Protein AF-A0A814DLB1-F1 (afdb_monomer_lite)

InterPro domains:
  IPR026506 GDP-L-galactose/GDP-D-glucose phosphorylase [PTHR20884] (18-334)
  IPR036265 HIT-like superfamily [SSF54197] (111-198)
  IPR036397 Ribonuclease H superfamily [G3DSA:3.30.420.10] (309-458)
  IPR058865 GDPGP1-like, C-terminal domain [PF26216] (200-334)
  IPR058866 GDPGP1-like, N-terminal domain [PF26217] (24-184)

Secondary structure (DSSP, 8-state):
--EEEE--GGG------TTPPP-HHHHHHHHHHHHHHHTT-SSS---S--EEEE--SSSS--EEEE-THHHHHSPPPPP-SSS-----TTS--GGGS-GGGEEEEEESSTT---SEEEE-SS-SSTT-EEEES-GGG---SS--HHHHHHHHHHHHH---SSEEEEEE-GGGT---SS--EEEEE-SS--GGGT---EESSTT-S-EEE-SSSS-EEEEEE-SGGGHHHHHHHHHHHHHHHHHTT-EEEEEEEEEE-SSSSSEEEEEEEEEE----S----SS----HHHHTTEEEE--HHHHHH--HHHHHHHHHHTPPPHHHHHHHHHHHS-TT------PPPTT----HHHIIIIIIHHHHHHHHHHH-TT-----TT-----SHHHHHHHHHH-SS---GGGPPSS-TTS----HHHHHHHHHTS-GGG--SHHHHHHHHHHHHHHHHHHHTT-

pLDDT: mean 81.57, std 16.46, range [34.66, 98.75]

Foldseek 3Di:
DAAEDAQDQVLFDLDLDQVDDKDPVRVQLLVLLVVCQVVVLAQDHADQDWPWDFFPQDDFRFIETADQVLVVRDDDFDQDQFLDDDQDPVDDAPVPDDPSQWHYQYYNDPPDSFWTWGDPSRAPHRSKTKTAGRRVVSAFLFDDLRQQLSQSSLQGNIPHQFKKWKGWGSQQPDRDGHHITIIDGDPDDGSQQEDAFDCLADPDQWTWDPVALFIKIKGWAPHSVCSSVVSVLVNLLRVVCNVVRWTKMKMWHWHADNPDRDITIMMIITTWDGNRDPPPVLADRDHGQVVRRYYYGNDVVSVVDPHVVVVRVVSRVRHDPPVVVVVSSCPSAPNVGDDDDQDDDVPDDPDLVCCLPGVQVVQQVVQCVPPNLQWGDDDVVDDPDPDPVNQVSCVVRRPAADDDVLDQPDDPVPPDGDSNLSRQLRVPFPVVQCPDSVSSVVSSVVCVVPSVVVVVVD

Sequence (458 aa):
MWKHYKFDPNSVNFSCDTDKKLNEFDTLLHSEWDRAVTQDLFAFPINYHANRRILDDGDLHYIIEYNRDRQEKRRIAYPYEHVKAPFDNNKFNFNKIKDKEILISLDNDEQTDKHLIIINNAPIHPYHVLLVPDRQLEQTQILTIDCIIFGFEFVAVSAHPYILAGFNSLCAYASINHLHLHGMYFPDRLFLQTIKCSPFHTNSNCYLLDLFQAEAFAFEVQHIDEFNRIAQYVYKITNYLASNNIAHNMAIVKGDSFSSSNNVLRIFVWFRQSVIKAQRFDRCNFACLELAGFMTLHYEEVYNTLTEMELFEHLNEIALSLEEQKRIKDHCISKNGPTSPIIFKPCETLSHENYIEIVLLHVQLKSKRLLSDNFIYQQDNGTSHKNQESLTSCEENFMYFINNPRWLPNRVSLNALDYYVCYAIINNMQWDKVKTSDVLVGEISKRNSSCIKKLLRS

Radius of gyration: 26.37 Å; chains: 1; bounding box: 72×53×68 Å

Organism: NCBI:txid392033

Structure (mmCIF, N/CA/C/O backbone):
data_AF-A0A814DLB1-F1
#
_entry.id   AF-A0A814DLB1-F1
#
loop_
_atom_site.group_PDB
_atom_site.id
_atom_site.type_symbol
_atom_site.label_atom_id
_atom_site.label_alt_id
_atom_site.label_comp_id
_atom_site.label_asym_id
_atom_site.label_entity_id
_atom_site.label_seq_id
_atom_site.pdbx_PDB_ins_code
_atom_site.Cartn_x
_atom_site.Cartn_y
_atom_site.Cartn_z
_atom_site.occupancy
_atom_site.B_iso_or_equiv
_atom_site.auth_seq_id
_atom_site.auth_comp_id
_atom_site.auth_asym_id
_atom_site.auth_atom_id
_atom_site.pdbx_PDB_model_num
ATOM 1 N N . MET A 1 1 ? -6.454 -9.120 26.622 1.00 73.62 1 MET A N 1
ATOM 2 C CA . MET A 1 1 ? -5.358 -9.705 25.835 1.00 73.62 1 MET A CA 1
ATOM 3 C C . MET A 1 1 ? -5.903 -9.867 24.431 1.00 73.62 1 MET A C 1
ATOM 5 O O . MET A 1 1 ? -7.009 -10.392 24.311 1.00 73.62 1 MET A O 1
ATOM 9 N N . TRP A 1 2 ? -5.237 -9.280 23.438 1.00 88.44 2 TRP A N 1
ATOM 10 C CA . TRP A 1 2 ? -5.601 -9.430 22.025 1.00 88.44 2 TRP A CA 1
ATOM 11 C C . TRP A 1 2 ? -5.369 -10.876 21.573 1.00 88.44 2 TRP A C 1
ATOM 13 O O . TRP A 1 2 ? -4.851 -11.696 22.335 1.00 88.44 2 TRP A O 1
ATOM 23 N N . LYS A 1 3 ? -5.829 -11.214 20.372 1.00 93.06 3 LYS A N 1
ATOM 24 C CA . LYS A 1 3 ? -5.650 -12.551 19.801 1.00 93.06 3 LYS A CA 1
ATOM 25 C C . LYS A 1 3 ? -4.308 -12.632 19.083 1.00 93.06 3 LYS A C 1
ATOM 27 O O . LYS A 1 3 ? -3.813 -11.622 18.603 1.00 93.06 3 LYS A O 1
ATOM 32 N N . HIS A 1 4 ? -3.751 -13.830 18.983 1.00 92.50 4 HIS A N 1
ATOM 33 C CA . HIS A 1 4 ? -2.570 -14.080 18.162 1.00 92.50 4 HIS A CA 1
ATOM 34 C C . HIS A 1 4 ? -3.006 -14.910 16.962 1.00 92.50 4 HIS A C 1
ATOM 36 O O . HIS A 1 4 ? -3.708 -15.910 17.132 1.00 92.50 4 HIS A O 1
ATOM 42 N N . TYR A 1 5 ? -2.610 -14.486 15.768 1.00 93.19 5 TYR A N 1
ATOM 43 C CA . TYR A 1 5 ? -2.780 -15.251 14.545 1.00 93.19 5 TYR A CA 1
ATOM 44 C C . TYR A 1 5 ? -1.401 -15.519 13.954 1.00 93.19 5 TYR A C 1
ATOM 46 O O . TYR A 1 5 ? -0.671 -14.591 13.609 1.00 93.19 5 TYR A O 1
ATOM 54 N N . LYS A 1 6 ? -1.046 -16.799 13.839 1.00 91.94 6 LYS A N 1
ATOM 55 C CA . LYS A 1 6 ? 0.219 -17.207 13.237 1.00 91.94 6 LYS A CA 1
ATOM 56 C C . LYS A 1 6 ? 0.065 -17.230 11.724 1.00 91.94 6 LYS A C 1
ATOM 58 O O . LYS A 1 6 ? -0.746 -17.997 11.206 1.00 91.94 6 LYS A O 1
ATOM 63 N N . PHE A 1 7 ? 0.825 -16.400 11.020 1.00 91.50 7 PHE A N 1
ATOM 64 C CA . PHE A 1 7 ? 0.835 -16.439 9.564 1.00 91.50 7 PHE A CA 1
ATOM 65 C C . PHE A 1 7 ? 1.429 -17.773 9.087 1.00 91.50 7 PHE A C 1
ATOM 67 O O . PHE A 1 7 ? 2.530 -18.158 9.479 1.00 91.50 7 PHE A O 1
ATOM 74 N N . ASP A 1 8 ? 0.684 -18.495 8.249 1.00 91.31 8 ASP A N 1
ATOM 75 C CA . ASP A 1 8 ? 1.156 -19.711 7.587 1.00 91.31 8 ASP A CA 1
ATOM 76 C C . ASP A 1 8 ? 1.400 -19.408 6.102 1.00 91.31 8 ASP A C 1
ATOM 78 O O . ASP A 1 8 ? 0.434 -19.163 5.370 1.00 91.31 8 ASP A O 1
ATOM 82 N N . PRO A 1 9 ? 2.653 -19.473 5.617 1.00 89.06 9 PRO A N 1
ATOM 83 C CA . PRO A 1 9 ? 2.983 -19.311 4.204 1.00 89.06 9 PRO A CA 1
ATOM 84 C C . PRO A 1 9 ? 2.192 -20.217 3.249 1.00 89.06 9 PRO A C 1
ATOM 86 O O . PRO A 1 9 ? 2.012 -19.862 2.086 1.00 89.06 9 PRO A O 1
ATOM 89 N N . ASN A 1 10 ? 1.698 -21.368 3.715 1.00 89.25 10 ASN A N 1
ATOM 90 C CA . ASN A 1 10 ? 0.889 -22.285 2.904 1.00 89.25 10 ASN A CA 1
ATOM 91 C C . ASN A 1 10 ? -0.593 -21.886 2.835 1.00 89.25 10 ASN A C 1
ATOM 93 O O . ASN A 1 10 ? -1.336 -22.428 2.019 1.00 89.25 10 ASN A O 1
ATOM 97 N N . SER A 1 11 ? -1.025 -20.946 3.679 1.00 87.44 11 SER A N 1
ATOM 98 C CA . SER A 1 11 ? -2.405 -20.452 3.742 1.00 87.44 11 SER A CA 1
ATOM 99 C C . SER A 1 11 ? -2.678 -19.260 2.818 1.00 87.44 11 SER A C 1
ATOM 101 O O . SER A 1 11 ? -3.818 -18.797 2.742 1.00 87.44 11 SER A O 1
ATOM 103 N N . VAL A 1 12 ? -1.659 -18.767 2.097 1.00 92.31 12 VAL A N 1
ATOM 104 C CA . VAL A 1 12 ? -1.804 -17.616 1.196 1.00 92.31 12 VAL A CA 1
ATOM 105 C C . VAL A 1 12 ? -2.828 -17.868 0.093 1.00 92.31 12 VAL A C 1
ATOM 107 O O . VAL A 1 12 ? -2.892 -18.934 -0.520 1.00 92.31 12 VAL A O 1
ATOM 110 N N . ASN A 1 13 ? -3.621 -16.843 -0.197 1.00 92.94 13 ASN A N 1
ATOM 111 C CA . ASN A 1 13 ? -4.696 -16.889 -1.167 1.00 92.94 13 ASN A CA 1
ATOM 112 C C . ASN A 1 13 ? -4.718 -15.610 -2.009 1.00 92.94 13 ASN A C 1
ATOM 114 O O . ASN A 1 13 ? -5.112 -14.541 -1.548 1.00 92.94 13 ASN A O 1
ATOM 118 N N . PHE A 1 14 ? -4.350 -15.740 -3.283 1.00 94.56 14 PHE A N 1
ATOM 119 C CA . PHE A 1 14 ? -4.380 -14.633 -4.248 1.00 94.56 14 PHE A CA 1
ATOM 120 C C . PHE A 1 14 ? -5.678 -14.591 -5.068 1.00 94.56 14 PHE A C 1
ATOM 122 O O . PHE A 1 14 ? -5.863 -13.691 -5.877 1.00 94.56 14 PHE A O 1
ATOM 129 N N . SER A 1 15 ? -6.590 -15.547 -4.856 1.00 91.38 15 SER A N 1
ATOM 130 C CA . SER A 1 15 ? -7.836 -15.703 -5.613 1.00 91.38 15 SER A CA 1
ATOM 131 C C . SER A 1 15 ? -8.759 -14.496 -5.465 1.00 91.38 15 SER A C 1
ATOM 133 O O . SER A 1 15 ? -9.022 -14.049 -4.349 1.00 91.38 15 SER A O 1
ATOM 135 N N . CYS A 1 16 ? -9.328 -14.051 -6.585 1.00 87.69 16 CYS A N 1
ATOM 136 C CA . CYS A 1 16 ? -10.380 -13.025 -6.638 1.00 87.69 16 CYS A CA 1
ATOM 137 C C . CYS A 1 16 ? -11.796 -13.628 -6.740 1.00 87.69 16 CYS A C 1
ATOM 139 O O . CYS A 1 16 ? -12.739 -12.959 -7.159 1.00 87.69 16 CYS A O 1
ATOM 141 N N . ASP A 1 17 ? -11.921 -14.908 -6.390 1.00 84.00 17 ASP A N 1
ATOM 142 C CA . ASP A 1 17 ? -13.170 -15.671 -6.374 1.00 84.00 17 ASP A CA 1
ATOM 143 C C . ASP A 1 17 ? -14.087 -15.222 -5.226 1.00 84.00 17 ASP A C 1
ATOM 145 O O . ASP A 1 17 ? -13.692 -15.240 -4.057 1.00 84.00 17 ASP A O 1
ATOM 149 N N . THR A 1 18 ? -15.309 -14.828 -5.577 1.00 80.06 18 THR A N 1
ATOM 150 C CA . THR A 1 18 ? -16.343 -14.345 -4.657 1.00 80.06 18 THR A CA 1
ATOM 151 C C . THR A 1 18 ? -17.100 -15.460 -3.946 1.00 80.06 18 THR A C 1
ATOM 153 O O . THR A 1 18 ? -17.749 -15.189 -2.938 1.00 80.06 18 THR A O 1
ATOM 156 N N . ASP A 1 19 ? -17.008 -16.704 -4.419 1.00 75.75 19 ASP A N 1
ATOM 157 C CA . ASP A 1 19 ? -17.751 -17.834 -3.848 1.00 75.75 19 ASP A CA 1
ATOM 158 C C . ASP A 1 19 ? -17.058 -18.438 -2.613 1.00 75.75 19 ASP A C 1
ATOM 160 O O . ASP A 1 19 ? -17.597 -19.322 -1.932 1.00 75.75 19 ASP A O 1
ATOM 164 N N . LYS A 1 20 ? -15.854 -17.956 -2.281 1.00 72.50 20 LYS A N 1
ATOM 165 C CA . LYS A 1 20 ? -15.106 -18.408 -1.108 1.00 72.50 20 LYS A CA 1
ATOM 166 C C . LYS A 1 20 ? -15.714 -17.860 0.178 1.00 72.50 20 LYS A C 1
ATOM 168 O O . LYS A 1 20 ? -15.884 -16.660 0.369 1.00 72.50 20 LYS A O 1
ATOM 173 N N . LYS A 1 21 ? -15.968 -18.772 1.116 1.00 84.19 21 LYS A N 1
ATOM 174 C CA . LYS A 1 21 ? -16.293 -18.419 2.501 1.00 84.19 21 LYS A CA 1
ATOM 175 C C . LYS A 1 21 ? -15.089 -17.755 3.170 1.00 84.19 21 LYS A C 1
ATOM 177 O O . LYS A 1 21 ? -13.947 -18.087 2.852 1.00 84.19 21 LYS A O 1
ATOM 182 N N . LEU A 1 22 ? -15.375 -16.881 4.136 1.00 91.00 22 LEU A N 1
ATOM 183 C CA . LEU A 1 22 ? -14.378 -16.336 5.057 1.00 91.00 22 LEU A CA 1
ATOM 184 C C . LEU A 1 22 ? -13.569 -17.477 5.685 1.00 91.00 22 LEU A C 1
ATOM 186 O O . LEU A 1 22 ? -14.142 -18.495 6.090 1.00 91.00 22 LEU A O 1
ATOM 190 N N . ASN A 1 23 ? -12.250 -17.316 5.750 1.00 94.25 23 ASN A N 1
ATOM 191 C CA . ASN A 1 23 ? -11.385 -18.283 6.420 1.00 94.25 23 ASN A CA 1
ATOM 192 C C . ASN A 1 23 ? -11.246 -17.965 7.921 1.00 94.25 23 ASN A C 1
ATOM 194 O O . ASN A 1 23 ? -11.955 -17.115 8.467 1.00 94.25 23 ASN A O 1
ATOM 198 N N . GLU A 1 24 ? -10.356 -18.686 8.605 1.00 95.56 24 GLU A N 1
ATOM 199 C CA . GLU A 1 24 ? -10.108 -18.500 10.037 1.00 95.56 24 GLU A CA 1
ATOM 200 C C . GLU A 1 24 ? -9.633 -17.077 10.362 1.00 95.56 24 GLU A C 1
ATOM 202 O O . GLU A 1 24 ? -10.166 -16.462 11.285 1.00 95.56 24 GLU A O 1
ATOM 207 N N . PHE A 1 25 ? -8.702 -16.530 9.571 1.00 96.25 25 PHE A N 1
ATOM 208 C CA . PHE A 1 25 ? -8.216 -15.160 9.736 1.00 96.25 25 PHE A CA 1
ATOM 209 C C . PHE A 1 25 ? -9.343 -14.134 9.604 1.00 96.25 25 PHE A C 1
ATOM 211 O O . PHE A 1 25 ? -9.529 -13.300 10.491 1.00 96.25 25 PHE A O 1
ATOM 218 N N . ASP A 1 26 ? -10.118 -14.217 8.521 1.00 96.69 26 ASP A N 1
ATOM 219 C CA . ASP A 1 26 ? -11.208 -13.282 8.243 1.00 96.69 26 ASP A CA 1
ATOM 220 C C . ASP A 1 26 ? -12.261 -13.315 9.361 1.00 96.69 26 ASP A C 1
ATOM 222 O O . ASP A 1 26 ? -12.694 -12.278 9.868 1.00 96.69 26 ASP A O 1
ATOM 226 N N . THR A 1 27 ? -12.635 -14.527 9.788 1.00 97.00 27 THR A N 1
ATOM 227 C CA . THR A 1 27 ? -13.612 -14.750 10.861 1.00 97.00 27 THR A CA 1
ATOM 228 C C . THR A 1 27 ? -13.111 -14.181 12.186 1.00 97.00 27 THR A C 1
ATOM 230 O O . THR A 1 27 ? -13.865 -13.506 12.892 1.00 97.00 27 THR A O 1
ATOM 233 N N . LEU A 1 28 ? -11.837 -14.411 12.519 1.00 97.44 28 LEU A N 1
ATOM 234 C CA . LEU A 1 28 ? -11.211 -13.872 13.723 1.00 97.44 28 LEU A CA 1
ATOM 235 C C . LEU A 1 28 ? -11.212 -12.342 13.702 1.00 97.44 28 LEU A C 1
ATOM 237 O O . LEU A 1 28 ? -11.664 -11.722 14.666 1.00 97.44 28 LEU A O 1
ATOM 241 N N . LEU A 1 29 ? -10.770 -11.737 12.597 1.00 97.88 29 LEU A N 1
ATOM 242 C CA . LEU A 1 29 ? -10.693 -10.287 12.452 1.00 97.88 29 LEU A CA 1
ATOM 243 C C . LEU A 1 29 ? -12.070 -9.632 12.558 1.00 97.88 29 LEU A C 1
ATOM 245 O O . LEU A 1 29 ? -12.219 -8.665 13.307 1.00 97.88 29 LEU A O 1
ATOM 249 N N . HIS A 1 30 ? -13.079 -10.178 11.875 1.00 97.12 30 HIS A N 1
ATOM 250 C CA . HIS A 1 30 ? -14.453 -9.688 11.984 1.00 97.12 30 HIS A CA 1
ATOM 251 C C . HIS A 1 30 ? -14.969 -9.808 13.421 1.00 97.12 30 HIS A C 1
ATOM 253 O O . HIS A 1 30 ? -15.484 -8.834 13.964 1.00 97.12 30 HIS A O 1
ATOM 259 N N . SER A 1 31 ? -14.756 -10.954 14.077 1.00 97.62 31 SER A N 1
ATOM 260 C CA . SER A 1 31 ? -15.241 -11.179 15.445 1.00 97.62 31 SER A CA 1
ATOM 261 C C . SER A 1 31 ? -14.611 -10.233 16.473 1.00 97.62 31 SER A C 1
ATOM 263 O O . SER A 1 31 ? -15.306 -9.715 17.349 1.00 97.62 31 SER A O 1
ATOM 265 N N . GLU A 1 32 ? -13.309 -9.956 16.364 1.00 97.94 32 GLU A N 1
ATOM 266 C CA . GLU A 1 32 ? -12.612 -9.039 17.267 1.00 97.94 32 GLU A CA 1
ATOM 267 C C . GLU A 1 32 ? -12.983 -7.578 16.983 1.00 97.94 32 GLU A C 1
ATOM 269 O O . GLU A 1 32 ? -13.092 -6.775 17.915 1.00 97.94 32 GLU A O 1
ATOM 274 N N . TRP A 1 33 ? -13.244 -7.233 15.720 1.00 97.88 33 TRP A N 1
ATOM 275 C CA . TRP A 1 33 ? -13.754 -5.915 15.352 1.00 97.88 33 TRP A CA 1
ATOM 276 C C . TRP A 1 33 ? -15.181 -5.695 15.877 1.00 97.88 33 TRP A C 1
ATOM 278 O O . TRP A 1 33 ? -15.443 -4.687 16.534 1.00 97.88 33 TRP A O 1
ATOM 288 N N . ASP A 1 34 ? -16.076 -6.671 15.712 1.00 96.88 34 ASP A N 1
ATOM 289 C CA . ASP A 1 34 ? -17.439 -6.637 16.255 1.00 96.88 34 ASP A CA 1
ATOM 290 C C . ASP A 1 34 ? -17.422 -6.591 17.791 1.00 96.88 34 ASP A C 1
ATOM 292 O O . ASP A 1 34 ? -18.167 -5.826 18.412 1.00 96.88 34 ASP A O 1
ATOM 296 N N . ARG A 1 35 ? -16.501 -7.321 18.438 1.00 97.06 35 ARG A N 1
ATOM 297 C CA . ARG A 1 35 ? -16.256 -7.191 19.882 1.00 97.06 35 ARG A CA 1
ATOM 298 C C . ARG A 1 35 ? -15.906 -5.748 20.248 1.00 97.06 35 ARG A C 1
ATOM 300 O O . ARG A 1 35 ? -16.439 -5.241 21.236 1.00 97.06 35 ARG A O 1
ATOM 307 N N . ALA A 1 36 ? -15.041 -5.076 19.491 1.00 96.88 36 ALA A N 1
ATOM 308 C CA . ALA A 1 36 ? -14.702 -3.675 19.745 1.00 96.88 36 ALA A CA 1
ATOM 309 C C . ALA A 1 36 ? -15.919 -2.742 19.604 1.00 96.88 36 ALA A C 1
ATOM 311 O O . ALA A 1 36 ? -16.034 -1.785 20.374 1.00 96.88 36 ALA A O 1
ATOM 312 N N . VAL A 1 37 ? -16.862 -3.057 18.705 1.00 95.81 37 VAL A N 1
ATOM 313 C CA . VAL A 1 37 ? -18.140 -2.333 18.579 1.00 95.81 37 VAL A CA 1
ATOM 314 C C . VAL A 1 37 ? -18.984 -2.524 19.834 1.00 95.81 37 VAL A C 1
ATOM 316 O O . VAL A 1 37 ? -19.420 -1.542 20.431 1.00 95.81 37 VAL A O 1
ATOM 319 N N . THR A 1 38 ? -19.158 -3.766 20.301 1.00 95.56 38 THR A N 1
ATOM 320 C CA . THR A 1 38 ? -19.935 -4.050 21.527 1.00 95.56 38 THR A CA 1
ATOM 321 C C . THR A 1 38 ? -19.335 -3.425 22.791 1.00 95.56 38 THR A C 1
ATOM 323 O O . THR A 1 38 ? -20.037 -3.243 23.783 1.00 95.56 38 THR A O 1
ATOM 326 N N . GLN A 1 39 ? -18.042 -3.092 22.764 1.00 95.38 39 GLN A N 1
ATOM 327 C CA . GLN A 1 39 ? -17.323 -2.446 23.863 1.00 95.38 39 GLN A CA 1
ATOM 328 C C . GLN A 1 39 ? -17.238 -0.918 23.739 1.00 95.38 39 GLN A C 1
ATOM 330 O O . GLN A 1 39 ? -16.554 -0.305 24.559 1.00 95.38 39 GLN A O 1
ATOM 335 N N . ASP A 1 40 ? -17.907 -0.320 22.748 1.00 94.81 40 ASP A N 1
ATOM 336 C CA . ASP A 1 40 ? -17.957 1.132 22.528 1.00 94.81 40 ASP A CA 1
ATOM 337 C C . ASP A 1 40 ? -16.557 1.771 22.408 1.00 94.81 40 ASP A C 1
ATOM 339 O O . ASP A 1 40 ? -16.228 2.777 23.036 1.00 94.81 40 ASP A O 1
ATOM 343 N N . LEU A 1 41 ? -15.670 1.128 21.634 1.00 94.88 41 LEU A N 1
ATOM 344 C CA . LEU A 1 41 ? -14.281 1.584 21.460 1.00 94.88 41 LEU A CA 1
ATOM 345 C C . LEU A 1 41 ? -14.093 2.593 20.313 1.00 94.88 41 LEU A C 1
ATOM 347 O O . LEU A 1 41 ? -12.995 3.123 20.138 1.00 94.88 41 LEU A O 1
ATOM 351 N N . PHE A 1 42 ? -15.138 2.865 19.533 1.00 92.50 42 PHE A N 1
ATOM 352 C CA . PHE A 1 42 ? -15.094 3.769 18.384 1.00 92.50 42 PHE A CA 1
ATOM 353 C C . PHE A 1 42 ? -15.514 5.191 18.767 1.00 92.50 42 PHE A C 1
ATOM 355 O O . PHE A 1 42 ? -16.300 5.409 19.681 1.00 92.50 42 PHE A O 1
ATOM 362 N N . ALA A 1 43 ? -15.009 6.186 18.040 1.00 88.44 43 ALA A N 1
ATOM 363 C CA . ALA A 1 43 ? -15.323 7.594 18.287 1.00 88.44 43 ALA A CA 1
ATOM 364 C C . ALA A 1 43 ? -16.775 7.969 17.928 1.00 88.44 43 ALA A C 1
ATOM 366 O O . ALA A 1 43 ? -17.248 9.047 18.293 1.00 88.44 43 ALA A O 1
ATOM 367 N N . PHE A 1 44 ? -17.467 7.117 17.169 1.00 85.00 44 PHE A N 1
ATOM 368 C CA . PHE A 1 44 ? -18.855 7.296 16.761 1.00 85.00 44 PHE A CA 1
ATOM 369 C C . PHE A 1 44 ? -19.523 5.949 16.449 1.00 85.00 44 PHE A C 1
ATOM 371 O O . PHE A 1 44 ? -18.816 4.980 16.162 1.00 85.00 44 PHE A O 1
ATOM 378 N N . PRO A 1 45 ? -20.870 5.885 16.473 1.00 84.56 45 PRO A N 1
ATOM 379 C CA . PRO A 1 45 ? -21.606 4.681 16.105 1.00 84.56 45 PRO A CA 1
ATOM 380 C C . PRO A 1 45 ? -21.270 4.208 14.691 1.00 84.56 45 PRO A C 1
ATOM 382 O O . PRO A 1 45 ? -21.176 5.011 13.762 1.00 84.56 45 PRO A O 1
ATOM 385 N N . ILE A 1 46 ? -21.124 2.897 14.523 1.00 85.50 46 ILE A N 1
ATOM 386 C CA . ILE A 1 46 ? -20.852 2.295 13.220 1.00 85.50 46 ILE A CA 1
ATOM 387 C C . ILE A 1 46 ? -22.134 2.258 12.394 1.00 85.50 46 ILE A C 1
ATOM 389 O O . ILE A 1 46 ? -23.131 1.665 12.806 1.00 85.50 46 ILE A O 1
ATOM 393 N N . ASN A 1 47 ? -22.082 2.843 11.198 1.00 80.44 47 ASN A N 1
ATOM 394 C CA . ASN A 1 47 ? -23.121 2.661 10.199 1.00 80.44 47 ASN A CA 1
ATOM 395 C C . ASN A 1 47 ? -22.775 1.468 9.293 1.00 80.44 47 ASN A C 1
ATOM 397 O O . ASN A 1 47 ? -21.873 1.561 8.465 1.00 80.44 47 ASN A O 1
ATOM 401 N N . TYR A 1 48 ? -23.508 0.363 9.440 1.00 79.38 48 TYR A N 1
ATOM 402 C CA . TYR A 1 48 ? -23.402 -0.807 8.556 1.00 79.38 48 TYR A CA 1
ATOM 403 C C . TYR A 1 48 ? -24.212 -0.661 7.259 1.00 79.38 48 TYR A C 1
ATOM 405 O O . TYR A 1 48 ? -24.062 -1.461 6.339 1.00 79.38 48 TYR A O 1
ATOM 413 N N . HIS A 1 49 ? -25.068 0.358 7.177 1.00 75.31 49 HIS A N 1
ATOM 414 C CA . HIS A 1 49 ? -25.966 0.628 6.059 1.00 75.31 49 HIS A CA 1
ATOM 415 C C . HIS A 1 49 ? -25.621 1.985 5.444 1.00 75.31 49 HIS A C 1
ATOM 417 O O . HIS A 1 49 ? -26.389 2.948 5.512 1.00 75.31 49 HIS A O 1
ATOM 423 N N . ALA A 1 50 ? -24.417 2.084 4.882 1.00 77.19 50 ALA A N 1
ATOM 424 C CA . ALA A 1 50 ? -24.039 3.250 4.100 1.00 77.19 50 ALA A CA 1
ATOM 425 C C . ALA A 1 50 ? -24.859 3.299 2.801 1.00 77.19 50 ALA A C 1
ATOM 427 O O . ALA A 1 50 ? -25.041 2.280 2.130 1.00 77.19 50 ALA A O 1
ATOM 428 N N . ASN A 1 51 ? -25.336 4.491 2.432 1.00 86.31 51 ASN A N 1
ATOM 429 C CA . ASN A 1 51 ? -25.903 4.710 1.105 1.00 86.31 51 ASN A CA 1
ATOM 430 C C . ASN A 1 51 ? -24.753 4.650 0.100 1.00 86.31 51 ASN A C 1
ATOM 432 O O . ASN A 1 51 ? -23.876 5.517 0.116 1.00 86.31 51 ASN A O 1
ATOM 436 N N . ARG A 1 52 ? -24.751 3.601 -0.722 1.00 91.25 52 ARG A N 1
ATOM 437 C CA . ARG A 1 52 ? -23.697 3.311 -1.690 1.00 91.25 52 ARG A CA 1
ATOM 438 C C . ARG A 1 52 ? -24.187 3.528 -3.110 1.00 91.25 52 ARG A C 1
ATOM 440 O O . ARG A 1 52 ? -25.301 3.128 -3.450 1.00 91.25 52 ARG A O 1
ATOM 447 N N . ARG A 1 53 ? -23.303 4.059 -3.946 1.00 92.31 53 ARG A N 1
ATOM 448 C CA . ARG A 1 53 ? -23.441 4.077 -5.399 1.00 92.31 53 ARG A CA 1
ATOM 449 C C . ARG A 1 53 ? -22.149 3.577 -6.037 1.00 92.31 53 ARG A C 1
ATOM 451 O O . ARG A 1 53 ? -21.066 3.819 -5.512 1.00 92.31 53 ARG A O 1
ATOM 458 N N . ILE A 1 54 ? -22.282 2.867 -7.148 1.00 93.94 54 ILE A N 1
ATOM 459 C CA . ILE A 1 54 ? -21.176 2.580 -8.062 1.00 93.94 54 ILE A CA 1
ATOM 460 C C . ILE A 1 54 ? -21.346 3.552 -9.221 1.00 93.94 54 ILE A C 1
ATOM 462 O O . ILE A 1 54 ? -22.459 3.679 -9.732 1.00 93.94 54 ILE A O 1
ATOM 466 N N . LEU A 1 55 ? -20.293 4.283 -9.574 1.00 93.31 55 LEU A N 1
ATOM 467 C CA . LEU A 1 55 ? -20.327 5.161 -10.738 1.00 93.31 55 LEU A CA 1
ATOM 468 C C . LEU A 1 55 ? -20.296 4.303 -12.010 1.00 93.31 55 LEU A C 1
ATOM 470 O O . LEU A 1 55 ? -19.431 3.451 -12.169 1.00 93.31 55 LEU A O 1
ATOM 474 N N . ASP A 1 56 ? -21.290 4.446 -12.876 1.00 89.50 56 ASP A N 1
ATOM 475 C CA . ASP A 1 56 ? -21.474 3.626 -14.081 1.00 89.50 56 ASP A CA 1
ATOM 476 C C . ASP A 1 56 ? -21.379 4.446 -15.376 1.00 89.50 56 ASP A C 1
ATOM 478 O O . ASP A 1 56 ? -21.648 3.944 -16.467 1.00 89.50 56 ASP A O 1
ATOM 482 N N . ASP A 1 57 ? -20.953 5.702 -15.259 1.00 90.12 57 ASP A N 1
ATOM 483 C CA . ASP A 1 57 ? -20.739 6.650 -16.349 1.00 90.12 57 ASP A CA 1
ATOM 484 C C . ASP A 1 57 ? -19.305 6.619 -16.922 1.00 90.12 57 ASP A C 1
ATOM 486 O O . ASP A 1 57 ? -18.977 7.406 -17.812 1.00 90.12 57 ASP A O 1
ATOM 490 N N . GLY A 1 58 ? -18.471 5.684 -16.452 1.00 87.06 58 GLY A N 1
ATOM 491 C CA . GLY A 1 58 ? -17.130 5.392 -16.961 1.00 87.06 58 GLY A CA 1
ATOM 492 C C . GLY A 1 58 ? -16.707 3.933 -16.725 1.00 87.06 58 GLY A C 1
ATOM 493 O O . GLY A 1 58 ? -17.526 3.088 -16.364 1.00 87.06 58 GLY A O 1
ATOM 494 N N . ASP A 1 59 ? -15.430 3.633 -16.977 1.00 86.56 59 ASP A N 1
ATOM 495 C CA . ASP A 1 59 ? -14.878 2.265 -16.970 1.00 86.56 59 ASP A CA 1
ATOM 496 C C . ASP A 1 59 ? -14.271 1.844 -15.617 1.00 86.56 59 ASP A C 1
ATOM 498 O O . ASP A 1 59 ? -13.773 0.720 -15.482 1.00 86.56 59 ASP A O 1
ATOM 502 N N . LEU A 1 60 ? -14.228 2.734 -14.618 1.00 88.00 60 LEU A N 1
ATOM 503 C CA . LEU A 1 60 ? -13.563 2.439 -13.344 1.00 88.00 60 LEU A CA 1
ATOM 504 C C . LEU A 1 60 ? -14.488 1.899 -12.274 1.00 88.00 60 LEU A C 1
ATOM 506 O O . LEU A 1 60 ? -14.029 1.219 -11.364 1.00 88.00 60 LEU A O 1
ATOM 510 N N . HIS A 1 61 ? -15.776 2.162 -12.360 1.00 92.50 61 HIS A N 1
ATOM 511 C CA . HIS A 1 61 ? -16.753 1.711 -11.391 1.00 92.50 61 HIS A CA 1
ATOM 512 C C . HIS A 1 61 ? -16.403 2.118 -9.956 1.00 92.50 61 HIS A C 1
ATOM 514 O O . HIS A 1 61 ? -16.391 1.297 -9.036 1.00 92.50 61 HIS A O 1
ATOM 520 N N . TYR A 1 62 ? -16.100 3.407 -9.761 1.00 93.44 62 TYR A N 1
ATOM 521 C CA . TYR A 1 62 ? -15.793 3.953 -8.435 1.00 93.44 62 TYR A CA 1
ATOM 522 C C . TYR A 1 62 ? -16.921 3.659 -7.439 1.00 93.44 62 TYR A C 1
ATOM 524 O O . TYR A 1 62 ? -18.089 3.962 -7.685 1.00 93.44 62 TYR A O 1
ATOM 532 N N . ILE A 1 63 ? -16.561 3.117 -6.276 1.00 94.00 63 ILE A N 1
ATOM 533 C CA . ILE A 1 63 ? -17.490 2.870 -5.176 1.00 94.00 63 ILE A CA 1
ATOM 534 C C . ILE A 1 63 ? -17.532 4.127 -4.312 1.00 94.00 63 ILE A C 1
ATOM 536 O O . ILE A 1 63 ? -16.534 4.496 -3.686 1.00 94.00 63 ILE A O 1
ATOM 540 N N . ILE A 1 64 ? -18.693 4.772 -4.246 1.00 92.75 64 ILE A N 1
ATOM 541 C CA . ILE A 1 64 ? -18.908 5.945 -3.403 1.00 92.75 64 ILE A CA 1
ATOM 542 C C . ILE A 1 64 ? -19.922 5.650 -2.303 1.00 92.75 64 ILE A C 1
ATOM 544 O O . ILE A 1 64 ? -20.956 5.020 -2.530 1.00 92.75 64 ILE A O 1
ATOM 548 N N . GLU A 1 65 ? -19.641 6.132 -1.098 1.00 91.38 65 GLU A N 1
ATOM 549 C CA . GLU A 1 65 ? -20.537 6.003 0.049 1.00 91.38 65 GLU A CA 1
ATOM 550 C C . GLU A 1 65 ? -20.817 7.354 0.695 1.00 91.38 65 GLU A C 1
ATOM 552 O O . GLU A 1 65 ? -19.903 8.137 0.955 1.00 91.38 65 GLU A O 1
ATOM 557 N N . TYR A 1 66 ? -22.081 7.624 1.005 1.00 87.81 66 TYR A N 1
ATOM 558 C CA . TYR A 1 66 ? -22.468 8.819 1.743 1.00 87.81 66 TYR A CA 1
ATOM 559 C C . TYR A 1 66 ? -22.330 8.600 3.254 1.00 87.81 66 TYR A C 1
ATOM 561 O O . TYR A 1 66 ? -23.001 7.749 3.841 1.00 87.81 66 TYR A O 1
ATOM 569 N N . ASN A 1 67 ? -21.477 9.394 3.903 1.00 81.00 67 ASN A N 1
ATOM 570 C CA . ASN A 1 67 ? -21.217 9.316 5.338 1.00 81.00 67 ASN A CA 1
ATOM 571 C C . ASN A 1 67 ? -21.056 10.715 5.953 1.00 81.00 67 ASN A C 1
ATOM 573 O O . ASN A 1 67 ? -19.941 11.202 6.130 1.00 81.00 67 ASN A O 1
ATOM 577 N N . ARG A 1 68 ? -22.166 11.372 6.303 1.00 76.12 68 ARG A N 1
ATOM 578 C CA . ARG A 1 68 ? -22.162 12.726 6.890 1.00 76.12 68 ARG A CA 1
ATOM 579 C C . ARG A 1 68 ? -21.363 12.821 8.198 1.00 76.12 68 ARG A C 1
ATOM 581 O O . ARG A 1 68 ? -20.524 13.708 8.349 1.00 76.12 68 ARG A O 1
ATOM 588 N N . ASP A 1 69 ? -21.583 11.881 9.113 1.00 68.94 69 ASP A N 1
ATOM 589 C CA . ASP A 1 69 ? -21.108 11.960 10.503 1.00 68.94 69 ASP A CA 1
ATOM 590 C C . ASP A 1 69 ? -19.581 11.894 10.638 1.00 68.94 69 ASP A C 1
ATOM 592 O O . ASP A 1 69 ? -19.000 12.382 11.615 1.00 68.94 69 ASP A O 1
ATOM 596 N N . ARG A 1 70 ? -18.902 11.295 9.656 1.00 69.56 70 ARG A N 1
ATOM 597 C CA . ARG A 1 70 ? -17.461 11.054 9.723 1.00 69.56 70 ARG A CA 1
ATOM 598 C C . ARG A 1 70 ? -16.614 12.330 9.658 1.00 69.56 70 ARG A C 1
ATOM 600 O O . ARG A 1 70 ? -15.572 12.378 10.312 1.00 69.56 70 ARG A O 1
ATOM 607 N N . GLN A 1 71 ? -17.001 13.360 8.899 1.00 65.81 71 GLN A N 1
ATOM 608 C CA . GLN A 1 71 ? -16.174 14.582 8.802 1.00 65.81 71 GLN A CA 1
ATOM 609 C C . GLN A 1 71 ? -16.191 15.417 10.070 1.00 65.81 71 GLN A C 1
ATOM 611 O O . GLN A 1 71 ? -15.167 16.003 10.423 1.00 65.81 71 GLN A O 1
ATOM 616 N N . GLU A 1 72 ? -17.333 15.463 10.749 1.00 64.44 72 GLU A N 1
ATOM 617 C CA . GLU A 1 72 ? -17.511 16.283 11.946 1.00 64.44 72 GLU A CA 1
ATOM 618 C C . GLU A 1 72 ? -16.706 15.729 13.129 1.00 64.44 72 GLU A C 1
ATOM 620 O O . GLU A 1 72 ? -16.199 16.489 13.951 1.00 64.44 72 GLU A O 1
ATOM 625 N N . LYS A 1 73 ? -16.539 14.402 13.191 1.00 65.94 73 LYS A N 1
ATOM 626 C CA . LYS A 1 73 ? -15.937 13.700 14.338 1.00 65.94 73 LYS A CA 1
ATOM 627 C C . LYS A 1 73 ? -14.485 13.269 14.122 1.00 65.94 73 LYS A C 1
ATOM 629 O O . LYS A 1 73 ? -13.835 12.783 15.049 1.00 65.94 73 LYS A O 1
ATOM 634 N N . ARG A 1 74 ? -13.947 13.437 12.910 1.00 67.88 74 ARG A N 1
ATOM 635 C CA . ARG A 1 74 ? -12.556 13.096 12.592 1.00 67.88 74 ARG A CA 1
ATOM 636 C C . ARG A 1 74 ? -11.597 14.133 13.183 1.00 67.88 74 ARG A C 1
ATOM 638 O O . ARG A 1 74 ? -11.778 15.337 13.024 1.00 67.88 74 ARG A O 1
ATOM 645 N N . ARG A 1 75 ? -10.516 13.654 13.808 1.00 66.31 75 ARG A N 1
ATOM 646 C CA . ARG A 1 75 ? -9.420 14.510 14.291 1.00 66.31 75 ARG A CA 1
ATOM 647 C C . ARG A 1 75 ? -8.827 15.324 13.138 1.00 66.31 75 ARG A C 1
ATOM 649 O O . ARG A 1 75 ? -8.555 14.782 12.065 1.00 66.31 75 ARG A O 1
ATOM 656 N N . ILE A 1 76 ? -8.585 16.610 13.382 1.00 67.19 76 ILE A N 1
ATOM 657 C CA . ILE A 1 76 ? -7.851 17.470 12.451 1.00 67.19 76 ILE A CA 1
ATOM 658 C C . ILE A 1 76 ? -6.418 16.935 12.364 1.00 67.19 76 ILE A C 1
ATOM 660 O O . ILE A 1 76 ? -5.747 16.776 13.384 1.00 67.19 76 ILE A O 1
ATOM 664 N N . ALA A 1 77 ? -5.974 16.602 11.152 1.00 69.94 77 ALA A N 1
ATOM 665 C CA . ALA A 1 77 ? -4.612 16.140 10.921 1.00 69.94 77 ALA A CA 1
ATOM 666 C C . ALA A 1 77 ? -3.615 17.280 11.173 1.00 69.94 77 ALA A C 1
ATOM 668 O O . ALA A 1 77 ? -3.907 18.442 10.883 1.00 69.94 77 ALA A O 1
ATOM 669 N N . TYR A 1 78 ? -2.429 16.946 11.684 1.00 71.75 78 TYR A N 1
ATOM 670 C CA . TYR A 1 78 ? -1.342 17.917 11.756 1.00 71.75 78 TYR A CA 1
ATOM 671 C C . TYR A 1 78 ? -0.907 18.291 10.333 1.00 71.75 78 TYR A C 1
ATOM 673 O O . TYR A 1 78 ? -0.727 17.389 9.513 1.00 71.75 78 TYR A O 1
ATOM 681 N N . PRO A 1 79 ? -0.724 19.585 10.019 1.00 76.56 79 PRO A N 1
ATOM 682 C CA . PRO A 1 79 ? -0.122 19.961 8.753 1.00 76.56 79 PRO A CA 1
ATOM 683 C C . PRO A 1 79 ? 1.346 19.525 8.766 1.00 76.56 79 PRO A C 1
ATOM 685 O O . PRO A 1 79 ? 2.092 19.851 9.693 1.00 76.56 79 PRO A O 1
ATOM 688 N N . TYR A 1 80 ? 1.746 18.770 7.748 1.00 86.50 80 TYR A N 1
ATOM 689 C CA . TYR A 1 80 ? 3.136 18.404 7.510 1.00 86.50 80 TYR A CA 1
ATOM 690 C C . TYR A 1 80 ? 3.607 19.080 6.225 1.00 86.50 80 TYR A C 1
ATOM 692 O O . TYR A 1 80 ? 3.028 18.881 5.160 1.00 86.50 80 TYR A O 1
ATOM 700 N N . GLU A 1 81 ? 4.672 19.871 6.329 1.00 89.50 81 GLU A N 1
ATOM 701 C CA . GLU A 1 81 ? 5.301 20.533 5.175 1.00 89.50 81 GLU A CA 1
ATOM 702 C C . GLU A 1 81 ? 6.240 19.592 4.409 1.00 89.50 81 GLU A C 1
ATOM 704 O O . GLU A 1 81 ? 6.547 19.813 3.236 1.00 89.50 81 GLU A O 1
ATOM 709 N N . HIS A 1 82 ? 6.671 18.516 5.074 1.00 93.81 82 HIS A N 1
ATOM 710 C CA . HIS A 1 82 ? 7.607 17.545 4.536 1.00 93.81 82 HIS A CA 1
ATOM 711 C C . HIS A 1 82 ? 7.127 16.111 4.740 1.00 93.81 82 HIS A C 1
ATOM 713 O O . HIS A 1 82 ? 6.563 15.758 5.777 1.00 93.81 82 HIS A O 1
ATOM 719 N N . VAL A 1 83 ? 7.427 15.265 3.755 1.00 95.19 83 VAL A N 1
ATOM 720 C CA . VAL A 1 83 ? 7.153 13.823 3.778 1.00 95.19 83 VAL A CA 1
ATOM 721 C C . VAL A 1 83 ? 7.890 13.147 4.932 1.00 95.19 83 VAL A C 1
ATOM 723 O O . VAL A 1 83 ? 7.369 12.211 5.534 1.00 95.19 83 VAL A O 1
ATOM 726 N N . LYS A 1 84 ? 9.092 13.637 5.256 1.00 95.19 84 LYS A N 1
ATOM 727 C CA . LYS A 1 84 ? 9.868 13.205 6.417 1.00 95.19 84 LYS A CA 1
ATOM 728 C C . LYS A 1 84 ? 9.687 14.202 7.554 1.00 95.19 84 LYS A C 1
ATOM 730 O O . LYS A 1 84 ? 10.020 15.375 7.413 1.00 95.19 84 LYS A O 1
ATOM 735 N N . ALA A 1 85 ? 9.236 13.707 8.697 1.00 94.00 85 ALA A N 1
ATOM 736 C CA . ALA A 1 85 ? 9.203 14.449 9.948 1.00 94.00 85 ALA A CA 1
ATOM 737 C C . ALA A 1 85 ? 9.688 13.540 11.085 1.00 94.00 85 ALA A C 1
ATOM 739 O O . ALA A 1 85 ? 9.429 12.334 11.032 1.00 94.00 85 ALA A O 1
ATOM 740 N N . PRO A 1 86 ? 10.370 14.075 12.113 1.00 95.06 86 PRO A N 1
ATOM 741 C CA . PRO A 1 86 ? 10.805 13.275 13.250 1.00 95.06 86 PRO A CA 1
ATOM 742 C C . PRO A 1 86 ? 9.606 12.700 14.010 1.00 95.06 86 PRO A C 1
ATOM 744 O O . PRO A 1 86 ? 8.529 13.308 14.055 1.00 95.06 86 PRO A O 1
ATOM 747 N N . PHE A 1 87 ? 9.805 11.531 14.617 1.00 95.56 87 PHE A N 1
ATOM 748 C CA . PHE A 1 87 ? 8.843 10.987 15.565 1.00 95.56 87 PHE A CA 1
ATOM 749 C C . PHE A 1 87 ? 8.706 11.953 1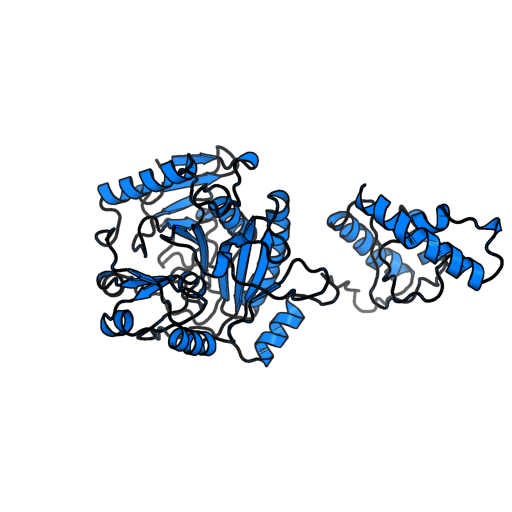6.744 1.00 95.56 87 PHE A C 1
ATOM 751 O O . PHE A 1 87 ? 9.693 12.518 17.217 1.00 95.56 87 PHE A O 1
ATOM 758 N N . ASP A 1 88 ? 7.476 12.167 17.198 1.00 94.31 88 ASP A N 1
ATOM 759 C CA . ASP A 1 88 ? 7.174 13.106 18.271 1.00 94.31 88 ASP A CA 1
ATOM 760 C C . ASP A 1 88 ? 6.306 12.413 19.316 1.00 94.31 88 ASP A C 1
ATOM 762 O O . ASP A 1 88 ? 5.095 12.240 19.139 1.00 94.31 88 ASP A O 1
ATOM 766 N N . ASN A 1 89 ? 6.931 12.036 20.432 1.00 94.69 89 ASN A N 1
ATOM 767 C CA . ASN A 1 89 ? 6.236 11.361 21.517 1.00 94.69 89 ASN A CA 1
ATOM 768 C C . ASN A 1 89 ? 5.216 12.267 22.234 1.00 94.69 89 ASN A C 1
ATOM 770 O O . ASN A 1 89 ? 4.386 11.768 22.989 1.00 94.69 89 ASN A O 1
ATOM 774 N N . ASN A 1 90 ? 5.200 13.583 21.998 1.00 93.94 90 ASN A N 1
ATOM 775 C CA . ASN A 1 90 ? 4.163 14.466 22.541 1.00 93.94 90 ASN A CA 1
ATOM 776 C C . ASN A 1 90 ? 2.878 14.412 21.706 1.00 93.94 90 ASN A C 1
ATOM 778 O O . ASN A 1 90 ? 1.779 14.488 22.261 1.00 93.94 90 ASN A O 1
ATOM 782 N N . LYS A 1 91 ? 2.988 14.194 20.391 1.00 91.88 91 LYS A N 1
ATOM 783 C CA . LYS A 1 91 ? 1.837 14.000 19.492 1.00 91.88 91 LYS A CA 1
ATOM 784 C C . LYS A 1 91 ? 1.211 12.618 19.673 1.00 91.88 91 LYS A C 1
ATOM 786 O O . LYS A 1 91 ? 1.749 11.745 20.355 1.00 91.88 91 LYS A O 1
ATOM 791 N N . PHE A 1 92 ? 0.020 12.420 19.113 1.00 92.81 92 PHE A N 1
ATOM 792 C CA . PHE A 1 92 ? -0.615 11.103 19.130 1.00 92.81 92 PHE A CA 1
ATOM 793 C C . PHE A 1 92 ? 0.258 10.068 18.403 1.00 92.81 92 PHE A C 1
ATOM 795 O O . PHE A 1 92 ? 0.772 10.346 17.321 1.00 92.81 92 PHE A O 1
ATOM 802 N N . ASN A 1 93 ? 0.396 8.881 18.993 1.00 95.12 93 ASN A N 1
ATOM 803 C CA . ASN A 1 93 ? 1.139 7.754 18.443 1.00 95.12 93 ASN A CA 1
ATOM 804 C C . ASN A 1 93 ? 0.549 6.434 18.986 1.00 95.12 93 ASN A C 1
ATOM 806 O O . ASN A 1 93 ? -0.163 6.444 19.994 1.00 95.12 93 ASN A O 1
ATOM 810 N N . PHE A 1 94 ? 0.830 5.302 18.336 1.00 96.25 94 PHE A N 1
ATOM 811 C CA . PHE A 1 94 ? 0.216 4.015 18.688 1.00 96.25 94 PHE A CA 1
ATOM 812 C C . PHE A 1 94 ? 0.709 3.389 20.004 1.00 96.25 94 PHE A C 1
ATOM 814 O O . PHE A 1 94 ? 0.133 2.398 20.446 1.00 96.25 94 PHE A O 1
ATOM 821 N N . ASN A 1 95 ? 1.690 3.983 20.695 1.00 95.75 95 ASN A N 1
ATOM 822 C CA . ASN A 1 95 ? 2.037 3.596 22.071 1.00 95.75 95 ASN A CA 1
ATOM 823 C C . ASN A 1 95 ? 1.052 4.177 23.104 1.00 95.75 95 ASN A C 1
ATOM 825 O O . ASN A 1 95 ? 1.091 3.801 24.270 1.00 95.75 95 ASN A O 1
ATOM 829 N N . LYS A 1 96 ? 0.138 5.064 22.680 1.00 95.62 96 LYS A N 1
ATOM 830 C CA . LYS A 1 96 ? -0.869 5.718 23.537 1.00 95.62 96 LYS A CA 1
ATOM 831 C C . LYS A 1 96 ? -2.279 5.128 23.425 1.00 95.62 96 LYS A C 1
ATOM 833 O O . LYS A 1 96 ? -3.193 5.641 24.070 1.00 95.62 96 LYS A O 1
ATOM 838 N N . ILE A 1 97 ? -2.483 4.114 22.583 1.00 95.12 97 ILE A N 1
ATOM 839 C CA . ILE A 1 97 ? -3.780 3.426 22.473 1.00 95.12 97 ILE A CA 1
ATOM 840 C C . ILE A 1 97 ? -4.001 2.514 23.679 1.00 95.12 97 ILE A C 1
ATOM 842 O O . ILE A 1 97 ? -3.047 2.063 24.315 1.00 95.12 97 ILE A O 1
ATOM 846 N N . LYS A 1 98 ? -5.260 2.210 23.975 1.00 94.50 98 LYS A N 1
ATOM 847 C CA . LYS A 1 98 ? -5.619 1.225 24.998 1.00 94.50 98 LYS A CA 1
ATOM 848 C C . LYS A 1 98 ? -5.406 -0.183 24.448 1.00 94.50 98 LYS A C 1
ATOM 850 O O . LYS A 1 98 ? -5.733 -0.449 23.298 1.00 94.50 98 LYS A O 1
ATOM 855 N N . ASP A 1 99 ? -5.019 -1.127 25.300 1.00 93.69 99 ASP A N 1
ATOM 856 C CA . ASP A 1 99 ? -4.840 -2.531 24.888 1.00 93.69 99 ASP A CA 1
ATOM 857 C C . ASP A 1 99 ? -6.106 -3.167 24.295 1.00 93.69 99 ASP A C 1
ATOM 859 O O . ASP A 1 99 ? -6.025 -4.084 23.486 1.00 93.69 99 ASP A O 1
ATOM 863 N N . LYS A 1 100 ? -7.295 -2.677 24.673 1.00 95.69 100 LYS A N 1
ATOM 864 C CA . LYS A 1 100 ? -8.574 -3.146 24.114 1.00 95.69 100 LYS A CA 1
ATOM 865 C C . LYS A 1 100 ? -8.775 -2.766 22.640 1.00 95.69 100 LYS A C 1
ATOM 867 O O . LYS A 1 100 ? -9.614 -3.389 21.993 1.00 95.69 100 LYS A O 1
ATOM 872 N N . GLU A 1 101 ? -8.046 -1.763 22.142 1.00 96.88 101 GLU A N 1
ATOM 873 C CA . GLU A 1 101 ? -8.059 -1.326 20.735 1.00 96.88 101 GLU A CA 1
ATOM 874 C C . GLU A 1 101 ? -7.238 -2.264 19.832 1.00 96.88 101 GLU A C 1
ATOM 876 O O . GLU A 1 101 ? -7.372 -2.204 18.610 1.00 96.88 101 GLU A O 1
ATOM 881 N N . ILE A 1 102 ? -6.412 -3.138 20.419 1.00 97.06 102 ILE A N 1
ATOM 882 C CA . ILE A 1 102 ? -5.633 -4.150 19.701 1.00 97.06 102 ILE A CA 1
ATOM 883 C C . ILE A 1 102 ? -6.520 -5.378 19.467 1.00 97.06 102 ILE A C 1
ATOM 885 O O . ILE A 1 102 ? -7.126 -5.902 20.407 1.00 97.06 102 ILE A O 1
ATOM 889 N N . LEU A 1 103 ? -6.610 -5.817 18.210 1.00 97.44 103 LEU A N 1
ATOM 890 C CA . LEU A 1 103 ? -7.446 -6.946 17.797 1.00 97.44 103 LEU A CA 1
ATOM 891 C C . LEU A 1 103 ? -6.621 -8.231 17.718 1.00 97.44 103 LEU A C 1
ATOM 893 O O . LEU A 1 103 ? -6.920 -9.210 18.404 1.00 97.44 103 LEU A O 1
ATOM 897 N N . ILE A 1 104 ? -5.577 -8.203 16.887 1.00 96.38 104 ILE A N 1
ATOM 898 C CA . ILE A 1 104 ? -4.772 -9.367 16.512 1.00 96.38 104 ILE A CA 1
ATOM 899 C C . ILE A 1 104 ? -3.293 -8.961 16.474 1.00 96.38 104 ILE A C 1
ATOM 901 O O . ILE A 1 104 ? -2.980 -7.890 15.955 1.00 96.38 104 ILE A O 1
ATOM 905 N N . SER A 1 105 ? -2.393 -9.805 16.976 1.00 94.31 105 SER A N 1
ATOM 906 C CA . SER A 1 105 ? -0.991 -9.813 16.543 1.00 94.31 105 SER A CA 1
ATOM 907 C C . SER A 1 105 ? -0.851 -10.807 15.386 1.00 94.31 105 SER A C 1
ATOM 909 O O . SER A 1 105 ? -1.331 -11.941 15.492 1.00 94.31 105 SER A O 1
ATOM 911 N N . LEU A 1 106 ? -0.317 -10.357 14.251 1.00 91.00 106 LEU A N 1
ATOM 912 C CA . LEU A 1 106 ? -0.133 -11.184 13.057 1.00 91.00 106 LEU A CA 1
ATOM 913 C C . LEU A 1 106 ? 1.360 -11.408 12.863 1.00 91.00 106 LEU A C 1
ATOM 915 O O . LEU A 1 106 ? 2.048 -10.524 12.368 1.00 91.00 106 LEU A O 1
ATOM 919 N N . ASP A 1 107 ? 1.853 -12.581 13.242 1.00 83.00 107 ASP A N 1
ATOM 920 C CA . ASP A 1 107 ? 3.290 -12.838 13.270 1.00 83.00 107 ASP A CA 1
ATOM 921 C C . ASP A 1 107 ? 3.619 -14.232 12.727 1.00 83.00 107 ASP A C 1
ATOM 923 O O . ASP A 1 107 ? 2.803 -15.156 12.763 1.00 83.00 107 ASP A O 1
ATOM 927 N N . ASN A 1 108 ? 4.846 -14.391 12.234 1.00 69.19 108 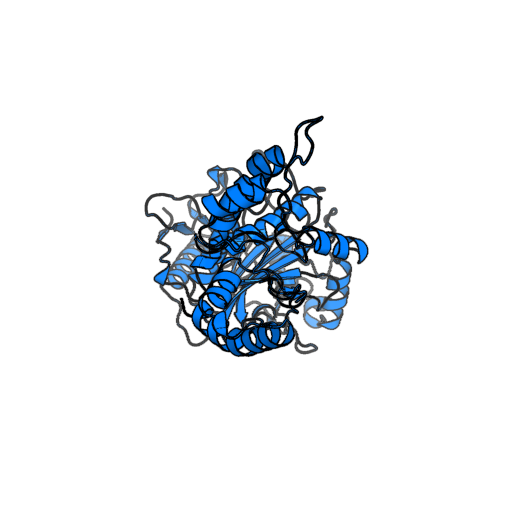ASN A N 1
ATOM 928 C CA . ASN A 1 108 ? 5.370 -15.677 11.766 1.00 69.19 108 ASN A CA 1
ATOM 929 C C . ASN A 1 108 ? 5.787 -16.604 12.931 1.00 69.19 108 ASN A C 1
ATOM 931 O O . ASN A 1 108 ? 5.884 -17.819 12.752 1.00 69.19 108 ASN A O 1
ATOM 935 N N . ASP A 1 109 ? 5.984 -16.045 14.132 1.00 62.25 109 ASP A N 1
ATOM 936 C CA . ASP A 1 109 ? 6.426 -16.752 15.336 1.00 62.25 109 ASP A CA 1
ATOM 937 C C . ASP A 1 109 ? 5.524 -16.460 16.545 1.00 62.25 109 ASP A C 1
ATOM 939 O O . ASP A 1 109 ? 5.028 -15.355 16.738 1.00 62.25 109 ASP A O 1
ATOM 943 N N . GLU A 1 110 ? 5.363 -17.454 17.422 1.00 55.53 110 GLU A N 1
ATOM 944 C CA . GLU A 1 110 ? 4.420 -17.438 18.558 1.00 55.53 110 GLU A CA 1
ATOM 945 C C . GLU A 1 110 ? 4.815 -16.497 19.717 1.00 55.53 110 GLU A C 1
ATOM 947 O O . GLU A 1 110 ? 4.154 -16.493 20.753 1.00 55.53 110 GLU A O 1
ATOM 952 N N . GLN A 1 111 ? 5.899 -15.721 19.590 1.00 54.28 111 GLN A N 1
ATOM 953 C CA . GLN A 1 111 ? 6.503 -14.972 20.707 1.00 54.28 111 GLN A CA 1
ATOM 954 C C . GLN A 1 111 ? 6.722 -13.476 20.462 1.00 54.28 111 GLN A C 1
ATOM 956 O O . GLN A 1 111 ? 7.345 -12.815 21.295 1.00 54.28 111 GLN A O 1
ATOM 961 N N . THR A 1 112 ? 6.242 -12.906 19.358 1.00 62.81 112 THR A N 1
ATOM 962 C CA . THR A 1 112 ? 6.493 -11.490 19.071 1.00 62.81 112 THR A CA 1
ATOM 963 C C . THR A 1 112 ? 5.195 -10.739 18.840 1.00 62.81 112 THR A C 1
ATOM 965 O O . THR A 1 112 ? 4.728 -10.732 17.728 1.00 62.81 112 THR A O 1
ATOM 968 N N . ASP A 1 113 ? 4.648 -10.041 19.840 1.00 69.12 113 ASP A N 1
ATOM 969 C CA . ASP A 1 113 ? 3.504 -9.112 19.686 1.00 69.12 113 ASP A CA 1
ATOM 970 C C . ASP A 1 113 ? 3.883 -7.815 18.941 1.00 69.12 113 ASP A C 1
ATOM 972 O O . ASP A 1 113 ? 3.625 -6.697 19.405 1.00 69.12 113 ASP A O 1
ATOM 976 N N . LYS A 1 114 ? 4.591 -7.942 17.818 1.00 85.25 114 LYS A N 1
ATOM 977 C CA . LYS A 1 114 ? 5.216 -6.814 17.126 1.00 85.25 114 LYS A CA 1
ATOM 978 C C . LYS A 1 114 ? 4.267 -6.213 16.110 1.00 85.25 114 LYS A C 1
ATOM 980 O O . LYS A 1 114 ? 3.985 -5.015 16.182 1.00 85.25 114 LYS A O 1
ATOM 985 N N . HIS A 1 115 ? 3.773 -7.019 15.177 1.00 93.62 115 HIS A N 1
ATOM 986 C CA . HIS A 1 115 ? 2.890 -6.539 14.123 1.00 93.62 115 HIS A CA 1
ATOM 987 C C . HIS A 1 115 ? 1.446 -6.613 14.597 1.00 93.62 115 HIS A C 1
ATOM 989 O O . HIS A 1 115 ? 0.864 -7.683 14.760 1.00 93.62 115 HIS A O 1
ATOM 995 N N . LEU A 1 116 ? 0.862 -5.447 14.849 1.00 96.50 116 LEU A N 1
ATOM 996 C CA . LEU A 1 116 ? -0.466 -5.351 15.436 1.00 96.50 116 LEU A CA 1
ATOM 997 C C . LEU A 1 116 ? -1.488 -4.922 14.393 1.00 96.50 116 LEU A C 1
ATOM 999 O O . LEU A 1 116 ? -1.298 -3.946 13.669 1.00 96.50 116 LEU A O 1
ATOM 1003 N N . ILE A 1 117 ? -2.620 -5.612 14.381 1.00 98.12 117 ILE A N 1
ATOM 1004 C CA . ILE A 1 117 ? -3.851 -5.170 13.739 1.00 98.12 117 ILE A CA 1
ATOM 1005 C C . ILE A 1 117 ? -4.718 -4.542 14.827 1.00 98.12 117 ILE A C 1
ATOM 1007 O O . ILE A 1 117 ? -5.124 -5.204 15.789 1.00 98.12 117 ILE A O 1
ATOM 1011 N N . ILE A 1 118 ? -4.992 -3.250 14.689 1.00 98.12 118 ILE A N 1
ATOM 1012 C CA . ILE A 1 118 ? -5.760 -2.467 15.664 1.00 98.12 118 ILE A CA 1
ATOM 1013 C C . ILE A 1 118 ? -7.004 -1.871 15.010 1.00 98.12 118 ILE A C 1
ATOM 1015 O O . ILE A 1 118 ? -7.054 -1.697 13.789 1.00 98.12 118 ILE A O 1
ATOM 1019 N N . ILE A 1 119 ? -8.007 -1.501 15.806 1.00 97.44 119 ILE A N 1
ATOM 1020 C CA . ILE A 1 119 ? -9.133 -0.735 15.262 1.00 97.44 119 ILE A CA 1
ATOM 1021 C C . ILE A 1 119 ? -8.647 0.606 14.710 1.00 97.44 119 ILE A C 1
ATOM 1023 O O . ILE A 1 119 ? -7.815 1.290 15.309 1.00 97.44 119 ILE A O 1
ATOM 1027 N N . ASN A 1 120 ? -9.242 1.043 13.603 1.00 94.75 120 ASN A N 1
ATOM 1028 C CA . ASN A 1 120 ? -9.289 2.468 13.333 1.00 94.75 120 ASN A CA 1
ATOM 1029 C C . ASN A 1 120 ? -10.443 3.057 14.150 1.00 94.75 120 ASN A C 1
ATOM 1031 O O . ASN A 1 120 ? -11.601 2.797 13.839 1.00 94.75 120 ASN A O 1
ATOM 1035 N N . ASN A 1 121 ? -10.149 3.843 15.190 1.00 90.44 121 ASN A N 1
ATOM 1036 C CA . ASN A 1 121 ? -11.186 4.399 16.069 1.00 90.44 121 ASN A CA 1
ATOM 1037 C C . ASN A 1 121 ? -12.139 5.392 15.371 1.00 90.44 121 ASN A C 1
ATOM 1039 O O . ASN A 1 121 ? -13.191 5.709 15.921 1.00 90.44 121 ASN A O 1
ATOM 1043 N N . ALA A 1 122 ? -11.800 5.852 14.164 1.00 88.69 122 ALA A N 1
ATOM 1044 C CA . ALA A 1 122 ? -12.654 6.638 13.280 1.00 88.69 122 ALA A CA 1
ATOM 1045 C C . ALA A 1 122 ? -12.741 5.951 11.902 1.00 88.69 122 ALA A C 1
ATOM 1047 O O . ALA A 1 122 ? -12.192 6.461 10.910 1.00 88.69 122 ALA A O 1
ATOM 1048 N N . PRO A 1 123 ? -13.390 4.773 11.834 1.00 90.19 123 PRO A N 1
ATOM 1049 C CA . PRO A 1 123 ? -13.355 3.922 10.659 1.00 90.19 123 PRO A CA 1
ATOM 1050 C C . PRO A 1 123 ? -14.047 4.602 9.473 1.00 90.19 123 PRO A C 1
ATOM 1052 O O . PRO A 1 123 ? -14.794 5.571 9.609 1.00 90.19 123 PRO A O 1
ATOM 1055 N N . ILE A 1 124 ? -13.722 4.123 8.277 1.00 88.25 124 ILE A N 1
ATOM 1056 C CA . ILE A 1 124 ? -14.262 4.653 7.013 1.00 88.25 124 ILE A CA 1
ATOM 1057 C C . ILE A 1 124 ? -15.494 3.841 6.636 1.00 88.25 124 ILE A C 1
ATOM 1059 O O . ILE A 1 124 ? -16.551 4.401 6.373 1.00 88.25 124 ILE A O 1
ATOM 1063 N N . HIS A 1 125 ? -15.319 2.528 6.705 1.00 89.06 125 HIS A N 1
ATOM 1064 C CA . HIS A 1 125 ? -16.287 1.480 6.451 1.00 89.06 125 HIS A CA 1
ATOM 1065 C C . HIS A 1 125 ? -16.144 0.428 7.575 1.00 89.06 125 HIS A C 1
ATOM 1067 O O . HIS A 1 125 ? -15.082 0.388 8.221 1.00 89.06 125 HIS A O 1
ATOM 1073 N N . PRO A 1 126 ? -17.168 -0.405 7.852 1.00 91.69 126 PRO A N 1
ATOM 1074 C CA . PRO A 1 126 ? -17.017 -1.577 8.709 1.00 91.69 126 PRO A CA 1
ATOM 1075 C C . PRO A 1 126 ? -15.756 -2.391 8.395 1.00 91.69 126 PRO A C 1
ATOM 1077 O O . PRO A 1 126 ? -15.348 -2.505 7.237 1.00 91.69 126 PRO A O 1
ATOM 1080 N N . TYR A 1 127 ? -15.132 -2.923 9.447 1.00 95.31 127 TYR A N 1
ATOM 1081 C CA . TYR A 1 127 ? -13.882 -3.692 9.376 1.00 95.31 127 TYR A CA 1
ATOM 1082 C C . TYR A 1 127 ? -12.652 -2.912 8.870 1.00 95.31 127 TYR A C 1
ATOM 1084 O O . TYR A 1 127 ? -11.641 -3.508 8.506 1.00 95.31 127 TYR A O 1
ATOM 1092 N N . HIS A 1 128 ? -12.689 -1.574 8.890 1.00 96.00 128 HIS A N 1
ATOM 1093 C CA . HIS A 1 128 ? -11.491 -0.753 8.702 1.00 96.00 128 HIS A CA 1
ATOM 1094 C C . HIS A 1 128 ? -10.584 -0.832 9.944 1.00 96.00 128 HIS A C 1
ATOM 1096 O O . HIS A 1 128 ? -10.952 -0.402 11.045 1.00 96.00 128 HIS A O 1
ATOM 1102 N N . VAL A 1 129 ? -9.378 -1.351 9.738 1.00 98.38 129 VAL A N 1
ATOM 1103 C CA . VAL A 1 129 ? -8.319 -1.534 10.736 1.00 98.38 129 VAL A CA 1
ATOM 1104 C C . VAL A 1 129 ? -7.049 -0.787 10.344 1.00 98.38 129 VAL A C 1
ATOM 1106 O O . VAL A 1 129 ? -6.903 -0.321 9.212 1.00 98.38 129 VAL A O 1
ATOM 1109 N N . LEU A 1 130 ? -6.120 -0.657 11.285 1.00 98.50 130 LEU A N 1
ATOM 1110 C CA . LEU A 1 130 ? -4.768 -0.178 11.019 1.00 98.50 130 LEU A CA 1
ATOM 1111 C C . LEU A 1 130 ? -3.776 -1.317 11.253 1.00 98.50 130 LEU A C 1
ATOM 1113 O O . LEU A 1 130 ? -3.859 -2.010 12.267 1.00 98.50 130 LEU A O 1
ATOM 1117 N N . LEU A 1 131 ? -2.842 -1.484 10.321 1.00 98.50 131 LEU A N 1
ATOM 1118 C CA . LEU A 1 131 ? -1.716 -2.406 10.436 1.00 98.50 131 LEU A CA 1
ATOM 1119 C C . LEU A 1 131 ? -0.532 -1.604 10.967 1.00 98.50 131 LEU A C 1
ATOM 1121 O O . LEU A 1 131 ? -0.043 -0.699 10.288 1.00 98.50 131 LEU A O 1
ATOM 1125 N N . VAL A 1 132 ? -0.104 -1.892 12.189 1.00 97.81 132 VAL A N 1
ATOM 1126 C CA . VAL A 1 132 ? 0.962 -1.172 12.884 1.00 97.81 132 VAL A CA 1
ATOM 1127 C C . VAL A 1 132 ? 2.162 -2.108 13.044 1.00 97.81 132 VAL A C 1
ATOM 1129 O O . VAL A 1 132 ? 2.140 -2.961 13.935 1.00 97.81 132 VAL A O 1
ATOM 1132 N N . PRO A 1 133 ? 3.191 -2.004 12.181 1.00 94.88 133 PRO A N 1
ATOM 1133 C CA . PRO A 1 133 ? 4.428 -2.754 12.368 1.00 94.88 133 PRO A CA 1
ATOM 1134 C C . PRO A 1 133 ? 5.147 -2.267 13.628 1.00 94.88 133 PRO A C 1
ATOM 1136 O O . PRO A 1 133 ? 5.103 -1.072 13.911 1.00 94.88 133 PRO A O 1
ATOM 1139 N N . ASP A 1 134 ? 5.771 -3.197 14.361 1.00 92.00 134 ASP A N 1
ATOM 1140 C CA . ASP A 1 134 ? 6.427 -3.021 15.671 1.00 92.00 134 ASP A CA 1
ATOM 1141 C C . ASP A 1 134 ? 6.385 -1.587 16.232 1.00 92.00 134 ASP A C 1
ATOM 1143 O O . ASP A 1 134 ? 7.314 -0.787 16.069 1.00 92.00 134 ASP A O 1
ATOM 1147 N N . ARG A 1 135 ? 5.279 -1.261 16.920 1.00 92.81 135 ARG A N 1
ATOM 1148 C CA . ARG A 1 135 ? 5.032 0.095 17.443 1.00 92.81 135 ARG A CA 1
ATOM 1149 C C . ARG A 1 135 ? 6.094 0.571 18.440 1.00 92.81 135 ARG A C 1
ATOM 1151 O O . ARG A 1 135 ? 6.216 1.773 18.690 1.00 92.81 135 ARG A O 1
ATOM 1158 N N . GLN A 1 136 ? 6.855 -0.352 19.035 1.00 93.12 136 GLN A N 1
ATOM 1159 C CA . GLN A 1 136 ? 7.923 -0.014 19.978 1.00 93.12 136 GLN A CA 1
ATOM 1160 C C . GLN A 1 136 ? 9.157 0.558 19.270 1.00 93.12 136 GLN A C 1
ATOM 1162 O O . GLN A 1 136 ? 9.960 1.225 19.916 1.00 93.12 136 GLN A O 1
ATOM 1167 N N . LEU A 1 137 ? 9.299 0.357 17.954 1.00 94.38 137 LEU A N 1
ATOM 1168 C CA . LEU A 1 137 ? 10.381 0.959 17.171 1.00 94.38 137 LEU A CA 1
ATOM 1169 C C . LEU A 1 137 ? 10.168 2.451 16.886 1.00 94.38 137 LEU A C 1
ATOM 1171 O O . LEU A 1 137 ? 11.080 3.092 16.364 1.00 94.38 137 LEU A O 1
ATOM 1175 N N . GLU A 1 138 ? 8.980 2.996 17.179 1.00 96.00 138 GLU A N 1
ATOM 1176 C CA . GLU A 1 138 ? 8.646 4.418 16.996 1.00 96.00 138 GLU A CA 1
ATOM 1177 C C . GLU A 1 138 ? 8.975 4.935 15.583 1.00 96.00 138 GLU A C 1
ATOM 1179 O O . GLU A 1 138 ? 9.386 6.081 15.370 1.00 96.00 138 GLU A O 1
ATOM 1184 N N . GLN A 1 139 ? 8.808 4.064 14.583 1.00 96.38 139 GLN A N 1
ATOM 1185 C CA . GLN A 1 139 ? 9.122 4.395 13.202 1.00 96.38 139 GLN A CA 1
ATOM 1186 C C . GLN A 1 139 ? 8.189 5.500 12.708 1.00 96.38 139 GLN A C 1
ATOM 1188 O O . GLN A 1 139 ? 6.977 5.468 12.911 1.00 96.38 139 GLN A O 1
ATOM 1193 N N . THR A 1 140 ? 8.767 6.492 12.038 1.00 97.31 140 THR A N 1
ATOM 1194 C CA . THR A 1 140 ? 8.007 7.562 11.372 1.00 97.31 140 THR A CA 1
ATOM 1195 C C . THR A 1 140 ? 7.212 7.004 10.192 1.00 97.31 140 THR A C 1
ATOM 1197 O O . THR A 1 140 ? 7.470 5.888 9.747 1.00 97.31 140 THR A O 1
ATOM 1200 N N . GLN A 1 141 ? 6.245 7.765 9.673 1.00 97.75 141 GLN A N 1
ATOM 1201 C CA . GLN A 1 141 ? 5.366 7.363 8.566 1.00 97.75 141 GLN A CA 1
ATOM 1202 C C . GLN A 1 141 ? 6.119 7.315 7.218 1.00 97.75 141 GLN A C 1
ATOM 1204 O O . GLN A 1 141 ? 5.857 8.087 6.296 1.00 97.75 141 GLN A O 1
ATOM 1209 N N . ILE A 1 142 ? 7.087 6.404 7.124 1.00 97.56 142 ILE A N 1
ATOM 1210 C CA . ILE A 1 142 ? 7.944 6.100 5.979 1.00 97.56 142 ILE A CA 1
ATOM 1211 C C . ILE A 1 142 ? 7.941 4.579 5.825 1.00 97.56 142 ILE A C 1
ATOM 1213 O O . ILE A 1 142 ? 8.255 3.862 6.773 1.00 97.56 142 ILE A O 1
ATOM 1217 N N . LEU A 1 143 ? 7.603 4.085 4.633 1.00 97.94 143 LEU A N 1
ATOM 1218 C CA . LEU A 1 143 ? 7.567 2.647 4.365 1.00 97.94 143 LEU A CA 1
ATOM 1219 C C . LEU A 1 143 ? 8.929 1.986 4.616 1.00 97.94 143 LEU A C 1
ATOM 1221 O O . LEU A 1 143 ? 9.972 2.476 4.180 1.00 97.94 143 LEU A O 1
ATOM 1225 N N . THR A 1 144 ? 8.892 0.831 5.271 1.00 96.62 144 THR A N 1
ATOM 1226 C CA . THR A 1 144 ? 10.016 -0.095 5.442 1.00 96.62 144 THR A CA 1
ATOM 1227 C C . THR A 1 144 ? 9.722 -1.388 4.683 1.00 96.62 144 THR A C 1
ATOM 1229 O O . THR A 1 144 ? 8.572 -1.662 4.345 1.00 96.62 144 THR A O 1
ATOM 1232 N N . ILE A 1 145 ? 10.751 -2.196 4.404 1.00 95.44 145 ILE A N 1
ATOM 1233 C CA . ILE A 1 145 ? 10.572 -3.514 3.763 1.00 95.44 145 ILE A CA 1
ATOM 1234 C C . ILE A 1 145 ? 9.615 -4.380 4.591 1.00 95.44 145 ILE A C 1
ATOM 1236 O O . ILE A 1 145 ? 8.686 -4.963 4.048 1.00 95.44 145 ILE A O 1
ATOM 1240 N N . ASP A 1 146 ? 9.831 -4.396 5.901 1.00 94.50 146 ASP A N 1
ATOM 1241 C CA . ASP A 1 146 ? 9.038 -5.126 6.885 1.00 94.50 146 ASP A CA 1
ATOM 1242 C C . ASP A 1 146 ? 7.555 -4.705 6.881 1.00 94.50 146 ASP A C 1
ATOM 1244 O O . ASP A 1 146 ? 6.668 -5.541 6.760 1.00 94.50 146 ASP A O 1
ATOM 1248 N N . CYS A 1 147 ? 7.272 -3.398 6.848 1.00 97.38 147 CYS A N 1
ATOM 1249 C CA . CYS A 1 147 ? 5.908 -2.875 6.723 1.00 97.38 147 CYS A CA 1
ATOM 1250 C C . CYS A 1 147 ? 5.226 -3.288 5.406 1.00 97.38 147 CYS A C 1
ATOM 1252 O O . CYS A 1 147 ? 4.042 -3.620 5.394 1.00 97.38 147 CYS A O 1
ATOM 1254 N N . ILE A 1 148 ? 5.964 -3.298 4.290 1.00 98.44 148 ILE A N 1
ATOM 1255 C CA . ILE A 1 148 ? 5.423 -3.734 2.993 1.00 98.44 148 ILE A CA 1
ATOM 1256 C C . ILE A 1 148 ? 5.102 -5.236 3.022 1.00 98.44 148 ILE A C 1
ATOM 1258 O O . ILE A 1 148 ? 4.051 -5.636 2.524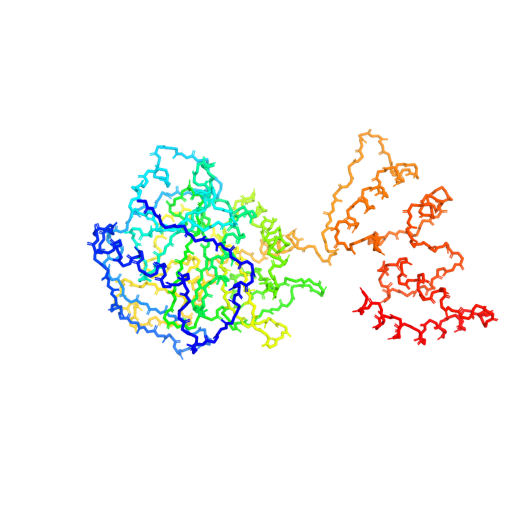 1.00 98.44 148 ILE A O 1
ATOM 1262 N N . ILE A 1 149 ? 5.969 -6.053 3.630 1.00 97.19 149 ILE A N 1
ATOM 1263 C CA . ILE A 1 149 ? 5.733 -7.492 3.820 1.00 97.19 149 ILE A CA 1
ATOM 1264 C C . ILE A 1 149 ? 4.500 -7.724 4.688 1.00 97.19 149 ILE A C 1
ATOM 1266 O O . ILE A 1 149 ? 3.628 -8.480 4.275 1.00 97.19 149 ILE A O 1
ATOM 1270 N N . PHE A 1 150 ? 4.361 -7.006 5.804 1.00 97.38 150 PHE A N 1
ATOM 1271 C CA . PHE A 1 150 ? 3.173 -7.094 6.654 1.00 97.38 150 PHE A CA 1
ATOM 1272 C C . PHE A 1 150 ? 1.884 -6.765 5.873 1.00 97.38 150 PHE A C 1
ATOM 1274 O O . PHE A 1 150 ? 0.859 -7.429 6.028 1.00 97.38 150 PHE A O 1
ATOM 1281 N N . GLY A 1 151 ? 1.940 -5.791 4.957 1.00 98.31 151 GLY A N 1
ATOM 1282 C CA . GLY A 1 151 ? 0.847 -5.505 4.025 1.00 98.31 151 GLY A CA 1
ATOM 1283 C C . GLY A 1 151 ? 0.546 -6.650 3.047 1.00 98.31 151 GLY A C 1
ATOM 1284 O O . GLY A 1 151 ? -0.626 -6.946 2.806 1.00 98.31 151 GLY A O 1
ATOM 1285 N N . PHE A 1 152 ? 1.571 -7.317 2.502 1.00 98.25 152 PHE A N 1
ATOM 1286 C CA . PHE A 1 152 ? 1.383 -8.510 1.668 1.00 98.25 152 PHE A CA 1
ATOM 1287 C C . PHE A 1 152 ? 0.765 -9.660 2.460 1.00 98.25 152 PHE A C 1
ATOM 1289 O O . PHE A 1 152 ? -0.207 -10.245 1.991 1.00 98.25 152 PHE A O 1
ATOM 1296 N N . GLU A 1 153 ? 1.284 -9.957 3.650 1.00 97.25 153 GLU A N 1
ATOM 1297 C CA . GLU A 1 153 ? 0.790 -11.021 4.529 1.00 97.25 153 GLU A CA 1
ATOM 1298 C C . GLU A 1 153 ? -0.680 -10.794 4.897 1.00 97.25 153 GLU A C 1
ATOM 1300 O O . GLU A 1 153 ? -1.489 -11.703 4.723 1.00 97.25 153 GLU A O 1
ATOM 1305 N N . PHE A 1 154 ? -1.057 -9.572 5.293 1.00 97.88 154 PHE A N 1
ATOM 1306 C CA . PHE A 1 154 ? -2.442 -9.205 5.615 1.00 97.88 154 PHE A CA 1
ATOM 1307 C C . PHE A 1 154 ? -3.416 -9.448 4.452 1.00 97.88 154 PHE A C 1
ATOM 1309 O O . PHE A 1 154 ? -4.487 -10.024 4.639 1.00 97.88 154 PHE A O 1
ATOM 1316 N N . VAL A 1 155 ? -3.055 -9.023 3.237 1.00 98.19 155 VAL A N 1
ATOM 1317 C CA . VAL A 1 155 ? -3.909 -9.217 2.054 1.00 98.19 155 VAL A CA 1
ATOM 1318 C C . VAL A 1 155 ? -3.929 -10.691 1.639 1.00 98.19 155 VAL A C 1
ATOM 1320 O O . VAL A 1 155 ? -4.988 -11.223 1.305 1.00 98.19 155 VAL A O 1
ATOM 1323 N N . ALA A 1 156 ? -2.777 -11.360 1.667 1.00 97.25 156 ALA A N 1
ATOM 1324 C CA . ALA A 1 156 ? -2.611 -12.739 1.222 1.00 97.25 156 ALA A CA 1
ATOM 1325 C C . ALA A 1 156 ? -3.291 -13.758 2.133 1.00 97.25 156 ALA A C 1
ATOM 1327 O O . ALA A 1 156 ? -3.792 -14.760 1.632 1.00 97.25 156 ALA A O 1
ATOM 1328 N N . VAL A 1 157 ? -3.287 -13.540 3.449 1.00 95.94 157 VAL A N 1
ATOM 1329 C CA . VAL A 1 157 ? -3.853 -14.495 4.412 1.00 95.94 157 VAL A CA 1
ATOM 1330 C C . VAL A 1 157 ? -5.379 -14.499 4.392 1.00 95.94 157 VAL A C 1
ATOM 1332 O O . VAL A 1 157 ? -5.991 -15.501 4.740 1.00 95.94 157 VAL A O 1
ATOM 1335 N N . SER A 1 158 ? -6.016 -13.410 3.958 1.00 96.19 158 SER A N 1
ATOM 1336 C CA . SER A 1 158 ? -7.472 -13.327 3.835 1.00 96.19 158 SER A CA 1
ATOM 1337 C C . SER A 1 158 ? -7.994 -14.243 2.724 1.00 96.19 158 SER A C 1
ATOM 1339 O O . SER A 1 158 ? -7.363 -14.375 1.672 1.00 96.19 158 SER A O 1
ATOM 1341 N N . ALA A 1 159 ? -9.176 -14.839 2.885 1.00 95.38 159 ALA A N 1
ATOM 1342 C CA . ALA A 1 159 ? -9.874 -15.495 1.780 1.00 95.38 159 ALA A CA 1
ATOM 1343 C C . ALA A 1 159 ? -10.773 -14.539 0.990 1.00 95.38 159 ALA A C 1
ATOM 1345 O O . ALA A 1 159 ? -11.080 -14.837 -0.166 1.00 95.38 159 ALA A O 1
ATOM 1346 N N . HIS A 1 160 ? -11.132 -13.391 1.568 1.00 95.12 160 HIS A N 1
ATOM 1347 C CA . HIS A 1 160 ? -11.973 -12.392 0.922 1.00 95.12 160 HIS A CA 1
ATOM 1348 C C . HIS A 1 160 ? -11.271 -11.790 -0.308 1.00 95.12 160 HIS A C 1
ATOM 1350 O O . HIS A 1 160 ? -10.102 -11.394 -0.211 1.00 95.12 160 HIS A O 1
ATOM 1356 N N . PRO A 1 161 ? -11.941 -11.696 -1.470 1.00 94.69 161 PRO A N 1
ATOM 1357 C CA . PRO A 1 161 ? -11.312 -11.169 -2.677 1.00 94.69 161 PRO A CA 1
ATOM 1358 C C . PRO A 1 161 ? -11.092 -9.656 -2.586 1.00 94.69 161 PRO A C 1
ATOM 1360 O O . PRO A 1 161 ? -10.081 -9.156 -3.061 1.00 94.69 161 PRO A O 1
ATOM 1363 N N . TYR A 1 162 ? -12.005 -8.929 -1.936 1.00 95.19 162 TYR A N 1
ATOM 1364 C CA . TYR A 1 162 ? -11.992 -7.466 -1.896 1.00 95.19 162 TYR A CA 1
ATOM 1365 C C . TYR A 1 162 ? -11.416 -6.969 -0.575 1.00 95.19 162 TYR A C 1
ATOM 1367 O O . TYR A 1 162 ? -12.145 -6.640 0.360 1.00 95.19 162 TYR A O 1
ATOM 1375 N N . ILE A 1 163 ? -10.092 -6.984 -0.485 1.00 96.50 163 ILE A N 1
ATOM 1376 C CA . ILE A 1 163 ? -9.325 -6.531 0.675 1.00 96.50 163 ILE A CA 1
ATOM 1377 C C . ILE A 1 163 ? -8.116 -5.724 0.196 1.00 96.50 163 ILE A C 1
ATOM 1379 O O . ILE A 1 163 ? -7.524 -6.032 -0.841 1.00 96.50 163 ILE A O 1
ATOM 1383 N N . LEU A 1 164 ? -7.763 -4.678 0.941 1.00 97.50 164 LEU A N 1
ATOM 1384 C CA . LEU A 1 164 ? -6.653 -3.783 0.618 1.00 97.50 164 LEU A CA 1
ATOM 1385 C C . LEU A 1 164 ? -5.795 -3.502 1.848 1.00 97.50 164 LEU A C 1
ATOM 1387 O O . LEU A 1 164 ? -6.328 -3.277 2.937 1.00 97.50 164 LEU A O 1
ATOM 1391 N N . ALA A 1 165 ? -4.482 -3.415 1.632 1.00 98.62 165 ALA A N 1
ATOM 1392 C CA . ALA A 1 165 ? -3.550 -2.738 2.531 1.00 98.62 165 ALA A CA 1
ATOM 1393 C C . ALA A 1 165 ? -3.035 -1.445 1.875 1.00 98.62 165 ALA A C 1
ATOM 1395 O O . ALA A 1 165 ? -2.503 -1.476 0.768 1.00 98.62 165 ALA A O 1
ATOM 1396 N N . GLY A 1 166 ? -3.208 -0.296 2.529 1.00 98.44 166 GLY A N 1
ATOM 1397 C CA . GLY A 1 166 ? -2.973 1.025 1.943 1.00 98.44 166 GLY A CA 1
ATOM 1398 C C . GLY A 1 166 ? -2.063 1.907 2.788 1.00 98.44 166 GLY A C 1
ATOM 1399 O O . GLY A 1 166 ? -2.212 1.979 4.001 1.00 98.44 166 GLY A O 1
ATOM 1400 N N . PHE A 1 167 ? -1.158 2.646 2.160 1.00 98.69 167 PHE A N 1
ATOM 1401 C CA . PHE A 1 167 ? -0.258 3.588 2.824 1.00 98.69 167 PHE A CA 1
ATOM 1402 C C . PHE A 1 167 ? -0.478 5.009 2.321 1.00 98.69 167 PHE A C 1
ATOM 1404 O O . PHE A 1 167 ? -0.614 5.250 1.120 1.00 98.69 167 PHE A O 1
ATOM 1411 N N . ASN A 1 168 ? -0.393 5.951 3.252 1.00 97.81 168 ASN A N 1
ATOM 1412 C CA . ASN A 1 168 ? -0.325 7.377 2.987 1.00 97.81 168 ASN A CA 1
ATOM 1413 C C . ASN A 1 168 ? 0.978 7.909 3.593 1.00 97.81 168 ASN A C 1
ATOM 1415 O O . ASN A 1 168 ? 1.282 7.608 4.749 1.00 97.81 168 ASN A O 1
ATOM 1419 N N . SER A 1 169 ? 1.733 8.710 2.842 1.00 97.50 169 SER A N 1
ATOM 1420 C CA . S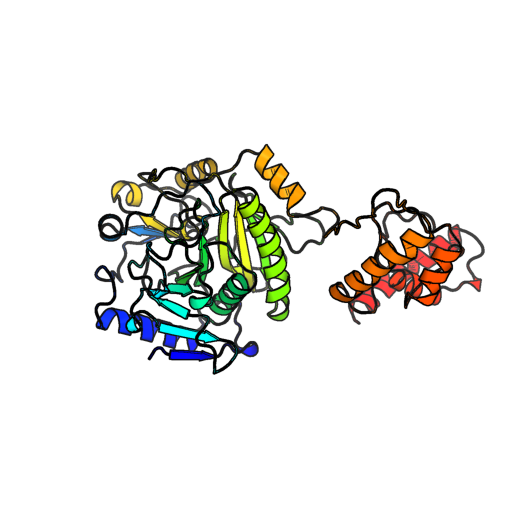ER A 1 169 ? 2.823 9.520 3.406 1.00 97.50 169 SER A CA 1
ATOM 1421 C C . SER A 1 169 ? 2.280 10.805 4.051 1.00 97.50 169 SER A C 1
ATOM 1423 O O . SER A 1 169 ? 1.133 11.192 3.812 1.00 97.50 169 SER A O 1
ATOM 1425 N N . LEU A 1 170 ? 3.089 11.494 4.870 1.00 94.62 170 LEU A N 1
ATOM 1426 C CA . LEU A 1 170 ? 2.665 12.698 5.612 1.00 94.62 170 LEU A CA 1
ATOM 1427 C C . LEU A 1 170 ? 2.096 13.811 4.715 1.00 94.62 170 LEU A C 1
ATOM 1429 O O . LEU A 1 170 ? 1.060 14.383 5.035 1.00 94.62 170 LEU A O 1
ATOM 1433 N N . CYS A 1 171 ? 2.700 14.058 3.550 1.00 93.94 171 CYS A N 1
ATOM 1434 C CA . CYS A 1 171 ? 2.196 15.027 2.565 1.00 93.94 171 CYS A CA 1
ATOM 1435 C C . CYS A 1 171 ? 1.196 14.419 1.560 1.00 93.94 171 CYS A C 1
ATOM 1437 O O . CYS A 1 171 ? 0.865 15.046 0.553 1.00 93.94 171 CYS A O 1
ATOM 1439 N N . ALA A 1 172 ? 0.712 13.203 1.820 1.00 93.81 172 ALA A N 1
ATOM 1440 C CA . ALA A 1 172 ? -0.283 12.491 1.022 1.00 93.81 172 ALA A CA 1
ATOM 1441 C C . ALA A 1 172 ? -1.449 11.978 1.881 1.00 93.81 172 ALA A C 1
ATOM 1443 O O . ALA A 1 172 ? -1.894 10.844 1.722 1.00 93.81 172 ALA A O 1
ATOM 1444 N N . TYR A 1 173 ? -1.938 12.837 2.783 1.00 91.38 173 TYR A N 1
ATOM 1445 C CA . TYR A 1 173 ? -3.091 12.619 3.669 1.00 91.38 173 TYR A CA 1
ATOM 1446 C C . TYR A 1 173 ? -2.891 11.687 4.875 1.00 91.38 173 TYR A C 1
ATOM 1448 O O . TYR A 1 173 ? -3.874 11.377 5.556 1.00 91.38 173 TYR A O 1
ATOM 1456 N N . ALA A 1 174 ? -1.662 11.293 5.229 1.00 92.50 174 ALA A N 1
ATOM 1457 C CA . ALA A 1 174 ? -1.454 10.643 6.523 1.00 92.50 174 ALA A CA 1
ATOM 1458 C C . ALA A 1 174 ? -1.674 11.622 7.682 1.00 92.50 174 ALA A C 1
ATOM 1460 O O . ALA A 1 174 ? -1.149 12.733 7.699 1.00 92.50 174 ALA A O 1
ATOM 1461 N N . SER A 1 175 ? -2.443 11.194 8.682 1.00 88.25 175 SER A N 1
ATOM 1462 C CA . SER A 1 175 ? -2.782 12.022 9.846 1.00 88.25 175 SER A CA 1
ATOM 1463 C C . SER A 1 175 ? -1.883 11.803 11.062 1.00 88.25 175 SER A C 1
ATOM 1465 O O . SER A 1 175 ? -1.935 12.594 12.003 1.00 88.25 175 SER A O 1
ATOM 1467 N N . ILE A 1 176 ? -1.109 10.716 11.080 1.00 92.50 176 ILE A N 1
ATOM 1468 C CA . ILE A 1 176 ? -0.301 10.278 12.224 1.00 92.50 176 ILE A CA 1
ATOM 1469 C C . ILE A 1 176 ? 1.119 10.007 11.730 1.00 92.50 176 ILE A C 1
ATOM 1471 O O . ILE A 1 176 ? 1.301 9.291 10.749 1.00 92.50 176 ILE A O 1
ATOM 1475 N N . ASN A 1 177 ? 2.119 10.549 12.432 1.00 95.81 177 ASN A N 1
ATOM 1476 C CA . ASN A 1 177 ? 3.528 10.237 12.189 1.00 95.81 177 ASN A CA 1
ATOM 1477 C C . ASN A 1 177 ? 4.016 9.096 13.093 1.00 95.81 177 ASN A C 1
ATOM 1479 O O . ASN A 1 177 ? 4.829 9.298 13.991 1.00 95.81 177 ASN A O 1
ATOM 1483 N N . HIS A 1 178 ? 3.465 7.913 12.865 1.00 97.38 178 HIS A N 1
ATOM 1484 C CA . HIS A 1 178 ? 3.902 6.635 13.419 1.00 97.38 178 HIS A CA 1
ATOM 1485 C C . HIS A 1 178 ? 3.518 5.607 12.359 1.00 97.38 178 HIS A C 1
ATOM 1487 O O . HIS A 1 178 ? 2.350 5.586 11.981 1.00 97.38 178 HIS A O 1
ATOM 1493 N N . LEU A 1 179 ? 4.475 4.834 11.848 1.00 98.38 179 LEU A N 1
ATOM 1494 C CA . LEU A 1 179 ? 4.297 3.922 10.724 1.00 98.38 179 LEU A CA 1
ATOM 1495 C C . LEU A 1 179 ? 3.048 3.047 10.874 1.00 98.38 179 LEU A C 1
ATOM 1497 O O . LEU A 1 179 ? 2.902 2.316 11.850 1.00 98.38 179 LEU A O 1
ATOM 1501 N N . HIS A 1 180 ? 2.157 3.134 9.892 1.00 98.38 180 HIS A N 1
ATOM 1502 C CA . HIS A 1 180 ? 0.986 2.274 9.774 1.00 98.38 180 HIS A CA 1
ATOM 1503 C C . HIS A 1 180 ? 0.495 2.173 8.330 1.00 98.38 180 HIS A C 1
ATOM 1505 O O . HIS A 1 180 ? 0.711 3.079 7.514 1.00 98.38 180 HIS A O 1
ATOM 1511 N N . LEU A 1 181 ? -0.232 1.092 8.059 1.00 98.75 181 LEU A N 1
ATOM 1512 C CA . LEU A 1 181 ? -1.075 0.910 6.883 1.00 98.75 181 LEU A CA 1
ATOM 1513 C C . LEU A 1 181 ? -2.551 0.919 7.294 1.00 98.75 181 LEU A C 1
ATOM 1515 O O . LEU A 1 181 ? -2.905 0.616 8.430 1.00 98.75 181 LEU A O 1
ATOM 1519 N N . HIS A 1 182 ? -3.420 1.228 6.347 1.00 98.44 182 HIS A N 1
ATOM 1520 C CA . HIS A 1 182 ? -4.852 0.991 6.421 1.00 98.44 182 HIS A CA 1
ATOM 1521 C C . HIS A 1 182 ? -5.144 -0.421 5.917 1.00 98.44 182 HIS A C 1
ATOM 1523 O O . HIS A 1 182 ? -4.712 -0.754 4.820 1.00 98.44 182 HIS A O 1
ATOM 1529 N N . GLY A 1 183 ? -5.876 -1.226 6.680 1.00 98.31 183 GLY A N 1
ATOM 1530 C CA . GLY A 1 183 ? -6.432 -2.503 6.230 1.00 98.31 183 GLY A CA 1
ATOM 1531 C C . GLY A 1 183 ? -7.948 -2.388 6.119 1.00 98.31 183 GLY A C 1
ATOM 1532 O O . GLY A 1 183 ? -8.588 -1.902 7.054 1.00 98.31 183 GLY A O 1
ATOM 1533 N N . MET A 1 184 ? -8.541 -2.776 4.992 1.00 95.00 184 MET A N 1
ATOM 1534 C CA . MET A 1 184 ? -9.991 -2.649 4.815 1.00 95.00 184 MET A CA 1
ATOM 1535 C C . MET A 1 184 ? -10.553 -3.678 3.836 1.00 95.00 184 MET A C 1
ATOM 1537 O O . MET A 1 184 ? -9.922 -3.983 2.824 1.00 95.00 184 MET A O 1
ATOM 1541 N N . TYR A 1 185 ? -11.755 -4.166 4.142 1.00 94.75 185 TYR A N 1
ATOM 1542 C CA . TYR A 1 185 ? -12.588 -4.942 3.228 1.00 94.75 185 TYR A CA 1
ATOM 1543 C C . TYR A 1 185 ? -13.503 -4.018 2.437 1.00 94.75 185 TYR A C 1
ATOM 1545 O O . TYR A 1 185 ? -13.991 -3.019 2.971 1.00 94.75 185 TYR A O 1
ATOM 1553 N N . PHE A 1 186 ? -13.771 -4.382 1.188 1.00 92.00 186 PHE A N 1
ATOM 1554 C CA . PHE A 1 186 ? -14.671 -3.634 0.320 1.00 92.00 186 PHE A CA 1
ATOM 1555 C C . PHE A 1 186 ? -15.898 -4.462 -0.017 1.00 92.00 186 PHE A C 1
ATOM 1557 O O . PHE A 1 186 ? -15.827 -5.688 -0.112 1.00 92.00 186 PHE A O 1
ATOM 1564 N N . PRO A 1 187 ? -17.028 -3.786 -0.225 1.00 88.88 187 PRO A N 1
ATOM 1565 C CA . PRO A 1 187 ? -18.264 -4.448 -0.599 1.00 88.88 187 PRO A CA 1
ATOM 1566 C C . PRO A 1 187 ? -18.274 -4.995 -2.026 1.00 88.88 187 PRO A C 1
ATOM 1568 O O . PRO A 1 187 ? -19.071 -5.878 -2.324 1.00 88.88 187 PRO A O 1
ATOM 1571 N N . ASP A 1 188 ? -17.442 -4.438 -2.903 1.00 91.69 188 ASP A N 1
ATOM 1572 C CA . ASP A 1 188 ? -17.396 -4.783 -4.317 1.00 91.69 188 ASP A CA 1
ATOM 1573 C C . ASP A 1 188 ? -15.963 -4.669 -4.851 1.00 91.69 188 ASP A C 1
ATOM 1575 O O . ASP A 1 188 ? -15.041 -4.207 -4.164 1.00 91.69 188 ASP A O 1
ATOM 1579 N N . ARG A 1 189 ? -15.779 -5.115 -6.089 1.00 92.62 189 ARG A N 1
ATOM 1580 C CA . ARG A 1 189 ? -14.518 -5.138 -6.806 1.00 92.62 189 ARG A CA 1
ATOM 1581 C C . ARG A 1 189 ? -14.025 -3.717 -7.073 1.00 92.62 189 ARG A C 1
ATOM 1583 O O . ARG A 1 189 ? -14.644 -2.963 -7.807 1.00 92.62 189 ARG A O 1
ATOM 1590 N N . LEU A 1 190 ? -12.837 -3.399 -6.565 1.00 95.06 190 LEU A N 1
ATOM 1591 C CA . LEU A 1 190 ? -12.114 -2.184 -6.942 1.00 95.06 190 LEU A CA 1
ATOM 1592 C C . LEU A 1 190 ? -11.543 -2.288 -8.363 1.00 95.06 190 LEU A C 1
ATOM 1594 O O . LEU A 1 190 ? -11.058 -3.355 -8.760 1.00 95.06 190 LEU A O 1
ATOM 1598 N N . PHE A 1 191 ? -11.496 -1.167 -9.088 1.00 93.88 191 PHE A N 1
ATOM 1599 C CA . PHE A 1 191 ? -10.930 -1.098 -10.443 1.00 93.88 191 PHE A CA 1
ATOM 1600 C C . PHE A 1 191 ? -9.470 -1.547 -10.496 1.00 93.88 191 PHE A C 1
ATOM 1602 O O . PHE A 1 191 ? -9.055 -2.221 -11.441 1.00 93.88 191 PHE A O 1
ATOM 1609 N N . LEU A 1 192 ? -8.698 -1.266 -9.438 1.00 94.62 192 LEU A N 1
ATOM 1610 C CA . LEU A 1 192 ? -7.297 -1.679 -9.328 1.00 94.62 192 LEU A CA 1
ATOM 1611 C C . LEU A 1 192 ? -7.083 -3.184 -9.448 1.00 94.62 192 LEU A C 1
ATOM 1613 O O . LEU A 1 192 ? -5.985 -3.611 -9.796 1.00 94.62 192 LEU A O 1
ATOM 1617 N N . GLN A 1 193 ? -8.105 -3.992 -9.176 1.00 95.38 193 GLN A N 1
ATOM 1618 C CA . GLN A 1 193 ? -7.994 -5.442 -9.275 1.00 95.38 193 GLN A CA 1
ATOM 1619 C C . GLN A 1 193 ? -7.968 -5.912 -10.736 1.00 95.38 193 GLN A C 1
ATOM 1621 O O . GLN A 1 193 ? -7.458 -6.993 -11.008 1.00 95.38 193 GLN A O 1
ATOM 1626 N N . THR A 1 194 ? -8.458 -5.113 -11.691 1.00 94.00 194 THR A N 1
ATOM 1627 C CA . THR A 1 194 ? -8.589 -5.518 -13.108 1.00 94.00 194 THR A CA 1
ATOM 1628 C C . THR A 1 194 ? -7.934 -4.561 -14.099 1.00 94.00 194 THR A C 1
ATOM 1630 O O . THR A 1 194 ? -7.645 -4.965 -15.229 1.00 94.00 194 THR A O 1
ATOM 1633 N N . ILE A 1 195 ? -7.625 -3.328 -13.675 1.00 93.44 195 ILE A N 1
ATOM 1634 C CA . ILE A 1 195 ? -7.079 -2.289 -14.549 1.00 93.44 195 ILE A CA 1
ATOM 1635 C C . ILE A 1 195 ? -5.830 -2.773 -15.282 1.00 93.44 195 ILE A C 1
ATOM 1637 O O . ILE A 1 195 ? -5.008 -3.497 -14.716 1.00 93.44 195 ILE A O 1
ATOM 1641 N N . LYS A 1 196 ? -5.675 -2.412 -16.552 1.00 91.62 196 LYS A N 1
ATOM 1642 C CA . LYS A 1 196 ? -4.472 -2.765 -17.309 1.00 91.62 196 LYS A CA 1
ATOM 1643 C C . LYS A 1 196 ? -3.357 -1.769 -17.008 1.00 91.62 196 LYS A C 1
ATOM 1645 O O . LYS A 1 196 ? -3.608 -0.580 -16.849 1.00 91.62 196 LYS A O 1
ATOM 1650 N N . CYS A 1 197 ? -2.131 -2.273 -16.924 1.00 91.75 197 CYS A N 1
ATOM 1651 C CA . CYS A 1 197 ? -0.937 -1.450 -16.786 1.00 91.75 197 CYS A CA 1
ATOM 1652 C C . CYS A 1 197 ? 0.076 -1.848 -17.852 1.00 91.75 197 CYS A C 1
ATOM 1654 O O . CYS A 1 197 ? 0.248 -3.030 -18.162 1.00 91.75 197 CYS A O 1
ATOM 1656 N N . SER A 1 198 ? 0.748 -0.846 -18.397 1.00 88.50 198 SER A N 1
ATOM 1657 C CA . SER A 1 198 ? 1.736 -1.015 -19.456 1.00 88.50 198 SER A CA 1
ATOM 1658 C C . SER A 1 198 ? 3.073 -1.440 -18.843 1.00 88.50 198 SER A C 1
ATOM 1660 O O . SER A 1 198 ? 3.480 -0.850 -17.844 1.00 88.50 198 SER A O 1
ATOM 1662 N N . PRO A 1 199 ? 3.799 -2.431 -19.391 1.00 86.06 199 PRO A N 1
ATOM 1663 C CA . PRO A 1 199 ? 5.146 -2.744 -18.917 1.00 86.06 199 PRO A CA 1
ATOM 1664 C C . PRO A 1 199 ? 6.041 -1.503 -18.988 1.00 86.06 199 PRO A C 1
ATOM 1666 O O . PRO A 1 199 ? 6.158 -0.886 -20.048 1.00 86.06 199 PRO A O 1
ATOM 1669 N N . PHE A 1 200 ? 6.683 -1.133 -17.879 1.00 80.44 200 PHE A N 1
ATOM 1670 C CA . PHE A 1 200 ? 7.518 0.069 -17.848 1.00 80.44 200 PHE A CA 1
ATOM 1671 C C . PHE A 1 200 ? 8.820 -0.137 -18.644 1.00 80.44 200 PHE A C 1
ATOM 1673 O O . PHE A 1 200 ? 9.255 0.746 -19.387 1.00 80.44 200 PHE A O 1
ATOM 1680 N N . HIS A 1 201 ? 9.413 -1.334 -18.560 1.00 69.38 201 HIS A N 1
ATOM 1681 C CA . HIS A 1 201 ? 10.540 -1.765 -19.390 1.00 69.38 201 HIS A CA 1
ATOM 1682 C C . HIS A 1 201 ? 10.363 -3.210 -19.866 1.00 69.38 201 HIS A C 1
ATOM 1684 O O . HIS A 1 201 ? 9.742 -4.039 -19.204 1.00 69.38 201 HIS A O 1
ATOM 1690 N N . THR A 1 202 ? 10.973 -3.542 -21.004 1.00 54.81 202 THR A N 1
ATOM 1691 C CA . THR A 1 202 ? 11.099 -4.933 -21.454 1.00 54.81 202 THR A CA 1
ATOM 1692 C C . THR A 1 202 ? 11.896 -5.732 -20.421 1.00 54.81 202 THR A C 1
ATOM 1694 O O . THR A 1 202 ? 13.054 -5.404 -20.169 1.00 54.81 202 THR A O 1
ATOM 1697 N N . ASN A 1 203 ? 11.290 -6.782 -19.860 1.00 52.81 203 ASN A N 1
ATOM 1698 C CA . ASN A 1 203 ? 11.853 -7.686 -18.842 1.00 52.81 203 ASN A CA 1
ATOM 1699 C C . ASN A 1 203 ? 11.933 -7.141 -17.400 1.00 52.81 203 ASN A C 1
ATOM 1701 O O . ASN A 1 203 ? 12.591 -7.764 -16.565 1.00 52.81 203 ASN A O 1
ATOM 1705 N N . SER A 1 204 ? 11.274 -6.027 -17.064 1.00 64.12 204 SER A N 1
ATOM 1706 C CA . SER A 1 204 ? 11.083 -5.649 -15.656 1.00 64.12 204 SER A CA 1
ATOM 1707 C C . SER A 1 204 ? 9.774 -6.232 -15.112 1.00 64.12 204 SER A C 1
ATOM 1709 O O . SER A 1 204 ? 8.774 -6.287 -15.820 1.00 64.12 204 SER A O 1
ATOM 1711 N N . ASN A 1 205 ? 9.744 -6.617 -13.828 1.00 75.31 205 ASN A N 1
ATOM 1712 C CA . ASN A 1 205 ? 8.482 -6.894 -13.119 1.00 75.31 205 ASN A CA 1
ATOM 1713 C C . ASN A 1 205 ? 7.819 -5.585 -12.642 1.00 75.31 205 ASN A C 1
ATOM 1715 O O . ASN A 1 205 ? 7.311 -5.510 -11.527 1.00 75.31 205 ASN A O 1
ATOM 1719 N N . CYS A 1 206 ? 7.932 -4.517 -13.436 1.00 86.81 206 CYS A N 1
ATOM 1720 C CA . CYS A 1 206 ? 7.367 -3.216 -13.119 1.00 86.81 206 CYS A CA 1
ATOM 1721 C C . CYS A 1 206 ? 6.541 -2.702 -14.290 1.00 86.81 206 CYS A C 1
ATOM 1723 O O . CYS A 1 206 ? 6.988 -2.682 -15.439 1.00 86.81 206 CYS A O 1
ATOM 1725 N N . TYR A 1 207 ? 5.349 -2.249 -13.953 1.00 91.31 207 TYR A N 1
ATOM 1726 C CA . TYR A 1 207 ? 4.338 -1.740 -14.849 1.00 91.31 207 TYR A CA 1
ATOM 1727 C C . TYR A 1 207 ? 4.032 -0.291 -14.478 1.00 91.31 207 TYR A C 1
ATOM 1729 O O . TYR A 1 207 ? 4.360 0.174 -13.385 1.00 91.31 207 TYR A O 1
ATOM 1737 N N . LEU A 1 208 ? 3.401 0.423 -15.395 1.00 91.44 208 LEU A N 1
ATOM 1738 C CA . LEU A 1 208 ? 2.943 1.785 -15.206 1.00 91.44 208 LEU A CA 1
ATOM 1739 C C . LEU A 1 208 ? 1.422 1.806 -15.327 1.00 91.44 208 LEU A C 1
ATOM 1741 O O . LEU A 1 208 ? 0.863 1.319 -16.313 1.00 91.44 208 LEU A O 1
ATOM 1745 N N . LEU A 1 209 ? 0.767 2.353 -14.310 1.00 91.81 209 LEU A N 1
ATOM 1746 C CA . LEU A 1 209 ? -0.603 2.827 -14.416 1.00 91.81 209 LEU A CA 1
ATOM 1747 C C . LEU A 1 209 ? -0.541 4.276 -14.903 1.00 91.81 209 LEU A C 1
ATOM 1749 O O . LEU A 1 209 ? -0.170 5.162 -14.136 1.00 91.81 209 LEU A O 1
ATOM 1753 N N . ASP A 1 210 ? -0.878 4.485 -16.170 1.00 81.38 210 ASP A N 1
ATOM 1754 C CA . ASP A 1 210 ? -0.827 5.764 -16.890 1.00 81.38 210 ASP A CA 1
ATOM 1755 C C . ASP A 1 210 ? -2.217 6.240 -17.341 1.00 81.38 210 ASP A C 1
ATOM 1757 O O . ASP A 1 210 ? -2.349 7.067 -18.240 1.00 81.38 210 ASP A O 1
ATOM 1761 N N . LEU A 1 211 ? -3.270 5.722 -16.700 1.00 78.12 211 LEU A N 1
ATOM 1762 C CA . LEU A 1 211 ? -4.648 6.056 -17.052 1.00 78.12 211 LEU A CA 1
ATOM 1763 C C . LEU A 1 211 ? -5.005 7.521 -16.742 1.00 78.12 211 LEU A C 1
ATOM 1765 O O . LEU A 1 211 ? -5.850 8.109 -17.412 1.00 78.12 211 LEU A O 1
ATOM 1769 N N . PHE A 1 212 ? -4.347 8.115 -15.747 1.00 79.69 212 PHE A N 1
ATOM 1770 C CA . PHE A 1 212 ? -4.494 9.521 -15.362 1.00 79.69 212 PHE A CA 1
ATOM 1771 C C . PHE A 1 212 ? -3.116 10.176 -15.328 1.00 79.69 212 PHE A C 1
ATOM 1773 O O . PHE A 1 212 ? -2.097 9.485 -15.279 1.00 79.69 212 PHE A O 1
ATOM 1780 N N . GLN A 1 213 ? -3.063 11.510 -15.268 1.00 77.94 213 GLN A N 1
ATOM 1781 C CA . GLN A 1 213 ? -1.783 12.213 -15.129 1.00 77.94 213 GLN A CA 1
ATOM 1782 C C . GLN A 1 213 ? -1.056 11.848 -13.828 1.00 77.94 213 GLN A C 1
ATOM 1784 O O . GLN A 1 213 ? 0.168 11.941 -13.767 1.00 77.94 213 GLN A O 1
ATOM 1789 N N . ALA A 1 214 ? -1.785 11.442 -12.785 1.00 79.69 214 ALA A N 1
ATOM 1790 C CA . ALA A 1 214 ? -1.202 10.888 -11.571 1.00 79.69 214 ALA A CA 1
ATOM 1791 C C . ALA A 1 214 ? -0.786 9.428 -11.801 1.00 79.69 214 ALA A C 1
ATOM 1793 O O . ALA A 1 214 ? -1.546 8.494 -11.539 1.00 79.69 214 ALA A O 1
ATOM 1794 N N . GLU A 1 215 ? 0.435 9.249 -12.296 1.00 88.50 215 GLU A N 1
ATOM 1795 C CA . GLU A 1 215 ? 1.006 7.936 -12.575 1.00 88.50 215 GLU A CA 1
ATOM 1796 C C . GLU A 1 215 ? 1.313 7.132 -11.298 1.00 88.50 215 GLU A C 1
ATOM 1798 O O . GLU A 1 215 ? 1.641 7.673 -10.233 1.00 88.50 215 GLU A O 1
ATOM 1803 N N . ALA A 1 216 ? 1.271 5.805 -11.432 1.00 94.44 216 ALA A N 1
ATOM 1804 C CA . ALA A 1 216 ? 1.780 4.886 -10.421 1.00 94.44 216 ALA A CA 1
ATOM 1805 C C . ALA A 1 216 ? 2.678 3.813 -11.019 1.00 94.44 216 ALA A C 1
ATOM 1807 O O . ALA A 1 216 ? 2.360 3.215 -12.049 1.00 94.44 216 ALA A O 1
ATOM 1808 N N . PHE A 1 217 ? 3.754 3.489 -10.303 1.00 94.88 217 PHE A N 1
ATOM 1809 C CA . PHE A 1 217 ? 4.436 2.219 -10.525 1.00 94.88 217 PHE A CA 1
ATOM 1810 C C . PHE A 1 217 ? 3.570 1.090 -9.993 1.00 94.88 217 PHE A C 1
ATOM 1812 O O . PHE A 1 217 ? 3.032 1.187 -8.890 1.00 94.88 217 PHE A O 1
ATOM 1819 N N . ALA A 1 218 ? 3.491 0.004 -10.745 1.00 96.19 218 ALA A N 1
ATOM 1820 C CA . ALA A 1 218 ? 2.778 -1.191 -10.355 1.00 96.19 218 ALA A CA 1
ATOM 1821 C C . ALA A 1 218 ? 3.688 -2.423 -10.418 1.00 96.19 218 ALA A C 1
ATOM 1823 O O . ALA A 1 218 ? 4.570 -2.521 -11.273 1.00 96.19 218 ALA A O 1
ATOM 1824 N N . PHE A 1 219 ? 3.479 -3.366 -9.505 1.00 94.62 219 PHE A N 1
ATOM 1825 C CA . PHE A 1 219 ? 4.164 -4.658 -9.475 1.00 94.62 219 PHE A CA 1
ATOM 1826 C C . PHE A 1 219 ? 3.144 -5.754 -9.190 1.00 94.62 219 PHE A C 1
ATOM 1828 O O . PHE A 1 219 ? 2.116 -5.505 -8.556 1.00 94.62 219 PHE A O 1
ATOM 1835 N N . GLU A 1 220 ? 3.445 -6.967 -9.634 1.00 94.62 220 GLU A N 1
ATOM 1836 C CA . GLU A 1 220 ? 2.687 -8.161 -9.275 1.00 94.62 220 GLU A CA 1
ATOM 1837 C C . GLU A 1 220 ? 3.554 -9.149 -8.492 1.00 94.62 220 GLU A C 1
ATOM 1839 O O . GLU A 1 220 ? 4.772 -9.230 -8.680 1.00 94.62 220 GLU A O 1
ATOM 1844 N N . VAL A 1 221 ? 2.898 -9.889 -7.604 1.00 94.00 221 VAL A N 1
ATOM 1845 C CA . VAL A 1 221 ? 3.457 -10.978 -6.805 1.00 94.00 221 VAL A CA 1
ATOM 1846 C C . VAL A 1 221 ? 2.650 -12.226 -7.134 1.00 94.00 221 VAL A C 1
ATOM 1848 O O . VAL A 1 221 ? 1.450 -12.281 -6.846 1.00 94.00 221 VAL A O 1
ATOM 1851 N N . GLN A 1 222 ? 3.297 -13.210 -7.751 1.00 91.88 222 GLN A N 1
ATOM 1852 C CA . GLN A 1 222 ? 2.656 -14.460 -8.158 1.00 91.88 222 GLN A CA 1
ATOM 1853 C C . GLN A 1 222 ? 2.856 -15.556 -7.112 1.00 91.88 222 GLN A C 1
ATOM 1855 O O . GLN A 1 222 ? 2.015 -16.449 -6.990 1.00 91.88 222 GLN A O 1
ATOM 1860 N N . HIS A 1 223 ? 3.942 -15.467 -6.339 1.00 90.50 223 HIS A N 1
ATOM 1861 C CA . HIS A 1 223 ? 4.308 -16.430 -5.306 1.00 90.50 223 HIS A CA 1
ATOM 1862 C C . HIS A 1 223 ? 4.840 -15.747 -4.035 1.00 90.50 223 HIS A C 1
ATOM 1864 O O . HIS A 1 223 ? 5.364 -14.633 -4.064 1.00 90.50 223 HIS A O 1
ATOM 1870 N N . ILE A 1 224 ? 4.691 -16.420 -2.890 1.00 91.31 224 ILE A N 1
ATOM 1871 C CA . ILE A 1 224 ? 5.077 -15.884 -1.574 1.00 91.31 224 ILE A CA 1
ATOM 1872 C C . ILE A 1 224 ? 6.585 -15.624 -1.435 1.00 91.31 224 ILE A C 1
ATOM 1874 O O . ILE A 1 224 ? 6.997 -14.667 -0.779 1.00 91.31 224 ILE A O 1
ATOM 1878 N N . ASP A 1 225 ? 7.427 -16.424 -2.085 1.00 88.62 225 ASP A N 1
ATOM 1879 C CA . ASP A 1 225 ? 8.884 -16.257 -2.090 1.00 88.62 225 ASP A CA 1
ATOM 1880 C C . ASP A 1 225 ? 9.330 -14.944 -2.765 1.00 88.62 225 ASP A C 1
ATOM 1882 O O . ASP A 1 225 ? 10.439 -14.456 -2.526 1.00 88.62 225 ASP A O 1
ATOM 1886 N N . GLU A 1 226 ? 8.444 -14.298 -3.528 1.00 88.19 226 GLU A N 1
ATOM 1887 C CA . GLU A 1 226 ? 8.692 -12.994 -4.134 1.00 88.19 226 GLU A CA 1
ATOM 1888 C C . GLU A 1 226 ? 8.458 -11.807 -3.186 1.00 88.19 226 GLU A C 1
ATOM 1890 O O . GLU A 1 226 ? 8.939 -10.710 -3.492 1.00 88.19 226 GLU A O 1
ATOM 1895 N N . PHE A 1 227 ? 7.784 -11.991 -2.038 1.00 92.06 227 PHE A N 1
ATOM 1896 C CA . PHE A 1 227 ? 7.411 -10.901 -1.113 1.00 92.06 227 PHE A CA 1
ATOM 1897 C C . PHE A 1 227 ? 8.615 -10.018 -0.774 1.00 92.06 227 PHE A C 1
ATOM 1899 O O . PHE A 1 227 ? 8.585 -8.803 -0.967 1.00 92.06 227 PHE A O 1
ATOM 1906 N N . ASN A 1 228 ? 9.720 -10.638 -0.353 1.00 87.06 228 ASN A N 1
ATOM 1907 C CA . ASN A 1 228 ? 10.954 -9.939 0.009 1.00 87.06 228 ASN A CA 1
ATOM 1908 C C . ASN A 1 228 ? 11.552 -9.146 -1.160 1.00 87.06 228 ASN A C 1
ATOM 1910 O O . ASN A 1 228 ? 12.014 -8.015 -0.990 1.00 87.06 228 ASN A O 1
ATOM 1914 N N . ARG A 1 229 ? 11.567 -9.740 -2.356 1.00 86.56 229 ARG A N 1
ATOM 1915 C CA . ARG A 1 229 ? 12.164 -9.133 -3.551 1.00 86.56 229 ARG A CA 1
ATOM 1916 C C . ARG A 1 229 ? 11.356 -7.922 -4.010 1.00 86.56 229 ARG A C 1
ATOM 1918 O O . ARG A 1 229 ? 11.936 -6.864 -4.255 1.00 86.56 229 ARG A O 1
ATOM 1925 N N . ILE A 1 230 ? 10.032 -8.054 -4.084 1.00 90.00 230 ILE A N 1
ATOM 1926 C CA . ILE A 1 230 ? 9.139 -6.966 -4.498 1.00 90.00 230 ILE A CA 1
ATOM 1927 C C . ILE A 1 230 ? 9.089 -5.868 -3.433 1.00 90.00 230 ILE A C 1
ATOM 1929 O O . ILE A 1 230 ? 9.217 -4.693 -3.780 1.00 90.00 230 ILE A O 1
ATOM 1933 N N . ALA A 1 231 ? 9.045 -6.219 -2.143 1.00 91.38 231 ALA A N 1
ATOM 1934 C CA . ALA A 1 231 ? 9.126 -5.248 -1.051 1.00 91.38 231 ALA A CA 1
ATOM 1935 C C . ALA A 1 231 ? 10.419 -4.418 -1.101 1.00 91.38 231 ALA A C 1
ATOM 1937 O O . ALA A 1 231 ? 10.383 -3.208 -0.886 1.00 91.38 231 ALA A O 1
ATOM 1938 N N . GLN A 1 232 ? 11.561 -5.019 -1.455 1.00 86.00 232 GLN A N 1
ATOM 1939 C CA . GLN A 1 232 ? 12.817 -4.283 -1.648 1.00 86.00 232 GLN A CA 1
ATOM 1940 C C . GLN A 1 232 ? 12.763 -3.296 -2.820 1.00 86.00 232 GLN A C 1
ATOM 1942 O O . GLN A 1 232 ? 13.345 -2.214 -2.719 1.00 86.00 232 GLN A O 1
ATOM 1947 N N . TYR A 1 233 ? 12.109 -3.642 -3.932 1.00 86.81 233 TYR A N 1
ATOM 1948 C CA . TYR A 1 233 ? 11.947 -2.713 -5.055 1.00 86.81 233 TYR A CA 1
ATOM 1949 C C . TYR A 1 233 ? 11.037 -1.548 -4.684 1.00 86.81 233 TYR A C 1
ATOM 1951 O O . TYR A 1 233 ? 11.435 -0.395 -4.848 1.00 86.81 233 TYR A O 1
ATOM 1959 N N . VAL A 1 234 ? 9.878 -1.843 -4.101 1.00 92.31 234 VAL A N 1
ATOM 1960 C CA . VAL A 1 234 ? 8.935 -0.831 -3.615 1.00 92.31 234 VAL A CA 1
ATOM 1961 C C . VAL A 1 234 ? 9.614 0.084 -2.598 1.00 92.31 234 VAL A C 1
ATOM 1963 O O . VAL A 1 234 ? 9.551 1.299 -2.749 1.00 92.31 234 VAL A O 1
ATOM 1966 N N . TYR A 1 235 ? 10.340 -0.473 -1.624 1.00 93.12 235 TYR A N 1
ATOM 1967 C CA . TYR A 1 235 ? 11.082 0.301 -0.629 1.00 93.12 235 TYR A CA 1
ATOM 1968 C C . TYR A 1 235 ? 12.123 1.233 -1.258 1.00 93.12 235 TYR A C 1
ATOM 1970 O O . TYR A 1 235 ? 12.248 2.380 -0.843 1.00 93.12 235 TYR A O 1
ATOM 1978 N N . LYS A 1 236 ? 12.876 0.782 -2.270 1.00 86.00 236 LYS A N 1
ATOM 1979 C CA . LYS A 1 236 ? 13.848 1.652 -2.957 1.00 86.00 236 LYS A CA 1
ATOM 1980 C C . LYS A 1 236 ? 13.166 2.861 -3.593 1.00 86.00 236 LYS A C 1
ATOM 1982 O O . LYS A 1 236 ? 13.671 3.974 -3.454 1.00 86.00 236 LYS A O 1
ATOM 1987 N N . ILE A 1 237 ? 12.021 2.642 -4.238 1.00 90.19 237 ILE A N 1
ATOM 1988 C CA . ILE A 1 237 ? 11.225 3.701 -4.865 1.00 90.19 237 ILE A CA 1
ATOM 1989 C C . ILE A 1 237 ? 10.690 4.650 -3.795 1.00 90.19 237 ILE A C 1
ATOM 1991 O O . ILE A 1 237 ? 10.965 5.846 -3.836 1.00 90.19 237 ILE A O 1
ATOM 1995 N N . THR A 1 238 ? 9.984 4.137 -2.791 1.00 96.00 238 THR A N 1
ATOM 1996 C CA . THR A 1 238 ? 9.348 4.971 -1.760 1.00 96.00 238 THR A CA 1
ATOM 1997 C C . THR A 1 238 ? 10.376 5.696 -0.891 1.00 96.00 238 THR A C 1
ATOM 1999 O O . THR A 1 238 ? 10.169 6.857 -0.542 1.00 96.00 238 THR A O 1
ATOM 2002 N N . ASN A 1 239 ? 11.539 5.094 -0.623 1.00 91.31 239 ASN A N 1
ATOM 2003 C CA . ASN A 1 239 ? 12.648 5.764 0.054 1.00 91.31 239 ASN A CA 1
ATOM 2004 C C . ASN A 1 239 ? 13.261 6.887 -0.797 1.00 91.31 239 ASN A C 1
ATOM 2006 O O . ASN A 1 239 ? 13.609 7.937 -0.250 1.00 91.31 239 ASN A O 1
ATOM 2010 N N . TYR A 1 240 ? 13.377 6.710 -2.119 1.00 91.50 240 TYR A N 1
ATOM 2011 C CA . TYR A 1 240 ? 13.769 7.797 -3.01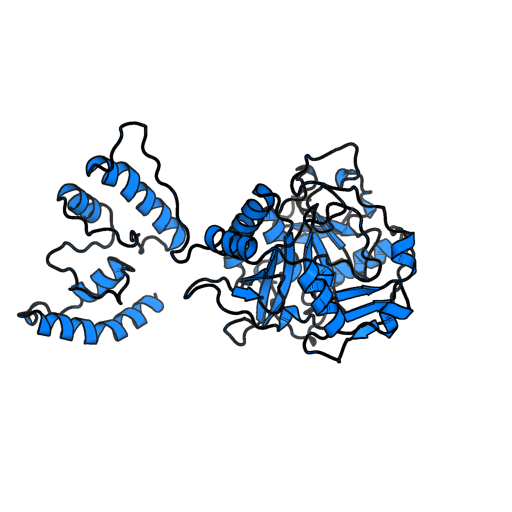9 1.00 91.50 240 TYR A CA 1
ATOM 2012 C C . TYR A 1 240 ? 12.744 8.936 -2.982 1.00 91.50 240 TYR A C 1
ATOM 2014 O O . TYR A 1 240 ? 13.132 10.085 -2.753 1.00 91.50 240 TYR A O 1
ATOM 2022 N N . LEU A 1 241 ? 11.452 8.624 -3.131 1.00 95.12 241 LEU A N 1
ATOM 2023 C CA . LEU A 1 241 ? 10.368 9.610 -3.090 1.00 95.12 241 LEU A CA 1
ATOM 2024 C C . LEU A 1 241 ? 10.393 10.390 -1.770 1.00 95.12 241 LEU A C 1
ATOM 2026 O O . LEU A 1 241 ? 10.482 11.616 -1.775 1.00 95.12 241 LEU A O 1
ATOM 2030 N N . ALA A 1 242 ? 10.446 9.690 -0.635 1.00 94.38 242 ALA A N 1
ATOM 2031 C CA . ALA A 1 242 ? 10.539 10.314 0.680 1.00 94.38 242 ALA A CA 1
ATOM 2032 C C . ALA A 1 242 ? 11.793 11.187 0.828 1.00 94.38 242 ALA A C 1
ATOM 2034 O O . ALA A 1 242 ? 11.736 12.261 1.423 1.00 94.38 242 ALA A O 1
ATOM 2035 N N . SER A 1 243 ? 12.945 10.738 0.320 1.00 91.94 243 SER A N 1
ATOM 2036 C CA . SER A 1 243 ? 14.214 11.478 0.428 1.00 91.94 243 SER A CA 1
ATOM 2037 C C . SER A 1 243 ? 14.250 12.742 -0.426 1.00 91.94 243 SER A C 1
ATOM 2039 O O . SER A 1 243 ? 14.989 13.662 -0.094 1.00 91.94 243 SER A O 1
ATOM 2041 N N . ASN A 1 244 ? 13.427 12.807 -1.470 1.00 93.25 244 ASN A N 1
ATOM 2042 C CA . ASN A 1 244 ? 13.266 13.980 -2.327 1.00 93.25 244 ASN A CA 1
ATOM 2043 C C . ASN A 1 244 ? 11.996 14.779 -1.996 1.00 93.25 244 ASN A C 1
ATOM 2045 O O . ASN A 1 244 ? 11.584 15.623 -2.784 1.00 93.25 244 ASN A O 1
ATOM 2049 N N . ASN A 1 245 ? 11.383 14.532 -0.832 1.00 95.25 245 ASN A N 1
ATOM 2050 C CA . ASN A 1 245 ? 10.165 15.206 -0.382 1.00 95.25 245 ASN A CA 1
ATOM 2051 C C . ASN A 1 245 ? 8.967 15.071 -1.347 1.00 95.25 245 ASN A C 1
ATOM 2053 O O . ASN A 1 245 ? 8.134 15.971 -1.437 1.00 95.25 245 ASN A O 1
ATOM 2057 N N . ILE A 1 246 ? 8.875 13.945 -2.057 1.00 95.75 246 ILE A N 1
ATOM 2058 C CA . ILE A 1 246 ? 7.781 13.643 -2.981 1.00 95.75 246 ILE A CA 1
ATOM 2059 C C . ILE A 1 246 ? 6.694 12.865 -2.239 1.00 95.75 246 ILE A C 1
ATOM 2061 O O . ILE A 1 246 ? 6.930 11.769 -1.709 1.00 95.75 246 ILE A O 1
ATOM 2065 N N . ALA A 1 247 ? 5.497 13.446 -2.194 1.00 96.38 247 ALA A N 1
ATOM 2066 C CA . ALA A 1 247 ? 4.325 12.819 -1.612 1.00 96.38 247 ALA A CA 1
ATOM 2067 C C . ALA A 1 247 ? 3.925 11.575 -2.413 1.00 96.38 247 ALA A C 1
ATOM 2069 O O . ALA A 1 247 ? 3.956 11.558 -3.643 1.00 96.38 247 ALA A O 1
ATOM 2070 N N . HIS A 1 248 ? 3.563 10.518 -1.697 1.00 97.69 248 HIS A N 1
ATOM 2071 C CA . HIS A 1 248 ? 3.232 9.232 -2.297 1.00 97.69 248 HIS A CA 1
ATOM 2072 C C . HIS A 1 248 ? 2.227 8.434 -1.469 1.00 97.69 248 HIS A C 1
ATOM 2074 O O . HIS A 1 248 ? 2.108 8.608 -0.248 1.00 97.69 248 HIS A O 1
ATOM 2080 N N . ASN A 1 249 ? 1.538 7.534 -2.161 1.00 98.31 249 ASN A N 1
ATOM 2081 C CA . ASN A 1 249 ? 0.587 6.579 -1.610 1.00 98.31 249 ASN A CA 1
ATOM 2082 C C . ASN A 1 249 ? 0.942 5.183 -2.120 1.00 98.31 249 ASN A C 1
ATOM 2084 O O . ASN A 1 249 ? 1.585 5.044 -3.161 1.00 98.31 249 ASN A O 1
ATOM 2088 N N . MET A 1 250 ? 0.506 4.151 -1.406 1.00 98.56 250 MET A N 1
ATOM 2089 C CA . MET A 1 250 ? 0.626 2.766 -1.857 1.00 98.56 250 MET A CA 1
ATOM 2090 C C . MET A 1 250 ? -0.679 2.022 -1.599 1.00 98.56 250 MET A C 1
ATOM 2092 O O . MET A 1 250 ? -1.355 2.304 -0.611 1.00 98.56 250 MET A O 1
ATOM 2096 N N . ALA A 1 251 ? -1.005 1.059 -2.451 1.00 98.56 251 ALA A N 1
ATOM 2097 C CA . ALA A 1 251 ? -2.078 0.103 -2.216 1.00 98.56 251 ALA A CA 1
ATOM 2098 C C . ALA A 1 251 ? -1.630 -1.294 -2.640 1.00 98.56 251 ALA A C 1
ATOM 2100 O O . ALA A 1 251 ? -0.989 -1.445 -3.678 1.00 98.56 251 ALA A O 1
ATOM 2101 N N . ILE A 1 252 ? -1.985 -2.295 -1.842 1.00 98.75 252 ILE A N 1
ATOM 2102 C CA . ILE A 1 252 ? -1.832 -3.719 -2.128 1.00 98.75 252 ILE A CA 1
ATOM 2103 C C . ILE A 1 252 ? -3.236 -4.304 -2.198 1.00 98.75 252 ILE A C 1
ATOM 2105 O O . ILE A 1 252 ? -4.002 -4.150 -1.249 1.00 98.75 252 ILE A O 1
ATOM 2109 N N . VAL A 1 253 ? -3.560 -4.968 -3.302 1.00 98.25 253 VAL A N 1
ATOM 2110 C CA . VAL A 1 253 ? -4.847 -5.635 -3.536 1.00 98.25 253 VAL A CA 1
ATOM 2111 C C . VAL A 1 253 ? -4.615 -7.005 -4.159 1.00 98.25 253 VAL A C 1
ATOM 2113 O O . VAL A 1 253 ? -3.549 -7.266 -4.717 1.00 98.25 253 VAL A O 1
ATOM 2116 N N . LYS A 1 254 ? -5.618 -7.876 -4.115 1.00 97.62 254 LYS A N 1
ATOM 2117 C CA . LYS A 1 254 ? -5.672 -9.039 -5.009 1.00 97.62 254 LYS A CA 1
ATOM 2118 C C . LYS A 1 254 ? -6.151 -8.580 -6.381 1.00 97.62 254 LYS A C 1
ATOM 2120 O O . LYS A 1 254 ? -6.873 -7.595 -6.481 1.00 97.62 254 LYS A O 1
ATOM 2125 N N . GLY A 1 255 ? -5.751 -9.247 -7.450 1.00 96.62 255 GLY A N 1
ATOM 2126 C CA . GLY A 1 255 ? -6.268 -8.903 -8.768 1.00 96.62 255 GLY A CA 1
ATOM 2127 C C . GLY A 1 255 ? -5.776 -9.805 -9.877 1.00 96.62 255 GLY A C 1
ATOM 2128 O O . GLY A 1 255 ? -5.023 -10.750 -9.658 1.00 96.62 255 GLY A O 1
ATOM 2129 N N . ASP A 1 256 ? -6.200 -9.485 -11.088 1.00 95.62 256 ASP A N 1
ATOM 2130 C CA . ASP A 1 256 ? -5.743 -10.137 -12.303 1.00 95.62 256 ASP A CA 1
ATOM 2131 C C . ASP A 1 256 ? -4.303 -9.728 -12.606 1.00 95.62 256 ASP A C 1
ATOM 2133 O O . ASP A 1 256 ? -3.944 -8.549 -12.506 1.00 95.62 256 ASP A O 1
ATOM 2137 N N . SER A 1 257 ? -3.490 -10.701 -13.014 1.00 93.88 257 SER A N 1
ATOM 2138 C CA . SER A 1 257 ? -2.148 -10.442 -13.524 1.00 93.88 257 SER A CA 1
ATOM 2139 C C . SER A 1 257 ? -2.181 -9.469 -14.704 1.00 93.88 257 SER A C 1
ATOM 2141 O O . SER A 1 257 ? -3.101 -9.455 -15.530 1.00 93.88 257 SER A O 1
ATOM 2143 N N . PHE A 1 258 ? -1.129 -8.662 -14.809 1.00 89.81 258 PHE A N 1
ATOM 2144 C CA . PHE A 1 258 ? -0.948 -7.738 -15.927 1.00 89.81 258 PHE A CA 1
ATOM 2145 C C . PHE A 1 258 ? -0.652 -8.461 -17.244 1.00 89.81 258 PHE A C 1
ATOM 2147 O O . PHE A 1 258 ? -0.923 -7.925 -18.318 1.00 89.81 258 PHE A O 1
ATOM 2154 N N . SER A 1 259 ? -0.080 -9.664 -17.159 1.00 83.69 259 SER A N 1
ATOM 2155 C CA . SER A 1 259 ? 0.480 -10.403 -18.294 1.00 83.69 259 SER A CA 1
ATOM 2156 C C . SER A 1 259 ? -0.158 -11.775 -18.524 1.00 83.69 259 SER A C 1
ATOM 2158 O O . SER A 1 259 ? -0.026 -12.338 -19.612 1.00 83.69 259 SER A O 1
ATOM 2160 N N . SER A 1 260 ? -0.857 -12.319 -17.526 1.00 85.25 260 SER A N 1
ATOM 2161 C CA . SER A 1 260 ? -1.451 -13.658 -17.563 1.00 85.25 260 SER A CA 1
ATOM 2162 C C . SER A 1 260 ? -2.905 -13.661 -17.082 1.00 85.25 260 SER A C 1
ATOM 2164 O O . SER A 1 260 ? -3.442 -12.639 -16.667 1.00 85.25 260 SER A O 1
ATOM 2166 N N . SER A 1 261 ? -3.558 -14.821 -17.145 1.00 85.31 261 SER A N 1
ATOM 2167 C CA . SER A 1 261 ? -4.919 -15.032 -16.630 1.00 85.31 261 SER A CA 1
ATOM 2168 C C . SER A 1 261 ? -4.964 -15.462 -15.157 1.00 85.31 261 SER A C 1
ATOM 2170 O O . SER A 1 261 ? -6.034 -15.797 -14.655 1.00 85.31 261 SER A O 1
ATOM 2172 N N . ASN A 1 262 ? -3.824 -15.471 -14.461 1.00 91.69 262 ASN A N 1
ATOM 2173 C CA . ASN A 1 262 ? -3.753 -15.842 -13.049 1.00 91.69 262 ASN A CA 1
ATOM 2174 C C . ASN A 1 262 ? -4.156 -14.673 -12.142 1.00 91.69 262 ASN A C 1
ATOM 2176 O O . ASN A 1 262 ? -3.955 -13.509 -12.497 1.00 91.69 262 ASN A O 1
ATOM 2180 N N . ASN A 1 263 ? -4.646 -14.984 -10.938 1.00 95.62 263 ASN A N 1
ATOM 2181 C CA . ASN A 1 263 ? -4.743 -13.981 -9.883 1.00 95.62 263 ASN A CA 1
ATOM 2182 C C . ASN A 1 263 ? -3.419 -13.855 -9.119 1.00 95.62 263 ASN A C 1
ATOM 2184 O O . ASN A 1 263 ? -2.732 -14.844 -8.864 1.00 95.62 263 ASN A O 1
ATOM 2188 N N . VAL A 1 264 ? -3.086 -12.623 -8.757 1.00 96.94 264 VAL A N 1
ATOM 2189 C CA . VAL A 1 264 ? -1.827 -12.201 -8.136 1.00 96.94 264 VAL A CA 1
ATOM 2190 C C . VAL A 1 264 ? -2.125 -11.176 -7.044 1.00 96.94 264 VAL A C 1
ATOM 2192 O O . VAL A 1 264 ? -3.218 -10.602 -7.007 1.00 96.94 264 VAL A O 1
ATOM 2195 N N . LEU A 1 265 ? -1.151 -10.881 -6.183 1.00 97.81 265 LEU A N 1
ATOM 2196 C CA . LEU A 1 265 ? -1.196 -9.601 -5.472 1.00 97.81 265 LEU A CA 1
ATOM 2197 C C . LEU A 1 265 ? -0.661 -8.515 -6.392 1.00 97.81 265 LEU A C 1
ATOM 2199 O O . LEU A 1 265 ? 0.357 -8.696 -7.058 1.00 97.81 265 LEU A O 1
ATOM 2203 N N . ARG A 1 266 ? -1.332 -7.373 -6.399 1.00 98.00 266 ARG A N 1
ATOM 2204 C CA . ARG A 1 266 ? -0.946 -6.180 -7.140 1.00 98.00 266 ARG A CA 1
ATOM 2205 C C . ARG A 1 266 ? -0.592 -5.104 -6.137 1.00 98.00 266 ARG A C 1
ATOM 2207 O O . ARG A 1 266 ? -1.355 -4.855 -5.206 1.00 98.00 266 ARG A O 1
ATOM 2214 N N . ILE A 1 267 ? 0.548 -4.462 -6.335 1.00 98.12 267 ILE A N 1
ATOM 2215 C CA . ILE A 1 267 ? 0.972 -3.312 -5.545 1.00 98.12 267 ILE A CA 1
ATOM 2216 C C . ILE A 1 267 ? 1.132 -2.107 -6.456 1.00 98.12 267 ILE A C 1
ATOM 2218 O O . ILE A 1 267 ? 1.748 -2.208 -7.513 1.00 98.12 267 ILE A O 1
ATOM 2222 N N . PHE A 1 268 ? 0.594 -0.975 -6.027 1.00 98.19 268 PHE A N 1
ATOM 2223 C CA . PHE A 1 268 ? 0.650 0.297 -6.733 1.00 98.19 268 PHE A CA 1
ATOM 2224 C C . PHE A 1 268 ? 1.311 1.340 -5.845 1.00 98.19 268 PHE A C 1
ATOM 2226 O O . PHE A 1 268 ? 1.043 1.380 -4.645 1.00 98.19 268 PHE A O 1
ATOM 2233 N N . VAL A 1 269 ? 2.162 2.179 -6.430 1.00 97.81 269 VAL A N 1
ATOM 2234 C CA . VAL A 1 269 ? 2.866 3.277 -5.764 1.00 97.81 269 VAL A CA 1
ATOM 2235 C C . VAL A 1 269 ? 2.668 4.545 -6.585 1.00 97.81 269 VAL A C 1
ATOM 2237 O O . VAL A 1 269 ? 3.342 4.737 -7.599 1.00 97.81 269 VAL A O 1
ATOM 2240 N N . TRP A 1 270 ? 1.757 5.409 -6.140 1.00 97.12 270 TRP A N 1
ATOM 2241 C CA . TRP A 1 270 ? 1.523 6.721 -6.749 1.00 97.12 270 TRP A CA 1
ATOM 2242 C C . TRP A 1 270 ? 2.523 7.737 -6.222 1.00 97.12 270 TRP A C 1
ATOM 2244 O O . TRP A 1 270 ? 2.812 7.765 -5.023 1.00 97.12 270 TRP A O 1
ATOM 2254 N N . PHE A 1 271 ? 2.979 8.624 -7.097 1.00 94.31 271 PHE A N 1
ATOM 2255 C CA . PHE A 1 271 ? 3.751 9.815 -6.753 1.00 94.31 271 PHE A CA 1
ATOM 2256 C C . PHE A 1 271 ? 2.977 11.052 -7.209 1.00 94.31 271 PHE A C 1
ATOM 2258 O O . PHE A 1 271 ? 2.492 11.124 -8.335 1.00 94.31 271 PHE A O 1
ATOM 2265 N N . ARG A 1 272 ? 2.813 12.018 -6.307 1.00 93.69 272 ARG A N 1
ATOM 2266 C CA . ARG A 1 272 ? 1.851 13.113 -6.471 1.00 93.69 272 ARG A CA 1
ATOM 2267 C C . ARG A 1 272 ? 2.360 14.415 -5.868 1.00 93.69 272 ARG A C 1
ATOM 2269 O O . ARG A 1 272 ? 3.336 14.425 -5.116 1.00 93.69 272 ARG A O 1
ATOM 2276 N N . GLN A 1 273 ? 1.675 15.510 -6.174 1.00 92.50 273 GLN A N 1
ATOM 2277 C CA . GLN A 1 273 ? 1.905 16.787 -5.512 1.00 92.50 273 GLN A CA 1
ATOM 2278 C C . GLN A 1 273 ? 1.647 16.682 -4.006 1.00 92.50 273 GLN A C 1
ATOM 2280 O O . GLN A 1 273 ? 0.727 16.001 -3.537 1.00 92.50 273 GLN A O 1
ATOM 2285 N N . SER A 1 274 ? 2.474 17.390 -3.242 1.00 91.31 274 SER A N 1
ATOM 2286 C CA . SER A 1 274 ? 2.353 17.463 -1.790 1.00 91.31 274 SER A CA 1
ATOM 2287 C C . SER A 1 274 ? 1.128 18.268 -1.371 1.00 91.31 274 SER A C 1
ATOM 2289 O O . SER A 1 274 ? 0.904 19.388 -1.822 1.00 91.31 274 SER A O 1
ATOM 2291 N N . VAL A 1 275 ? 0.378 17.729 -0.415 1.00 86.25 275 VAL A N 1
ATOM 2292 C CA . VAL A 1 275 ? -0.725 18.432 0.248 1.00 86.25 275 VAL A CA 1
ATOM 2293 C C . VAL A 1 275 ? -0.152 19.129 1.481 1.00 86.25 275 VAL A C 1
ATOM 2295 O O . VAL A 1 275 ? -0.053 18.540 2.553 1.00 86.25 275 VAL A O 1
ATOM 2298 N N . ILE A 1 276 ? 0.305 20.371 1.296 1.00 70.62 276 ILE A N 1
ATOM 2299 C CA . ILE A 1 276 ? 1.024 21.155 2.324 1.00 70.62 276 ILE A CA 1
ATOM 2300 C C . ILE A 1 276 ? 0.057 21.962 3.201 1.00 70.62 276 ILE A C 1
ATOM 2302 O O . ILE A 1 276 ? 0.313 22.218 4.376 1.00 70.62 276 ILE A O 1
ATOM 2306 N N . LYS A 1 277 ? -1.096 22.344 2.651 1.00 58.38 277 LYS A N 1
ATOM 2307 C CA . LYS A 1 277 ? -2.183 22.962 3.412 1.00 58.38 277 LYS A CA 1
ATOM 2308 C C . LYS A 1 277 ? -3.254 21.913 3.634 1.00 58.38 277 LYS A C 1
ATOM 2310 O O . LYS A 1 277 ? -3.548 21.140 2.728 1.00 58.38 277 LYS A O 1
ATOM 2315 N N . ALA A 1 278 ? -3.909 21.952 4.793 1.00 49.19 278 ALA A N 1
ATOM 2316 C CA . ALA A 1 278 ? -5.201 21.302 4.999 1.00 49.19 278 ALA A CA 1
ATOM 2317 C C . ALA A 1 278 ? -6.292 21.996 4.156 1.00 49.19 278 ALA A C 1
ATOM 2319 O O . ALA A 1 278 ? -7.356 22.341 4.665 1.00 49.19 278 ALA A O 1
ATOM 2320 N N . GLN A 1 279 ? -6.026 22.239 2.869 1.00 43.66 279 GLN A N 1
ATOM 2321 C CA . GLN A 1 279 ? -7.068 22.365 1.876 1.00 43.66 279 GLN A CA 1
ATOM 2322 C C . GLN A 1 279 ? -7.711 20.989 1.833 1.00 43.66 279 GLN A C 1
ATOM 2324 O O . GLN A 1 279 ? -7.294 20.081 1.119 1.00 43.66 279 GLN A O 1
ATOM 2329 N N . ARG A 1 280 ? -8.708 20.830 2.706 1.00 50.50 280 ARG A N 1
ATOM 2330 C CA . ARG A 1 280 ? -9.854 20.010 2.381 1.00 50.50 280 ARG A CA 1
ATOM 2331 C C . ARG A 1 280 ? -10.253 20.504 1.004 1.00 50.50 280 ARG A C 1
ATOM 2333 O O . ARG A 1 280 ? -10.675 21.647 0.866 1.00 50.50 280 ARG A O 1
ATOM 2340 N N . PHE A 1 281 ? -10.031 19.691 -0.017 1.00 48.00 281 PHE A N 1
ATOM 2341 C CA . PHE A 1 281 ? -10.900 19.845 -1.157 1.00 48.00 281 PHE A CA 1
ATOM 2342 C C . PHE A 1 281 ? -12.298 19.646 -0.587 1.00 48.00 281 PHE A C 1
ATOM 2344 O O . PHE A 1 281 ? -12.571 18.619 0.046 1.00 48.00 281 PHE A O 1
ATOM 2351 N N . ASP A 1 282 ? -13.151 20.650 -0.746 1.00 56.31 282 ASP A N 1
ATOM 2352 C CA . ASP A 1 282 ? -14.516 20.610 -0.227 1.00 56.31 282 ASP A CA 1
ATOM 2353 C C . ASP A 1 282 ? -15.341 19.509 -0.925 1.00 56.31 282 ASP A C 1
ATOM 2355 O O . ASP A 1 282 ? -16.470 19.246 -0.538 1.00 56.31 282 ASP A O 1
ATOM 2359 N N . ARG A 1 283 ? -14.776 18.824 -1.932 1.00 62.41 283 ARG A N 1
ATOM 2360 C CA . ARG A 1 283 ? -15.429 17.757 -2.696 1.00 62.41 283 ARG A CA 1
ATOM 2361 C C . ARG A 1 283 ? -14.749 16.389 -2.537 1.00 62.41 283 ARG A C 1
ATOM 2363 O O . ARG A 1 283 ? -15.389 15.480 -2.015 1.00 62.41 283 ARG A O 1
ATOM 2370 N N . CYS A 1 284 ? -13.469 16.237 -2.905 1.00 68.50 284 CYS A N 1
ATOM 2371 C CA . CYS A 1 284 ? -12.780 14.933 -2.927 1.00 68.50 284 CYS A CA 1
ATOM 2372 C C . CYS A 1 284 ? -11.315 15.031 -2.456 1.00 68.50 284 CYS A C 1
ATOM 2374 O O . CYS A 1 284 ? -10.547 15.828 -2.982 1.00 68.50 284 CYS A O 1
ATOM 2376 N N . ASN A 1 285 ? -10.898 14.211 -1.484 1.00 81.50 285 ASN A N 1
ATOM 2377 C CA . ASN A 1 285 ? -9.497 14.130 -1.041 1.00 81.50 285 ASN A CA 1
ATOM 2378 C C . ASN A 1 285 ? -8.918 12.772 -1.440 1.00 81.50 285 ASN A C 1
ATOM 2380 O O . ASN A 1 285 ? -9.397 11.757 -0.950 1.00 81.50 285 ASN A O 1
ATOM 2384 N N . PHE A 1 286 ? -7.885 12.757 -2.283 1.00 88.62 286 PHE A N 1
ATOM 2385 C CA . PHE A 1 286 ? -7.323 11.517 -2.822 1.00 88.62 286 PHE A CA 1
ATOM 2386 C C . PHE A 1 286 ? -6.205 10.950 -1.940 1.00 88.62 286 PHE A C 1
ATOM 2388 O O . PHE A 1 286 ? -5.023 11.224 -2.170 1.00 88.62 286 PHE A O 1
ATOM 2395 N N . ALA A 1 287 ? -6.577 10.180 -0.915 1.00 92.00 287 ALA A N 1
ATOM 2396 C CA . ALA A 1 287 ? -5.653 9.302 -0.201 1.00 92.00 287 ALA A CA 1
ATOM 2397 C C . ALA A 1 287 ? -5.616 7.916 -0.879 1.00 92.00 287 ALA A C 1
ATOM 2399 O O . ALA A 1 287 ? -6.151 7.722 -1.970 1.00 92.00 287 ALA A O 1
ATOM 2400 N N . CYS A 1 288 ? -4.959 6.935 -0.257 1.00 94.88 288 CYS A N 1
ATOM 2401 C CA . CYS A 1 288 ? -4.765 5.609 -0.850 1.00 94.88 288 CYS A CA 1
ATOM 2402 C C . CYS A 1 288 ? -6.067 4.876 -1.217 1.00 94.88 288 CYS A C 1
ATOM 2404 O O . CYS A 1 288 ? -6.068 4.133 -2.191 1.00 94.88 288 CYS A O 1
ATOM 2406 N N . LEU A 1 289 ? -7.160 5.077 -0.474 1.00 94.44 289 LEU A N 1
ATOM 2407 C CA . LEU A 1 289 ? -8.439 4.412 -0.744 1.00 94.44 289 LEU A CA 1
ATOM 2408 C C . LEU A 1 289 ? -9.154 5.032 -1.941 1.00 94.44 289 LEU A C 1
ATOM 2410 O O . LEU A 1 289 ? -9.643 4.314 -2.810 1.00 94.44 289 LEU A O 1
ATOM 2414 N N . GLU A 1 290 ? -9.142 6.360 -2.029 1.00 93.38 290 GLU A N 1
ATOM 2415 C CA . GLU A 1 290 ? -9.736 7.081 -3.151 1.00 93.38 290 GLU A CA 1
ATOM 2416 C C . GLU A 1 290 ? -8.940 6.853 -4.441 1.00 93.38 290 GLU A C 1
ATOM 2418 O O . GLU A 1 290 ? -9.526 6.674 -5.505 1.00 93.38 290 GLU A O 1
ATOM 2423 N N . LEU A 1 291 ? -7.610 6.760 -4.357 1.00 94.44 291 LEU A N 1
ATOM 2424 C CA . LEU A 1 291 ? -6.775 6.308 -5.479 1.00 94.44 291 LEU A CA 1
ATOM 2425 C C . LEU A 1 291 ? -7.066 4.853 -5.877 1.00 94.44 291 LEU A C 1
ATOM 2427 O O . LEU A 1 291 ? -6.843 4.477 -7.024 1.00 94.44 291 LEU A O 1
ATOM 2431 N N . ALA A 1 292 ? -7.573 4.045 -4.944 1.00 94.31 292 ALA A N 1
ATOM 2432 C CA . ALA A 1 292 ? -7.927 2.654 -5.182 1.00 94.31 292 ALA A CA 1
ATOM 2433 C C . ALA A 1 292 ? -9.344 2.426 -5.714 1.00 94.31 292 ALA A C 1
ATOM 2435 O O . ALA A 1 292 ? -9.673 1.289 -6.051 1.00 94.31 292 ALA A O 1
ATOM 2436 N N . GLY A 1 293 ? -10.164 3.473 -5.829 1.00 93.50 293 GLY A N 1
ATOM 2437 C CA . GLY A 1 293 ? -11.524 3.363 -6.363 1.00 93.50 293 GLY A CA 1
ATOM 2438 C C . GLY A 1 293 ? -12.628 3.381 -5.313 1.00 93.50 293 GLY A C 1
ATOM 2439 O O . GLY A 1 293 ? -13.767 3.068 -5.644 1.00 93.50 293 GLY A O 1
ATOM 2440 N N . PHE A 1 294 ? -12.319 3.711 -4.056 1.00 93.88 294 PHE A N 1
ATOM 2441 C CA . PHE A 1 294 ? -13.311 3.785 -2.985 1.00 93.88 294 PHE A CA 1
ATOM 2442 C C . PHE A 1 294 ? -13.277 5.144 -2.288 1.00 93.88 294 PHE A C 1
ATOM 2444 O O . PHE A 1 294 ? -12.234 5.564 -1.789 1.00 93.88 294 PHE A O 1
ATOM 2451 N N . MET A 1 295 ? -14.423 5.814 -2.192 1.00 89.81 295 MET A N 1
ATOM 2452 C CA . MET A 1 295 ? -14.515 7.147 -1.601 1.00 89.81 295 MET A CA 1
ATOM 2453 C C . MET A 1 295 ? -15.715 7.284 -0.668 1.00 89.81 295 MET A C 1
ATOM 2455 O O . MET A 1 295 ? -16.830 6.886 -0.991 1.00 89.81 295 MET A O 1
ATOM 2459 N N . THR A 1 296 ? -15.509 7.938 0.476 1.00 87.62 296 THR A N 1
ATOM 2460 C CA . THR A 1 296 ? -16.622 8.415 1.309 1.00 87.62 296 THR A CA 1
ATOM 2461 C C . THR A 1 296 ? -16.875 9.893 1.066 1.00 87.62 296 THR A C 1
ATOM 2463 O O . THR A 1 296 ? -15.960 10.704 1.219 1.00 87.62 296 THR A O 1
ATOM 2466 N N . LEU A 1 297 ? -18.117 10.241 0.752 1.00 87.12 297 LEU A N 1
ATOM 2467 C CA . LEU A 1 297 ? -18.587 11.596 0.501 1.00 87.12 297 LEU A CA 1
ATOM 2468 C C . LEU A 1 297 ? -19.458 12.092 1.651 1.00 87.12 297 LEU A C 1
ATOM 2470 O O . LEU A 1 297 ? -20.107 11.324 2.360 1.00 87.12 297 LEU A O 1
ATOM 2474 N N . HIS A 1 298 ? -19.473 13.407 1.832 1.00 81.44 298 HIS A N 1
ATOM 2475 C CA . HIS A 1 298 ? -20.100 14.048 2.994 1.00 81.44 298 HIS A CA 1
ATOM 2476 C C . HIS A 1 298 ? -21.184 15.049 2.611 1.00 81.44 298 HIS A C 1
ATOM 2478 O O . HIS A 1 298 ? -22.100 15.299 3.394 1.00 81.44 298 HIS A O 1
ATOM 2484 N N . TYR A 1 299 ? -21.101 15.589 1.396 1.00 84.50 299 TYR A N 1
ATOM 2485 C CA . TYR A 1 299 ? -22.105 16.468 0.823 1.00 84.50 299 TYR A CA 1
ATOM 2486 C C . TYR A 1 299 ? -23.037 15.639 -0.049 1.00 84.50 299 TYR A C 1
ATOM 2488 O O . TYR A 1 299 ? -22.592 14.974 -0.981 1.00 84.50 299 TYR A O 1
ATOM 2496 N N . GLU A 1 300 ? -24.324 15.667 0.283 1.00 87.75 300 GLU A N 1
ATOM 2497 C CA . GLU A 1 300 ? -25.351 14.887 -0.411 1.00 87.75 300 GLU A CA 1
ATOM 2498 C C . GLU A 1 300 ? -25.470 15.294 -1.883 1.00 87.75 300 GLU A C 1
ATOM 2500 O O . GLU A 1 300 ? -25.590 14.434 -2.746 1.00 87.75 300 GLU A O 1
ATOM 2505 N N . GLU A 1 301 ? -25.352 16.592 -2.181 1.00 88.94 301 GLU A N 1
ATOM 2506 C CA . GLU A 1 301 ? -25.312 17.104 -3.555 1.00 88.94 301 GLU A CA 1
ATOM 2507 C C . GLU A 1 301 ? -24.186 16.441 -4.358 1.00 88.94 301 GLU A C 1
ATOM 2509 O O . GLU A 1 301 ? -24.454 15.836 -5.390 1.00 88.94 301 GLU A O 1
ATOM 2514 N N . VAL A 1 302 ? -22.956 16.449 -3.826 1.00 88.38 302 VAL A N 1
ATOM 2515 C CA . VAL A 1 302 ? -21.799 15.809 -4.472 1.00 88.38 302 VAL A CA 1
ATOM 2516 C C . VAL A 1 302 ? -22.031 14.308 -4.616 1.00 88.38 302 VAL A C 1
ATOM 2518 O O . VAL A 1 302 ? -21.828 13.767 -5.693 1.00 88.38 302 VAL A O 1
ATOM 2521 N N . TYR A 1 303 ? -22.513 13.627 -3.573 1.00 90.25 303 TYR A N 1
ATOM 2522 C CA . TYR A 1 303 ? -22.845 12.202 -3.659 1.00 90.25 303 TYR A CA 1
ATOM 2523 C C . TYR A 1 303 ? -23.862 11.901 -4.762 1.00 90.25 303 TYR A C 1
ATOM 2525 O O . TYR A 1 303 ? -23.737 10.882 -5.427 1.00 90.25 303 TYR A O 1
ATOM 2533 N N . ASN A 1 304 ? -24.840 12.779 -4.982 1.00 91.25 304 ASN A N 1
ATOM 2534 C CA . ASN A 1 304 ? -25.879 12.577 -5.984 1.00 91.25 304 ASN A CA 1
ATOM 2535 C C . ASN A 1 304 ? -25.424 12.920 -7.407 1.00 91.25 304 ASN A C 1
ATOM 2537 O O . ASN A 1 304 ? -25.934 12.308 -8.344 1.00 91.25 304 ASN A O 1
ATOM 2541 N N . THR A 1 305 ? -24.466 13.825 -7.596 1.00 91.56 305 THR A N 1
ATOM 2542 C CA . THR A 1 305 ? -24.078 14.304 -8.935 1.00 91.56 305 THR A CA 1
ATOM 2543 C C . THR A 1 305 ? -22.707 13.841 -9.408 1.00 91.56 305 THR A C 1
ATOM 2545 O O . THR A 1 305 ? -22.458 13.944 -10.600 1.00 91.56 305 THR A O 1
ATOM 2548 N N . LEU A 1 306 ? -21.840 13.345 -8.516 1.00 91.12 306 LEU A N 1
ATOM 2549 C CA . LEU A 1 306 ? -20.458 12.999 -8.859 1.00 91.12 306 LEU A CA 1
ATOM 2550 C C . LEU A 1 306 ? -20.394 11.955 -9.978 1.00 91.12 306 LEU A C 1
ATOM 2552 O O . LEU A 1 306 ? -21.034 10.903 -9.881 1.00 91.12 306 LEU A O 1
ATOM 2556 N N . THR A 1 307 ? -19.574 12.264 -10.975 1.00 91.75 307 THR A N 1
ATOM 2557 C CA . THR A 1 307 ? -19.295 11.461 -12.175 1.00 91.75 307 THR A CA 1
ATOM 2558 C C . THR A 1 307 ? -17.854 10.953 -12.181 1.00 91.75 307 THR A C 1
ATOM 2560 O O . THR A 1 307 ? -16.981 11.523 -11.516 1.00 91.75 307 THR A O 1
ATOM 2563 N N . GLU A 1 308 ? -17.559 9.909 -12.958 1.00 90.62 308 GLU A N 1
ATOM 2564 C CA . GLU A 1 308 ? -16.163 9.489 -13.166 1.00 90.62 308 GLU A CA 1
ATOM 2565 C C . GLU A 1 308 ? -15.344 10.540 -13.911 1.00 90.62 308 GLU A C 1
ATOM 2567 O O . GLU A 1 308 ? -14.167 10.739 -13.610 1.00 90.62 308 GLU A O 1
ATOM 2572 N N . MET A 1 309 ? -15.974 11.261 -14.840 1.00 88.25 309 MET A N 1
ATOM 2573 C CA . MET A 1 309 ? -15.316 12.343 -15.570 1.00 88.25 309 MET A CA 1
ATOM 2574 C C . MET A 1 309 ? -14.806 13.433 -14.621 1.00 88.25 309 MET A C 1
ATOM 2576 O O . MET A 1 309 ? -13.644 13.829 -14.713 1.00 88.25 309 MET A O 1
ATOM 2580 N N . GLU A 1 310 ? -15.631 13.864 -13.662 1.00 88.50 310 GLU A N 1
ATOM 2581 C CA . GLU A 1 310 ? -15.200 14.812 -12.631 1.00 88.50 310 GLU A CA 1
ATOM 2582 C C . GLU A 1 310 ? -14.064 14.233 -11.775 1.00 88.50 310 GLU A C 1
ATOM 2584 O O . GLU A 1 310 ? -13.110 14.945 -11.464 1.00 88.50 310 GLU A O 1
ATOM 2589 N N . LEU A 1 311 ? -14.105 12.946 -11.409 1.00 87.62 311 LEU A N 1
ATOM 2590 C CA . LEU A 1 311 ? -13.007 12.314 -10.666 1.00 87.62 311 LEU A CA 1
ATOM 2591 C C . LEU A 1 311 ? -11.685 12.341 -11.446 1.00 87.62 311 LEU A C 1
ATOM 2593 O O . LEU A 1 311 ? -10.640 12.593 -10.840 1.00 87.62 311 LEU A O 1
ATOM 2597 N N . PHE A 1 312 ? -11.711 12.143 -12.768 1.00 85.81 312 PHE A N 1
ATOM 2598 C CA . PHE A 1 312 ? -10.513 12.234 -13.610 1.00 85.81 312 PHE A CA 1
ATOM 2599 C C . PHE A 1 312 ? -9.882 13.610 -13.612 1.00 85.81 312 PHE A C 1
ATOM 2601 O O . PHE A 1 312 ? -8.656 13.718 -13.528 1.00 85.81 312 PHE A O 1
ATOM 2608 N N . GLU A 1 313 ? -10.695 14.658 -13.682 1.00 85.19 313 GLU A N 1
ATOM 2609 C CA . GLU A 1 313 ? -10.196 16.028 -13.624 1.00 85.19 313 GLU A CA 1
ATOM 2610 C C . GLU A 1 313 ? -9.437 16.267 -12.312 1.00 85.19 313 GLU A C 1
ATOM 2612 O O . GLU A 1 313 ? -8.286 16.704 -12.342 1.00 85.19 313 GLU A O 1
ATOM 2617 N N . HIS A 1 314 ? -9.996 15.848 -11.174 1.00 85.12 314 HIS A N 1
ATOM 2618 C CA . HIS A 1 314 ? -9.334 16.005 -9.875 1.00 85.12 314 HIS A CA 1
ATOM 2619 C C . HIS A 1 314 ? -8.099 15.099 -9.702 1.00 85.12 314 HIS A C 1
ATOM 2621 O O . HIS A 1 314 ? -7.108 15.503 -9.088 1.00 85.12 314 HIS A O 1
ATOM 2627 N N . LEU A 1 315 ? -8.116 13.877 -10.246 1.00 85.56 315 LEU A N 1
ATOM 2628 C CA . LEU A 1 315 ? -6.937 13.000 -10.266 1.00 85.56 315 LEU A CA 1
ATOM 2629 C C . LEU A 1 315 ? -5.788 13.611 -11.078 1.00 85.56 315 LEU A C 1
ATOM 2631 O O . LEU A 1 315 ? -4.620 13.395 -10.752 1.00 85.56 315 LEU A O 1
ATOM 2635 N N . ASN A 1 316 ? -6.092 14.405 -12.103 1.00 85.25 316 ASN A N 1
ATOM 2636 C CA . ASN A 1 316 ? -5.069 15.119 -12.858 1.00 85.25 316 ASN A CA 1
ATOM 2637 C C . ASN A 1 316 ? -4.474 16.292 -12.066 1.00 85.25 316 ASN A C 1
ATOM 2639 O O . ASN A 1 316 ? -3.277 16.547 -12.168 1.00 85.25 316 ASN A O 1
ATOM 2643 N N . GLU A 1 317 ? -5.258 16.965 -11.224 1.00 86.06 317 GLU A N 1
ATOM 2644 C CA . GLU A 1 317 ? -4.777 18.092 -10.408 1.00 86.06 317 GLU A CA 1
ATOM 2645 C C . GLU A 1 317 ? -3.742 17.683 -9.354 1.00 86.06 317 GLU A C 1
ATOM 2647 O O . GLU A 1 317 ? -2.873 18.475 -8.987 1.00 86.06 317 GLU A O 1
ATOM 2652 N N . ILE A 1 318 ? -3.798 16.439 -8.870 1.00 89.31 318 ILE A N 1
ATOM 2653 C CA . ILE A 1 318 ? -2.817 15.934 -7.902 1.00 89.31 318 ILE A CA 1
ATOM 2654 C C . ILE A 1 318 ? -1.508 15.475 -8.564 1.00 89.31 318 ILE A C 1
ATOM 2656 O O . ILE A 1 318 ? -0.563 15.131 -7.850 1.00 89.31 318 ILE A O 1
ATOM 2660 N N . ALA A 1 319 ? -1.429 15.435 -9.894 1.00 91.06 319 ALA A N 1
ATOM 2661 C CA . ALA A 1 319 ? -0.267 14.940 -10.620 1.00 91.06 319 ALA A CA 1
ATOM 2662 C C . ALA A 1 319 ? 0.933 15.892 -10.523 1.00 91.06 319 ALA A C 1
ATOM 2664 O O . ALA A 1 319 ? 0.794 17.113 -10.570 1.00 91.06 319 ALA A O 1
ATOM 2665 N N . LEU A 1 320 ? 2.142 15.335 -10.428 1.00 92.56 320 LEU A N 1
ATOM 2666 C CA . LEU A 1 320 ? 3.372 16.116 -10.598 1.00 92.56 320 LEU A CA 1
ATOM 2667 C C . LEU A 1 320 ? 3.503 16.616 -12.043 1.00 92.56 320 LEU A C 1
ATOM 2669 O O . LEU A 1 320 ? 2.863 16.082 -12.951 1.00 92.56 320 LEU A O 1
ATOM 2673 N N . SER A 1 321 ? 4.370 17.598 -12.285 1.00 91.75 321 SER A N 1
ATOM 2674 C CA . SER A 1 321 ? 4.664 18.017 -13.660 1.00 91.75 321 SER A CA 1
ATOM 2675 C C . SER A 1 321 ? 5.266 16.862 -14.473 1.00 91.75 321 SER A C 1
ATOM 2677 O O . SER A 1 321 ? 5.972 16.009 -13.934 1.00 91.75 321 SER A O 1
ATOM 2679 N N . LEU A 1 322 ? 5.046 16.843 -15.792 1.00 90.81 322 LEU A N 1
ATOM 2680 C CA . LEU A 1 322 ? 5.589 15.791 -16.668 1.00 90.81 322 LEU A CA 1
ATOM 2681 C C . LEU A 1 322 ? 7.121 15.654 -16.563 1.00 90.81 322 LEU A C 1
ATOM 2683 O O . LEU A 1 322 ? 7.656 14.553 -16.697 1.00 90.81 322 LEU A O 1
ATOM 2687 N N . GLU A 1 323 ? 7.832 16.755 -16.301 1.00 90.12 323 GLU A N 1
ATOM 2688 C CA . GLU A 1 323 ? 9.282 16.757 -16.085 1.00 90.12 323 GLU A CA 1
ATOM 2689 C C . GLU A 1 323 ? 9.669 16.020 -14.796 1.00 90.12 323 GLU A C 1
ATOM 2691 O O . GLU A 1 323 ? 10.568 15.175 -14.808 1.00 90.12 323 GLU A O 1
ATOM 2696 N N . GLU A 1 324 ? 8.965 16.284 -13.695 1.00 90.62 324 GLU A N 1
ATOM 2697 C CA . GLU A 1 324 ? 9.179 15.593 -12.421 1.00 90.62 324 GLU A CA 1
ATOM 2698 C C . GLU A 1 324 ? 8.832 14.109 -12.525 1.00 90.62 324 GLU A C 1
ATOM 2700 O O . GLU A 1 324 ? 9.619 13.268 -12.087 1.00 90.62 324 GLU A O 1
ATOM 2705 N N . GLN A 1 325 ? 7.705 13.772 -13.158 1.00 90.00 325 GLN A N 1
ATOM 2706 C CA . GLN A 1 325 ? 7.315 12.381 -13.393 1.00 90.00 325 GLN A CA 1
ATOM 2707 C C . GLN A 1 325 ? 8.385 11.638 -14.198 1.00 90.00 325 GLN A C 1
ATOM 2709 O O . GLN A 1 325 ? 8.806 10.541 -13.827 1.00 90.00 325 GLN A O 1
ATOM 2714 N N . LYS A 1 326 ? 8.891 12.254 -15.273 1.00 87.56 326 LYS A N 1
ATOM 2715 C CA . LYS A 1 326 ? 9.985 11.688 -16.068 1.00 87.56 326 LYS A CA 1
ATOM 2716 C C . LYS A 1 326 ? 11.249 11.492 -15.230 1.00 87.56 326 LYS A C 1
ATOM 2718 O O . LYS A 1 326 ? 11.830 10.412 -15.262 1.00 87.56 326 LYS A O 1
ATOM 2723 N N . ARG A 1 327 ? 11.648 12.489 -14.436 1.00 87.00 327 ARG A N 1
ATOM 2724 C CA . ARG A 1 327 ? 12.824 12.401 -13.556 1.00 87.00 327 ARG A CA 1
ATOM 2725 C C . ARG A 1 327 ? 12.707 11.255 -12.548 1.00 87.00 327 ARG A C 1
ATOM 2727 O O . ARG A 1 327 ? 13.689 10.554 -12.311 1.00 87.00 327 ARG A O 1
ATOM 2734 N N . ILE A 1 328 ? 11.528 11.068 -11.955 1.00 88.00 328 ILE A N 1
ATOM 2735 C CA . ILE A 1 328 ? 11.255 9.966 -11.022 1.00 88.00 328 ILE A CA 1
ATOM 2736 C C . ILE A 1 328 ? 11.404 8.627 -11.742 1.00 88.00 328 ILE A C 1
ATOM 2738 O O . ILE A 1 328 ? 12.124 7.757 -11.251 1.00 88.00 328 ILE A O 1
ATOM 2742 N N . LYS A 1 329 ? 10.773 8.485 -12.912 1.00 86.06 329 LYS A N 1
ATOM 2743 C CA . LYS A 1 329 ? 10.836 7.288 -13.761 1.00 86.06 329 LYS A CA 1
ATOM 2744 C C . LYS A 1 329 ? 12.267 6.918 -14.143 1.00 86.06 329 LYS A C 1
ATOM 2746 O O . LYS A 1 329 ? 12.675 5.786 -13.897 1.00 86.06 329 LYS A O 1
ATOM 2751 N N . ASP A 1 330 ? 13.047 7.886 -14.611 1.00 79.62 330 ASP A N 1
ATOM 2752 C CA . ASP A 1 330 ? 14.443 7.685 -15.013 1.00 79.62 330 ASP A CA 1
ATOM 2753 C C . ASP A 1 330 ? 15.357 7.291 -13.831 1.00 79.62 330 ASP A C 1
ATOM 2755 O O . ASP A 1 330 ? 16.352 6.590 -14.021 1.00 79.62 330 ASP A O 1
ATOM 2759 N N . HIS A 1 331 ? 15.043 7.727 -12.603 1.00 76.00 331 HIS A N 1
ATOM 2760 C CA . HIS A 1 331 ? 15.869 7.454 -11.421 1.00 76.00 331 HIS A CA 1
ATOM 2761 C C . HIS A 1 331 ? 15.481 6.173 -10.674 1.00 76.00 331 HIS A C 1
ATOM 2763 O O . HIS A 1 331 ? 16.346 5.440 -10.193 1.00 76.00 331 HIS A O 1
ATOM 2769 N N . CYS A 1 332 ? 14.181 5.922 -10.523 1.00 72.06 332 CYS A N 1
ATOM 2770 C CA . CYS A 1 332 ? 13.665 4.821 -9.712 1.00 72.06 332 CYS A CA 1
ATOM 2771 C C . CYS A 1 332 ? 13.853 3.468 -10.393 1.00 72.06 332 CYS A C 1
ATOM 2773 O O . CYS A 1 332 ? 14.042 2.455 -9.716 1.00 72.06 332 CYS A O 1
ATOM 2775 N N . ILE A 1 333 ? 13.797 3.448 -11.724 1.00 65.88 333 ILE A N 1
ATOM 2776 C CA . ILE A 1 333 ? 13.870 2.223 -12.502 1.00 65.88 333 ILE A CA 1
ATOM 2777 C C . ILE A 1 333 ? 14.781 2.477 -13.696 1.00 65.88 333 ILE A C 1
ATOM 2779 O O . ILE A 1 333 ? 14.433 3.151 -14.656 1.00 65.88 333 ILE A O 1
ATOM 2783 N N . SER A 1 334 ? 15.988 1.927 -13.614 1.00 56.50 334 SER A N 1
ATOM 2784 C CA . SER A 1 334 ? 16.947 1.982 -14.710 1.00 56.50 334 SER A CA 1
ATOM 2785 C C . SER A 1 334 ? 16.502 1.054 -15.841 1.00 56.50 334 SER A C 1
ATOM 2787 O O . SER A 1 334 ? 16.207 -0.124 -15.615 1.00 56.50 334 SER A O 1
ATOM 2789 N N . LYS A 1 335 ? 16.567 1.567 -17.074 1.00 44.72 335 LYS A N 1
ATOM 2790 C CA . LYS A 1 335 ? 16.393 0.801 -18.321 1.00 44.72 335 LYS A CA 1
ATOM 2791 C C . LYS A 1 335 ? 17.334 -0.408 -18.419 1.00 44.72 335 LYS A C 1
ATOM 2793 O O . LYS A 1 335 ? 17.024 -1.377 -19.104 1.00 44.72 335 LYS A O 1
ATOM 2798 N N . ASN A 1 336 ? 18.450 -0.348 -17.697 1.00 44.00 336 ASN A N 1
ATOM 2799 C CA . ASN A 1 336 ? 19.528 -1.331 -17.680 1.00 44.00 336 ASN A CA 1
ATOM 2800 C C . ASN A 1 336 ? 19.512 -2.209 -16.410 1.00 44.00 336 ASN A C 1
ATOM 2802 O O . ASN A 1 336 ? 20.450 -2.958 -16.149 1.00 44.00 336 ASN A O 1
ATOM 2806 N N . GLY A 1 337 ? 18.471 -2.103 -15.576 1.00 45.84 337 GLY A N 1
ATOM 2807 C CA . GLY A 1 337 ? 18.385 -2.821 -14.304 1.00 45.84 337 GLY A CA 1
ATOM 2808 C C . GLY A 1 337 ? 19.176 -2.164 -13.157 1.00 45.84 337 GLY A C 1
ATOM 2809 O O . GLY A 1 337 ? 19.654 -1.033 -13.282 1.00 45.84 337 GLY A O 1
ATOM 2810 N N . PRO A 1 338 ? 19.270 -2.826 -11.988 1.00 44.88 338 PRO A N 1
ATOM 2811 C CA . PRO A 1 338 ? 19.856 -2.249 -10.780 1.00 44.88 338 PRO A CA 1
ATOM 2812 C C . PRO A 1 338 ? 21.364 -1.993 -10.924 1.00 44.88 338 PRO A C 1
ATOM 2814 O O . PRO A 1 338 ? 22.162 -2.923 -10.992 1.00 44.88 338 PRO A O 1
ATOM 2817 N N . THR A 1 339 ? 21.769 -0.725 -10.884 1.00 48.84 339 THR A N 1
ATOM 2818 C CA . THR A 1 339 ? 23.177 -0.298 -10.906 1.00 48.84 339 THR A CA 1
ATOM 2819 C C . THR A 1 339 ? 23.714 -0.072 -9.491 1.00 48.84 339 THR A C 1
ATOM 2821 O O . THR A 1 339 ? 23.013 0.479 -8.644 1.00 48.84 339 THR A O 1
ATOM 2824 N N . SER A 1 340 ? 24.964 -0.457 -9.218 1.00 50.09 340 SER A N 1
ATOM 2825 C CA . SER A 1 340 ? 25.682 -0.095 -7.982 1.00 50.09 340 SER A CA 1
ATOM 2826 C C . SER A 1 340 ? 26.954 0.682 -8.333 1.00 50.09 340 SER A C 1
ATOM 2828 O O . SER A 1 340 ? 27.710 0.209 -9.182 1.00 50.09 340 SER A O 1
ATOM 2830 N N . PRO A 1 341 ? 27.207 1.858 -7.725 1.00 54.00 341 PRO A N 1
ATOM 2831 C CA . PRO A 1 341 ? 28.442 2.592 -7.964 1.00 54.00 341 PRO A CA 1
ATOM 2832 C C . PRO A 1 341 ? 29.629 1.849 -7.341 1.00 54.00 341 PRO A C 1
ATOM 2834 O O . PRO A 1 341 ? 29.553 1.387 -6.202 1.00 54.00 341 PRO A O 1
ATOM 2837 N N . ILE A 1 342 ? 30.734 1.773 -8.080 1.00 59.03 342 ILE A N 1
ATOM 2838 C CA . ILE A 1 342 ? 32.034 1.326 -7.574 1.00 59.03 342 ILE A CA 1
ATOM 2839 C C . ILE A 1 342 ? 32.893 2.577 -7.416 1.00 59.03 342 ILE A C 1
ATOM 2841 O O . ILE A 1 342 ? 33.145 3.286 -8.389 1.00 59.03 342 ILE A O 1
ATOM 2845 N N . ILE A 1 343 ? 33.271 2.883 -6.175 1.00 65.06 343 ILE A N 1
ATOM 2846 C CA . ILE A 1 343 ? 33.994 4.106 -5.827 1.00 65.06 343 ILE A CA 1
ATOM 2847 C C . ILE A 1 343 ? 35.464 3.756 -5.613 1.00 65.06 343 ILE A C 1
ATOM 2849 O O . ILE A 1 343 ? 35.791 2.962 -4.735 1.00 65.06 343 ILE A O 1
ATOM 2853 N N . PHE A 1 344 ? 36.328 4.387 -6.402 1.00 59.09 344 PHE A N 1
ATOM 2854 C CA . PHE A 1 344 ? 37.777 4.370 -6.224 1.00 59.09 344 PHE A CA 1
ATOM 2855 C C . PHE A 1 344 ? 38.194 5.493 -5.269 1.00 59.09 344 PHE A C 1
ATOM 2857 O O . PHE A 1 344 ? 37.556 6.553 -5.226 1.00 59.09 344 PHE A O 1
ATOM 2864 N N . LYS A 1 345 ? 39.255 5.287 -4.488 1.00 72.62 345 LYS A N 1
ATOM 2865 C CA . LYS A 1 345 ? 39.831 6.354 -3.658 1.00 72.62 345 LYS A CA 1
ATOM 2866 C C . LYS A 1 345 ? 40.400 7.468 -4.549 1.00 72.62 345 LYS A C 1
ATOM 2868 O O . LYS A 1 345 ? 40.713 7.233 -5.717 1.00 72.62 345 LYS A O 1
ATOM 2873 N N . PRO A 1 346 ? 40.582 8.693 -4.024 1.00 66.19 346 PRO A N 1
ATOM 2874 C CA . PRO A 1 346 ? 41.272 9.746 -4.761 1.00 66.19 346 PRO A CA 1
ATOM 2875 C C . PRO A 1 346 ? 42.624 9.250 -5.298 1.00 66.19 346 PRO A C 1
ATOM 2877 O O . PRO A 1 346 ? 43.393 8.647 -4.553 1.00 66.19 346 PRO A O 1
ATOM 2880 N N . CYS A 1 347 ? 42.892 9.509 -6.582 1.00 73.38 347 CYS A N 1
ATOM 2881 C CA . CYS A 1 347 ? 44.074 9.065 -7.341 1.00 73.38 347 CYS A CA 1
ATOM 2882 C C . CYS A 1 347 ? 44.120 7.578 -7.747 1.00 73.38 347 CYS A C 1
ATOM 2884 O O . CYS A 1 347 ? 45.012 7.207 -8.511 1.00 73.38 347 CYS A O 1
ATOM 2886 N N . GLU A 1 348 ? 43.175 6.736 -7.321 1.00 77.00 348 GLU A N 1
ATOM 2887 C CA . GLU A 1 348 ? 43.018 5.398 -7.900 1.00 77.00 348 GLU A CA 1
ATOM 2888 C C . GLU A 1 348 ? 42.382 5.509 -9.295 1.00 77.00 348 GLU A C 1
ATOM 2890 O O . GLU A 1 348 ? 41.454 6.285 -9.531 1.00 77.00 348 GLU A O 1
ATOM 2895 N N . THR A 1 349 ? 42.904 4.732 -10.242 1.00 75.19 349 THR A N 1
ATOM 2896 C CA . THR A 1 349 ? 42.378 4.649 -11.610 1.00 75.19 349 THR A CA 1
ATOM 2897 C C . THR A 1 349 ? 41.803 3.262 -11.860 1.00 75.19 349 THR A C 1
ATOM 2899 O O . THR A 1 349 ? 42.080 2.325 -11.112 1.00 75.19 349 THR A O 1
ATOM 2902 N N . LEU A 1 350 ? 41.026 3.106 -12.932 1.00 71.31 350 LEU A N 1
ATOM 2903 C CA . LEU A 1 350 ? 40.572 1.799 -13.405 1.00 71.31 350 LEU A CA 1
ATOM 2904 C C . LEU A 1 350 ? 41.730 1.043 -14.092 1.00 71.31 350 LEU A C 1
ATOM 2906 O O . LEU A 1 350 ? 41.679 0.773 -15.291 1.00 71.31 350 LEU A O 1
ATOM 2910 N N . SER A 1 351 ? 42.810 0.767 -13.352 1.00 81.25 351 SER A N 1
ATOM 2911 C CA . SER A 1 351 ? 43.875 -0.135 -13.800 1.00 81.25 351 SER A CA 1
ATOM 2912 C C . SER A 1 351 ? 43.349 -1.568 -13.870 1.00 81.25 351 SER A C 1
ATOM 2914 O O . SER A 1 351 ? 42.279 -1.880 -13.348 1.00 81.25 351 SER A O 1
ATOM 2916 N N . HIS A 1 352 ? 44.098 -2.459 -14.514 1.00 75.56 352 HIS A N 1
ATOM 2917 C CA . HIS A 1 352 ? 43.712 -3.865 -14.599 1.00 75.56 352 HIS A CA 1
ATOM 2918 C C . HIS A 1 352 ? 43.726 -4.543 -13.223 1.00 75.56 352 HIS A C 1
ATOM 2920 O O . HIS A 1 352 ? 42.818 -5.326 -12.949 1.00 75.56 352 HIS A O 1
ATOM 2926 N N . GLU A 1 353 ? 44.662 -4.180 -12.334 1.00 81.56 353 GLU A N 1
ATOM 2927 C CA . GLU A 1 353 ? 44.674 -4.685 -10.953 1.00 81.56 353 GLU A CA 1
ATOM 2928 C C . GLU A 1 353 ? 43.429 -4.212 -10.194 1.00 81.56 353 GLU A C 1
ATOM 2930 O O . GLU A 1 353 ? 42.663 -5.022 -9.678 1.00 81.56 353 GLU A O 1
ATOM 2935 N N . ASN A 1 354 ? 43.143 -2.907 -10.232 1.00 79.06 354 ASN A N 1
ATOM 2936 C CA . ASN A 1 354 ? 41.967 -2.325 -9.584 1.00 79.06 354 ASN A CA 1
ATOM 2937 C C . ASN A 1 354 ? 40.647 -2.857 -10.169 1.00 79.06 354 ASN A C 1
ATOM 2939 O O . ASN A 1 354 ? 39.656 -3.019 -9.456 1.00 79.06 354 ASN A O 1
ATOM 2943 N N . TYR A 1 355 ? 40.614 -3.155 -11.468 1.00 78.25 355 TYR A N 1
ATOM 2944 C CA . TYR A 1 355 ? 39.474 -3.795 -12.113 1.00 78.25 355 TYR A CA 1
ATOM 2945 C C . TYR A 1 355 ? 39.232 -5.207 -11.557 1.00 78.25 355 TYR A C 1
ATOM 2947 O O . TYR A 1 355 ? 38.092 -5.556 -11.253 1.00 78.25 355 TYR A O 1
ATOM 2955 N N . ILE A 1 356 ? 40.284 -6.004 -11.370 1.00 76.81 356 ILE A N 1
ATOM 2956 C CA . ILE A 1 356 ? 40.180 -7.353 -10.797 1.00 76.81 356 ILE A CA 1
ATOM 2957 C C . ILE A 1 356 ? 39.752 -7.286 -9.326 1.00 76.81 356 ILE A C 1
ATOM 2959 O O . ILE A 1 356 ? 38.753 -7.894 -8.937 1.00 76.81 356 ILE A O 1
ATOM 2963 N N . GLU A 1 357 ? 40.474 -6.518 -8.515 1.00 81.50 357 GLU A N 1
ATOM 2964 C CA . GLU A 1 357 ? 40.307 -6.520 -7.059 1.00 81.50 357 GLU A CA 1
ATOM 2965 C C . GLU A 1 357 ? 39.009 -5.854 -6.599 1.00 81.50 357 GLU A C 1
ATOM 2967 O O . GLU A 1 357 ? 38.408 -6.275 -5.610 1.00 81.50 357 GLU A O 1
ATOM 2972 N N . ILE A 1 358 ? 38.559 -4.818 -7.311 1.00 76.12 358 ILE A N 1
ATOM 2973 C CA . ILE A 1 358 ? 37.424 -3.997 -6.881 1.00 76.12 358 ILE A CA 1
ATOM 2974 C C . ILE A 1 358 ? 36.193 -4.301 -7.734 1.00 76.12 358 ILE A C 1
ATOM 2976 O O . ILE A 1 358 ? 35.120 -4.581 -7.191 1.00 76.12 358 ILE A O 1
ATOM 2980 N N . VAL A 1 359 ? 36.320 -4.262 -9.065 1.00 75.31 359 VAL A N 1
ATOM 2981 C CA . VAL A 1 359 ? 35.163 -4.399 -9.963 1.00 75.31 359 VAL A CA 1
ATOM 2982 C C . VAL A 1 359 ? 34.702 -5.847 -10.059 1.00 75.31 359 VAL A C 1
ATOM 2984 O O . VAL A 1 359 ? 33.552 -6.124 -9.710 1.00 75.31 359 VAL A O 1
ATOM 2987 N N . LEU A 1 360 ? 35.573 -6.771 -10.478 1.00 74.06 360 LEU A N 1
ATOM 2988 C CA . LEU A 1 360 ? 35.210 -8.182 -10.675 1.00 74.06 360 LEU A CA 1
ATOM 2989 C C . LEU A 1 360 ? 34.773 -8.858 -9.372 1.00 74.06 360 LEU A C 1
ATOM 2991 O O . LEU A 1 360 ? 33.795 -9.608 -9.374 1.00 74.06 360 LEU A O 1
ATOM 2995 N N . LEU A 1 361 ? 35.427 -8.544 -8.252 1.00 75.94 361 LEU A N 1
ATOM 2996 C CA . LEU A 1 361 ? 35.048 -9.070 -6.941 1.00 75.94 361 LEU A CA 1
ATOM 2997 C C . LEU A 1 361 ? 33.630 -8.637 -6.533 1.00 75.94 361 LEU A C 1
ATOM 2999 O O . LEU A 1 361 ? 32.804 -9.466 -6.137 1.00 75.94 361 LEU A O 1
ATOM 3003 N N . HIS A 1 362 ? 33.318 -7.341 -6.652 1.00 71.50 362 HIS A N 1
ATOM 3004 C CA . HIS A 1 362 ? 31.993 -6.816 -6.306 1.00 71.50 362 HIS A CA 1
ATOM 3005 C C . HIS A 1 362 ? 30.903 -7.446 -7.177 1.00 71.50 362 HIS A C 1
ATOM 3007 O O . HIS A 1 362 ? 29.851 -7.872 -6.696 1.00 71.50 362 HIS A O 1
ATOM 3013 N N . VAL A 1 363 ? 31.197 -7.538 -8.466 1.00 68.81 363 VAL A N 1
ATOM 3014 C CA . VAL A 1 363 ? 30.393 -8.189 -9.491 1.00 68.81 363 VAL A CA 1
ATOM 3015 C C . VAL A 1 363 ? 30.084 -9.642 -9.139 1.00 68.81 363 VAL A C 1
ATOM 3017 O O . VAL A 1 363 ? 28.914 -10.032 -9.147 1.00 68.81 363 VAL A O 1
ATOM 3020 N N . GLN A 1 364 ? 31.097 -10.437 -8.801 1.00 66.56 364 GLN A N 1
ATOM 3021 C CA . GLN A 1 364 ? 30.945 -11.856 -8.493 1.00 66.56 364 GLN A CA 1
ATOM 3022 C C . GLN A 1 364 ? 30.047 -12.051 -7.264 1.00 66.56 364 GLN A C 1
ATOM 3024 O O . GLN A 1 364 ? 29.123 -12.864 -7.290 1.00 66.56 364 GLN A O 1
ATOM 3029 N N . LEU A 1 365 ? 30.256 -11.255 -6.211 1.00 66.12 365 LEU A N 1
ATOM 3030 C CA . LEU A 1 365 ? 29.452 -11.306 -4.986 1.00 66.12 365 LEU A CA 1
ATOM 3031 C C . LEU A 1 365 ? 27.989 -10.908 -5.224 1.00 66.12 365 LEU A C 1
ATOM 3033 O O . LEU A 1 365 ? 27.072 -11.541 -4.694 1.00 66.12 365 LEU A O 1
ATOM 3037 N N . LYS A 1 366 ? 27.745 -9.854 -6.010 1.00 62.62 366 LYS A N 1
ATOM 3038 C CA . LYS A 1 366 ? 26.385 -9.362 -6.281 1.00 62.62 366 LYS A CA 1
ATOM 3039 C C . LYS A 1 366 ? 25.617 -10.256 -7.250 1.00 62.62 366 LYS A C 1
ATOM 3041 O O . LYS A 1 366 ? 24.426 -10.466 -7.033 1.00 62.62 366 LYS A O 1
ATOM 3046 N N . SER A 1 367 ? 26.283 -10.796 -8.270 1.00 57.38 367 SER A N 1
ATOM 3047 C CA . SER A 1 367 ? 25.657 -11.666 -9.279 1.00 57.38 367 SER A CA 1
ATOM 3048 C C . SER A 1 367 ? 25.174 -12.975 -8.659 1.00 57.38 367 SER A C 1
ATOM 3050 O O . SER A 1 367 ? 24.007 -13.327 -8.831 1.00 57.38 367 SER A O 1
ATOM 3052 N N . LYS A 1 368 ? 26.010 -13.616 -7.825 1.00 59.12 368 LYS A N 1
ATOM 3053 C CA . LYS A 1 368 ? 25.650 -14.839 -7.083 1.00 59.12 368 LYS A CA 1
ATOM 3054 C C . LYS A 1 368 ? 24.391 -14.668 -6.233 1.00 59.12 368 LYS A C 1
ATOM 3056 O O . LYS A 1 368 ? 23.539 -15.549 -6.191 1.00 59.12 368 LYS A O 1
ATOM 3061 N N . ARG A 1 369 ? 24.237 -13.505 -5.589 1.00 54.41 369 ARG A N 1
ATOM 3062 C CA . ARG A 1 369 ? 23.058 -13.191 -4.766 1.00 54.41 369 ARG A CA 1
ATOM 3063 C C . ARG A 1 369 ? 21.768 -13.048 -5.582 1.00 54.41 369 ARG A C 1
ATOM 3065 O O . ARG A 1 369 ? 20.695 -13.260 -5.030 1.00 54.41 369 ARG A O 1
ATOM 3072 N N . LEU A 1 370 ? 21.854 -12.620 -6.842 1.00 49.44 370 LEU A N 1
ATOM 3073 C CA . LEU A 1 370 ? 20.686 -12.279 -7.661 1.00 49.44 370 LEU A CA 1
ATOM 3074 C C . LEU A 1 370 ? 20.213 -13.427 -8.556 1.00 49.44 370 LEU A C 1
ATOM 3076 O O . LEU A 1 370 ? 19.017 -13.517 -8.809 1.00 49.44 370 LEU A O 1
ATOM 3080 N N . LEU A 1 371 ? 21.130 -14.261 -9.050 1.00 50.28 371 LEU A N 1
ATOM 3081 C CA . LEU A 1 371 ? 20.845 -15.219 -10.122 1.00 50.28 371 LEU A CA 1
ATOM 3082 C C . LEU A 1 371 ? 21.354 -16.645 -9.834 1.00 50.28 371 LEU A C 1
ATOM 3084 O O . LEU A 1 371 ? 21.284 -17.477 -10.727 1.00 50.28 371 LEU A O 1
ATOM 3088 N N . SER A 1 372 ? 21.797 -16.965 -8.607 1.00 52.66 372 SER A N 1
ATOM 3089 C CA . SER A 1 372 ? 22.485 -18.219 -8.209 1.00 52.66 372 SER A CA 1
ATOM 3090 C C . SER A 1 372 ? 23.941 -18.336 -8.693 1.00 52.66 372 SER A C 1
ATOM 3092 O O . SER A 1 372 ? 24.440 -17.473 -9.415 1.00 52.66 372 SER A O 1
ATOM 3094 N N . ASP A 1 373 ? 24.640 -19.405 -8.288 1.00 55.22 373 ASP A N 1
ATOM 3095 C CA . ASP A 1 373 ? 26.068 -19.634 -8.579 1.00 55.22 373 ASP A CA 1
ATOM 3096 C C . ASP A 1 373 ? 26.399 -19.795 -10.074 1.00 55.22 373 ASP A C 1
ATOM 3098 O O . ASP A 1 373 ? 27.565 -19.722 -10.462 1.00 55.22 373 ASP A O 1
ATOM 3102 N N . ASN A 1 374 ? 25.382 -19.992 -10.917 1.00 51.06 374 ASN A N 1
ATOM 3103 C CA . ASN A 1 374 ? 25.552 -20.300 -12.338 1.00 51.06 374 ASN A CA 1
ATOM 3104 C C . ASN A 1 374 ? 25.612 -19.066 -13.253 1.00 51.06 374 ASN A C 1
ATOM 3106 O O . ASN A 1 374 ? 25.926 -19.208 -14.434 1.00 51.06 374 ASN A O 1
ATOM 3110 N N . PHE A 1 375 ? 25.316 -17.872 -12.734 1.00 48.59 375 PHE A N 1
ATOM 3111 C CA . PHE A 1 375 ? 25.148 -16.658 -13.535 1.00 48.59 375 PHE A CA 1
ATOM 3112 C C . PHE A 1 375 ? 26.177 -15.593 -13.166 1.00 48.59 375 PHE A C 1
ATOM 3114 O O . PHE A 1 375 ? 26.531 -15.407 -11.998 1.00 48.59 375 PHE A O 1
ATOM 3121 N N . ILE A 1 376 ? 26.668 -14.876 -14.178 1.00 54.62 376 ILE A N 1
ATOM 3122 C CA . ILE A 1 376 ? 27.756 -13.904 -14.025 1.00 54.62 376 ILE A CA 1
ATOM 3123 C C . ILE A 1 376 ? 27.416 -12.608 -14.768 1.00 54.62 376 ILE A C 1
ATOM 3125 O O . ILE A 1 376 ? 26.781 -12.615 -15.817 1.00 54.62 376 ILE A O 1
ATOM 3129 N N . TYR A 1 377 ? 27.850 -11.499 -14.173 1.00 51.44 377 TYR A N 1
ATOM 3130 C CA . TYR A 1 377 ? 27.713 -10.112 -14.616 1.00 51.44 377 TYR A CA 1
ATOM 3131 C C . TYR A 1 377 ? 28.134 -9.813 -16.054 1.00 51.44 377 TYR A C 1
ATOM 3133 O O . TYR A 1 377 ? 29.133 -10.326 -16.559 1.00 51.44 377 TYR A O 1
ATOM 3141 N N . GLN A 1 378 ? 27.450 -8.817 -16.619 1.00 52.09 378 GLN A N 1
ATOM 3142 C CA . GLN A 1 378 ? 27.863 -8.073 -17.797 1.00 52.09 378 GLN A CA 1
ATOM 3143 C C . GLN A 1 378 ? 27.886 -6.570 -17.473 1.00 52.09 378 GLN A C 1
ATOM 3145 O O . GLN A 1 378 ? 26.956 -6.036 -16.869 1.00 52.09 378 GLN A O 1
ATOM 3150 N N . GLN A 1 379 ? 28.936 -5.877 -17.920 1.00 48.75 379 GLN A N 1
ATOM 3151 C CA . GLN A 1 379 ? 28.952 -4.419 -18.004 1.00 48.75 379 GLN A CA 1
ATOM 3152 C C . GLN A 1 379 ? 28.263 -3.992 -19.306 1.00 48.75 379 GLN A C 1
ATOM 3154 O O . GLN A 1 379 ? 28.727 -4.340 -20.395 1.00 48.75 379 GLN A O 1
ATOM 3159 N N . ASP A 1 380 ? 27.186 -3.213 -19.214 1.00 43.00 380 ASP A N 1
ATOM 3160 C CA . ASP A 1 380 ? 26.567 -2.604 -20.394 1.00 43.00 380 ASP A CA 1
ATOM 3161 C C . ASP A 1 380 ? 27.571 -1.717 -21.129 1.00 43.00 380 ASP A C 1
ATOM 3163 O O . ASP A 1 380 ? 28.207 -0.847 -20.531 1.00 43.00 380 ASP A O 1
ATOM 3167 N N . ASN A 1 381 ? 27.717 -1.945 -22.437 1.00 44.94 381 ASN A N 1
ATOM 3168 C CA . ASN A 1 381 ? 28.701 -1.274 -23.295 1.00 44.94 381 ASN A CA 1
ATOM 3169 C C . ASN A 1 381 ? 30.163 -1.412 -22.821 1.00 44.94 381 ASN A C 1
ATOM 3171 O O . ASN A 1 381 ? 31.035 -0.677 -23.290 1.00 44.94 381 ASN A O 1
ATOM 3175 N N . GLY A 1 382 ? 30.450 -2.350 -21.911 1.00 51.16 382 GLY A N 1
ATOM 3176 C CA . GLY A 1 382 ? 31.808 -2.672 -21.498 1.00 51.16 382 GLY A CA 1
ATOM 3177 C C . GLY A 1 382 ? 32.587 -3.259 -22.668 1.00 51.16 382 GLY A C 1
ATOM 3178 O O . GLY A 1 382 ? 32.143 -4.202 -23.325 1.00 51.16 382 GLY A O 1
ATOM 3179 N N . THR A 1 383 ? 33.763 -2.702 -22.950 1.00 53.59 383 THR A N 1
ATOM 3180 C CA . THR A 1 383 ? 34.677 -3.329 -23.902 1.00 53.59 383 THR A CA 1
ATOM 3181 C C . THR A 1 383 ? 35.128 -4.668 -23.345 1.00 53.59 383 THR A C 1
ATOM 3183 O O . THR A 1 383 ? 35.470 -4.766 -22.168 1.00 53.59 383 THR A O 1
ATOM 3186 N N . SER A 1 384 ? 35.190 -5.679 -24.203 1.00 58.72 384 SER A N 1
ATOM 3187 C CA . SER A 1 384 ? 35.774 -6.971 -23.874 1.00 58.72 384 SER A CA 1
ATOM 3188 C C . SER A 1 384 ? 37.095 -6.870 -23.101 1.00 58.72 384 SER A C 1
ATOM 3190 O O . SER A 1 384 ? 37.934 -6.026 -23.428 1.00 58.72 384 SER A O 1
ATOM 3192 N N . HIS A 1 385 ? 37.321 -7.772 -22.138 1.00 65.62 385 HIS A N 1
ATOM 3193 C CA . HIS A 1 385 ? 38.606 -7.875 -21.441 1.00 65.62 385 HIS A CA 1
ATOM 3194 C C . HIS A 1 385 ? 39.718 -8.165 -22.460 1.00 65.62 385 HIS A C 1
ATOM 3196 O O . HIS A 1 385 ? 39.697 -9.187 -23.144 1.00 65.62 385 HIS A O 1
ATOM 3202 N N . LYS A 1 386 ? 40.668 -7.236 -22.604 1.00 64.69 386 LYS A N 1
ATOM 3203 C CA . LYS A 1 386 ? 41.833 -7.391 -23.496 1.00 64.69 386 LYS A CA 1
ATOM 3204 C C . LYS A 1 386 ? 43.119 -7.714 -22.744 1.00 64.69 386 LYS A C 1
ATOM 3206 O O . LYS A 1 386 ? 44.077 -8.167 -23.356 1.00 64.69 386 LYS A O 1
ATOM 3211 N N . ASN A 1 387 ? 43.151 -7.446 -21.444 1.00 77.31 387 ASN A N 1
ATOM 3212 C CA . ASN A 1 387 ? 44.321 -7.672 -20.614 1.00 77.31 387 ASN A CA 1
ATOM 3213 C C . ASN A 1 387 ? 44.380 -9.119 -20.130 1.00 77.31 387 ASN A C 1
ATOM 3215 O O . ASN A 1 387 ? 43.372 -9.677 -19.698 1.00 77.31 387 ASN A O 1
ATOM 3219 N N . GLN A 1 388 ? 45.578 -9.693 -20.197 1.00 77.94 388 GLN A N 1
ATOM 3220 C CA . GLN A 1 388 ? 45.817 -11.096 -19.894 1.00 77.94 388 GLN A CA 1
ATOM 3221 C C . GLN A 1 388 ? 45.523 -11.450 -18.432 1.00 77.94 388 GLN A C 1
ATOM 3223 O O . GLN A 1 388 ? 44.941 -12.495 -18.184 1.00 77.94 388 GLN A O 1
ATOM 3228 N N . GLU A 1 389 ? 45.862 -10.589 -17.476 1.00 79.50 389 GLU A N 1
ATOM 3229 C CA . GLU A 1 389 ? 45.642 -10.835 -16.045 1.00 79.50 389 GLU A CA 1
ATOM 3230 C C . GLU A 1 389 ? 44.152 -10.817 -15.706 1.00 79.50 389 GLU A C 1
ATOM 3232 O O . GLU A 1 389 ? 43.669 -11.678 -14.975 1.00 79.50 389 GLU A O 1
ATOM 3237 N N . SER A 1 390 ? 43.392 -9.891 -16.301 1.00 72.88 390 SER A N 1
ATOM 3238 C CA . SER A 1 390 ? 41.934 -9.865 -16.142 1.00 72.88 390 SER A CA 1
ATOM 3239 C C . SER A 1 390 ? 41.278 -11.102 -16.762 1.00 72.88 390 SER A C 1
ATOM 3241 O O . SER A 1 390 ? 40.334 -11.639 -16.191 1.00 72.88 390 SER A O 1
ATOM 3243 N N . LEU A 1 391 ? 41.780 -11.571 -17.911 1.00 74.81 391 LEU A N 1
ATOM 3244 C CA . LEU A 1 391 ? 41.308 -12.805 -18.547 1.00 74.81 391 LEU A CA 1
ATOM 3245 C C . LEU A 1 391 ? 41.601 -14.034 -17.676 1.00 74.81 391 LEU A C 1
ATOM 3247 O O . LEU A 1 391 ? 40.688 -14.819 -17.437 1.00 74.81 391 LEU A O 1
ATOM 3251 N N . THR A 1 392 ? 42.828 -14.168 -17.162 1.00 80.19 392 THR A N 1
ATOM 3252 C CA . THR A 1 392 ? 43.221 -15.262 -16.259 1.00 80.19 392 THR A CA 1
ATOM 3253 C C . THR A 1 392 ? 42.392 -15.249 -14.975 1.00 80.19 392 THR A C 1
ATOM 3255 O O . THR A 1 392 ? 41.864 -16.279 -14.571 1.00 80.19 392 THR A O 1
ATOM 3258 N N . SER A 1 393 ? 42.196 -14.077 -14.363 1.00 78.88 393 SER A N 1
ATOM 3259 C CA . SER A 1 393 ? 41.373 -13.951 -13.157 1.00 78.88 393 SER A CA 1
ATOM 3260 C C . SER A 1 393 ? 39.930 -14.398 -13.403 1.00 78.88 393 SER A C 1
ATOM 3262 O O . SER A 1 393 ? 39.368 -15.138 -12.594 1.00 78.88 393 SER A O 1
ATOM 3264 N N . CYS A 1 394 ? 39.334 -14.011 -14.534 1.00 74.69 394 CYS A N 1
ATOM 3265 C CA . CYS A 1 394 ? 38.013 -14.497 -14.911 1.00 74.69 394 CYS A CA 1
ATOM 3266 C C . CYS A 1 394 ? 38.005 -16.020 -15.129 1.00 74.69 394 CYS A C 1
ATOM 3268 O O . CYS A 1 394 ? 37.096 -16.676 -14.634 1.00 74.69 394 CYS A O 1
ATOM 3270 N N . GLU A 1 395 ? 39.003 -16.600 -15.805 1.00 75.69 395 GLU A N 1
ATOM 3271 C CA . GLU A 1 395 ? 39.126 -18.061 -15.982 1.00 75.69 395 GLU A CA 1
ATOM 3272 C C . GLU A 1 395 ? 39.183 -18.823 -14.651 1.00 75.69 395 GLU A C 1
ATOM 3274 O O . GLU A 1 395 ? 38.568 -19.880 -14.526 1.00 75.69 395 GLU A O 1
ATOM 3279 N N . GLU A 1 396 ? 39.891 -18.290 -13.657 1.00 79.12 396 GLU A N 1
ATOM 3280 C CA . GLU A 1 396 ? 40.058 -18.932 -12.348 1.00 79.12 396 GLU A CA 1
ATOM 3281 C C . GLU A 1 396 ? 38.829 -18.788 -11.442 1.00 79.12 396 GLU A C 1
ATOM 3283 O O . GLU A 1 396 ? 38.527 -19.684 -10.652 1.00 79.12 396 GLU A O 1
ATOM 3288 N N . ASN A 1 397 ? 38.124 -17.657 -11.524 1.00 73.31 397 ASN A N 1
ATOM 3289 C CA . ASN A 1 397 ? 37.091 -17.294 -10.549 1.00 73.31 397 ASN A CA 1
ATOM 3290 C C . ASN A 1 397 ? 35.661 -17.493 -11.059 1.00 73.31 397 ASN A C 1
ATOM 3292 O O . ASN A 1 397 ? 34.712 -17.501 -10.261 1.00 73.31 397 ASN A O 1
ATOM 3296 N N . PHE A 1 398 ? 35.473 -17.615 -12.372 1.00 70.50 398 PHE A N 1
ATOM 3297 C CA . PHE A 1 398 ? 34.161 -17.784 -12.981 1.00 70.50 398 PHE A CA 1
ATOM 3298 C C . PHE A 1 398 ? 33.927 -19.250 -13.321 1.00 70.50 398 PHE A C 1
ATOM 3300 O O . PHE A 1 398 ? 34.690 -19.864 -14.057 1.00 70.50 398 PHE A O 1
ATOM 3307 N N . MET A 1 399 ? 32.819 -19.801 -12.817 1.00 65.25 399 MET A N 1
ATOM 3308 C CA . MET A 1 399 ? 32.428 -21.194 -13.069 1.00 65.25 399 MET A CA 1
ATOM 3309 C C . MET A 1 399 ? 32.331 -21.505 -14.568 1.00 65.25 399 MET A C 1
ATOM 3311 O O . MET A 1 399 ? 32.659 -22.605 -15.009 1.00 65.25 399 MET A O 1
ATOM 3315 N N . TYR A 1 400 ? 31.907 -20.512 -15.351 1.00 64.94 400 TYR A N 1
ATOM 3316 C CA . TYR A 1 400 ? 31.860 -20.572 -16.800 1.00 64.94 400 TYR A CA 1
ATOM 3317 C C . TYR A 1 400 ? 32.537 -19.326 -17.355 1.00 64.94 400 TYR A C 1
ATOM 3319 O O . TYR A 1 400 ? 32.109 -18.207 -17.080 1.00 64.94 400 TYR A O 1
ATOM 3327 N N . PHE A 1 401 ? 33.581 -19.527 -18.153 1.00 67.56 401 PHE A N 1
ATOM 3328 C CA . PHE A 1 401 ? 34.286 -18.466 -18.856 1.00 67.56 401 PHE A CA 1
ATOM 3329 C C . PHE A 1 401 ? 34.740 -18.960 -20.227 1.00 67.56 401 PHE A C 1
ATOM 3331 O O . PHE A 1 401 ? 35.050 -20.137 -20.419 1.00 67.56 401 PHE A O 1
ATOM 3338 N N . ILE A 1 402 ? 34.751 -18.059 -21.205 1.00 62.47 402 ILE A N 1
ATOM 3339 C CA . ILE A 1 402 ? 35.196 -18.351 -22.566 1.00 62.47 402 ILE A CA 1
ATOM 3340 C C . ILE A 1 402 ? 36.220 -17.305 -22.941 1.00 62.47 402 ILE A C 1
ATOM 3342 O O . ILE A 1 402 ? 35.932 -16.113 -22.891 1.00 62.47 402 ILE A O 1
ATOM 3346 N N . ASN A 1 403 ? 37.388 -17.756 -23.377 1.00 61.97 403 ASN A N 1
ATOM 3347 C CA . ASN A 1 403 ? 38.444 -16.862 -23.814 1.00 61.97 403 ASN A CA 1
ATOM 3348 C C . ASN A 1 403 ? 38.190 -16.325 -25.241 1.00 61.97 403 ASN A C 1
ATOM 3350 O O . ASN A 1 403 ? 37.513 -16.952 -26.066 1.00 61.97 403 ASN A O 1
ATOM 3354 N N . ASN A 1 404 ? 38.792 -15.174 -25.530 1.00 58.81 404 ASN A N 1
ATOM 3355 C CA . ASN A 1 404 ? 38.670 -14.357 -26.738 1.00 58.81 404 ASN A CA 1
ATOM 3356 C C . ASN A 1 404 ? 38.626 -15.123 -28.083 1.00 58.81 404 ASN A C 1
ATOM 3358 O O . ASN A 1 404 ? 37.723 -14.849 -28.875 1.00 58.81 404 ASN A O 1
ATOM 3362 N N . PRO A 1 405 ? 39.476 -16.138 -28.365 1.00 58.84 405 PRO A N 1
ATOM 3363 C CA . PRO A 1 405 ? 39.456 -16.822 -29.666 1.00 58.84 405 PRO A CA 1
ATOM 3364 C C . PRO A 1 405 ? 38.168 -17.606 -29.968 1.00 58.84 405 PRO A C 1
ATOM 3366 O O . PRO A 1 405 ? 37.996 -18.076 -31.092 1.00 58.84 405 PRO A O 1
ATOM 3369 N N . ARG A 1 406 ? 37.270 -17.779 -28.991 1.00 57.22 406 ARG A N 1
ATOM 3370 C CA . ARG A 1 406 ? 35.993 -18.490 -29.159 1.00 57.22 406 ARG A CA 1
ATOM 3371 C C . ARG A 1 406 ? 34.770 -17.582 -29.031 1.00 57.22 406 ARG A C 1
ATOM 3373 O O . ARG A 1 406 ? 33.649 -18.084 -29.044 1.00 57.22 406 ARG A O 1
ATOM 3380 N N . TRP A 1 407 ? 34.947 -16.268 -28.900 1.00 62.72 407 TRP A N 1
ATOM 3381 C CA . TRP A 1 407 ? 33.815 -15.349 -28.796 1.00 62.72 407 TRP A CA 1
ATOM 3382 C C . TRP A 1 407 ? 32.984 -15.308 -30.078 1.00 62.72 407 TRP A C 1
ATOM 3384 O O . TRP A 1 407 ? 33.498 -15.382 -31.194 1.00 62.72 407 TRP A O 1
ATOM 3394 N N . LEU A 1 408 ? 31.666 -15.193 -29.907 1.00 56.25 408 LEU A N 1
ATOM 3395 C CA . LEU A 1 408 ? 30.726 -15.124 -31.020 1.00 56.25 408 LEU A CA 1
ATOM 3396 C C . LEU A 1 408 ? 30.894 -13.770 -31.741 1.00 56.25 408 LEU A C 1
ATOM 3398 O O . LEU A 1 408 ? 30.848 -12.729 -31.084 1.00 56.25 408 LEU A O 1
ATOM 3402 N N . PRO A 1 409 ? 31.065 -13.739 -33.075 1.00 50.88 409 PRO A N 1
ATOM 3403 C CA . PRO A 1 409 ? 31.255 -12.486 -33.800 1.00 50.88 409 PRO A CA 1
ATOM 3404 C C . PRO A 1 409 ? 29.973 -11.635 -33.806 1.00 50.88 409 PRO A C 1
ATOM 3406 O O . PRO A 1 409 ? 28.919 -12.109 -34.229 1.00 50.88 409 PRO A O 1
ATOM 3409 N N . ASN A 1 410 ? 30.079 -10.376 -33.355 1.00 52.62 410 ASN A N 1
ATOM 3410 C CA . ASN A 1 410 ? 29.133 -9.260 -33.552 1.00 52.62 410 ASN A CA 1
ATOM 3411 C C . ASN A 1 410 ? 27.626 -9.607 -33.557 1.00 52.62 410 ASN A C 1
ATOM 3413 O O . ASN A 1 410 ? 26.891 -9.177 -34.448 1.00 52.62 410 ASN A O 1
ATOM 3417 N N . ARG A 1 411 ? 27.113 -10.321 -32.547 1.00 48.69 411 ARG A N 1
ATOM 3418 C CA . ARG A 1 411 ? 25.658 -10.412 -32.326 1.00 48.69 411 ARG A CA 1
ATOM 3419 C C . ARG A 1 411 ? 25.231 -9.533 -31.161 1.00 48.69 411 ARG A C 1
ATOM 3421 O O . ARG A 1 411 ? 25.081 -9.995 -30.042 1.00 48.69 411 ARG A O 1
ATOM 3428 N N . VAL A 1 412 ? 24.940 -8.279 -31.491 1.00 39.69 412 VAL A N 1
ATOM 3429 C CA . VAL A 1 412 ? 24.290 -7.278 -30.624 1.00 39.69 412 VAL A CA 1
ATOM 3430 C C . VAL A 1 412 ? 22.932 -7.773 -30.074 1.00 39.69 412 VAL A C 1
ATOM 3432 O O . VAL A 1 412 ? 22.435 -7.256 -29.084 1.00 39.69 412 VAL A O 1
ATOM 3435 N N . SER A 1 413 ? 22.325 -8.798 -30.687 1.00 36.75 413 SER A N 1
ATOM 3436 C CA . SER A 1 413 ? 21.033 -9.374 -30.283 1.00 36.75 413 SER A CA 1
ATOM 3437 C C . SER A 1 413 ? 21.114 -10.556 -29.310 1.00 36.75 413 SER A C 1
ATOM 3439 O O . SER A 1 413 ? 20.087 -10.974 -28.783 1.00 36.75 413 SER A O 1
ATOM 3441 N N . LEU A 1 414 ? 22.313 -11.079 -29.042 1.00 40.56 414 LEU A N 1
ATOM 3442 C CA . LEU A 1 414 ? 22.603 -11.832 -27.824 1.00 40.56 414 LEU A CA 1
ATOM 3443 C C . LEU A 1 414 ? 23.308 -10.844 -26.897 1.00 40.56 414 LEU A C 1
ATOM 3445 O O . LEU A 1 414 ? 24.529 -10.872 -26.765 1.00 40.56 414 LEU A O 1
ATOM 3449 N N . ASN A 1 415 ? 22.540 -9.919 -26.313 1.00 40.44 415 ASN A N 1
ATOM 3450 C CA . ASN A 1 415 ? 23.025 -9.194 -25.140 1.00 40.44 415 ASN A CA 1
ATOM 3451 C C . ASN A 1 415 ? 23.561 -10.250 -24.168 1.00 40.44 415 ASN A C 1
ATOM 3453 O O . ASN A 1 415 ? 22.864 -11.240 -23.935 1.00 40.44 415 ASN A O 1
ATOM 3457 N N . ALA A 1 416 ? 24.813 -10.093 -23.732 1.00 38.25 416 ALA A N 1
ATOM 3458 C CA . ALA A 1 416 ? 25.638 -11.117 -23.096 1.00 38.25 416 ALA A CA 1
ATOM 3459 C C . ALA A 1 416 ? 25.195 -11.455 -21.663 1.00 38.25 416 ALA A C 1
ATOM 3461 O O . ALA A 1 416 ? 25.978 -11.419 -20.714 1.00 38.25 416 ALA A O 1
ATOM 3462 N N . LEU A 1 417 ? 23.945 -11.896 -21.543 1.00 40.03 417 LEU A N 1
ATOM 3463 C CA . LEU A 1 417 ? 23.621 -12.970 -20.635 1.00 40.03 417 LEU A CA 1
ATOM 3464 C C . LEU A 1 417 ? 24.577 -14.125 -20.949 1.00 40.03 417 LEU A C 1
ATOM 3466 O O . LEU A 1 417 ? 24.513 -14.777 -21.994 1.00 40.03 417 LEU A O 1
ATOM 3470 N N . ASP A 1 418 ? 25.461 -14.331 -19.985 1.00 55.78 418 ASP A N 1
ATOM 3471 C CA . ASP A 1 418 ? 26.068 -15.593 -19.645 1.00 55.78 418 ASP A CA 1
ATOM 3472 C C . ASP A 1 418 ? 27.213 -16.067 -20.536 1.00 55.78 418 ASP A C 1
ATOM 3474 O O . ASP A 1 418 ? 27.037 -16.791 -21.523 1.00 55.78 418 ASP A O 1
ATOM 3478 N N . TYR A 1 419 ? 28.434 -15.871 -20.023 1.00 57.44 419 TYR A N 1
ATOM 3479 C CA . TYR A 1 419 ? 29.492 -16.854 -20.249 1.00 57.44 419 TYR A CA 1
ATOM 3480 C C . TYR A 1 419 ? 28.960 -18.282 -20.071 1.00 57.44 419 TYR A C 1
ATOM 3482 O O . TYR A 1 419 ? 29.391 -19.142 -20.815 1.00 57.44 419 TYR A O 1
ATOM 3490 N N . TYR A 1 420 ? 27.981 -18.533 -19.195 1.00 57.75 420 TYR A N 1
ATOM 3491 C CA . TYR A 1 420 ? 27.286 -19.816 -19.079 1.00 57.75 420 TYR A CA 1
ATOM 3492 C C . TYR A 1 420 ? 26.490 -20.243 -20.336 1.00 57.75 420 TYR A C 1
ATOM 3494 O O . TYR A 1 420 ? 26.719 -21.338 -20.848 1.00 57.75 420 TYR A O 1
ATOM 3502 N N . VAL A 1 421 ? 25.622 -19.400 -20.910 1.00 56.59 421 VAL A N 1
ATOM 3503 C CA . VAL A 1 421 ? 24.856 -19.687 -22.140 1.00 56.59 421 VAL A CA 1
ATOM 3504 C C . VAL A 1 421 ? 25.810 -19.828 -23.317 1.00 56.59 421 VAL A C 1
ATOM 3506 O O . VAL A 1 421 ? 25.708 -20.780 -24.094 1.00 56.59 421 VAL A O 1
ATOM 3509 N N . CYS A 1 422 ? 26.791 -18.933 -23.425 1.00 63.00 422 CYS A N 1
ATOM 3510 C CA . CYS A 1 422 ? 27.824 -19.026 -24.444 1.00 63.00 422 CYS A CA 1
ATOM 3511 C C . CYS A 1 422 ? 28.660 -20.301 -24.262 1.00 63.00 422 CYS A C 1
ATOM 3513 O O . CYS A 1 422 ? 28.944 -20.973 -25.250 1.00 63.00 422 CYS A O 1
ATOM 3515 N N . TYR A 1 423 ? 29.011 -20.681 -23.030 1.00 65.81 423 TYR A N 1
ATOM 3516 C CA . TYR A 1 423 ? 29.785 -21.888 -22.709 1.00 65.81 423 TYR A CA 1
ATOM 3517 C C . TYR A 1 423 ? 28.987 -23.134 -23.071 1.00 65.81 423 TYR A C 1
ATOM 3519 O O . TYR A 1 423 ? 29.516 -24.041 -23.711 1.00 65.81 423 TYR A O 1
ATOM 3527 N N . ALA A 1 424 ? 27.692 -23.153 -22.760 1.00 63.91 424 ALA A N 1
ATOM 3528 C CA . ALA A 1 424 ? 26.784 -24.212 -23.166 1.00 63.91 424 ALA A CA 1
ATOM 3529 C C . ALA A 1 424 ? 26.675 -24.311 -24.697 1.00 63.91 424 ALA A C 1
ATOM 3531 O O . ALA A 1 424 ? 26.714 -25.413 -25.241 1.00 63.91 424 ALA A O 1
ATOM 3532 N N . ILE A 1 425 ? 26.580 -23.193 -25.422 1.00 66.56 425 ILE A N 1
ATOM 3533 C CA . ILE A 1 425 ? 26.521 -23.191 -26.894 1.00 66.56 425 ILE A CA 1
ATOM 3534 C C . ILE A 1 425 ? 27.844 -23.683 -27.498 1.00 66.56 425 ILE A C 1
ATOM 3536 O O . ILE A 1 425 ? 27.837 -24.558 -28.365 1.00 66.56 425 ILE A O 1
ATOM 3540 N N . ILE A 1 426 ? 28.972 -23.153 -27.024 1.00 68.56 426 ILE A N 1
ATOM 3541 C CA . ILE A 1 426 ? 30.318 -23.422 -27.543 1.00 68.56 426 ILE A CA 1
ATOM 3542 C C . ILE A 1 426 ? 30.758 -24.852 -27.246 1.00 68.56 426 ILE A C 1
ATOM 3544 O O . ILE A 1 426 ? 31.246 -25.522 -28.153 1.00 68.56 426 ILE A O 1
ATOM 3548 N N . ASN A 1 427 ? 30.560 -25.365 -26.032 1.00 69.12 427 ASN A N 1
ATOM 3549 C CA . ASN A 1 427 ? 30.955 -26.744 -25.714 1.00 69.12 427 ASN A CA 1
ATOM 3550 C C . ASN A 1 427 ? 30.096 -27.793 -26.411 1.00 69.12 427 ASN A C 1
ATOM 3552 O O . ASN A 1 427 ? 30.524 -28.929 -26.577 1.00 69.12 427 ASN A O 1
ATOM 3556 N N . ASN A 1 428 ? 28.905 -27.414 -26.865 1.00 66.88 428 ASN A N 1
ATOM 3557 C CA . ASN A 1 428 ? 28.084 -28.283 -27.691 1.00 66.88 428 ASN A CA 1
ATOM 3558 C C . ASN A 1 428 ? 28.362 -28.109 -29.197 1.00 66.88 428 ASN A C 1
ATOM 3560 O O . ASN A 1 428 ? 27.748 -28.807 -30.000 1.00 66.88 428 ASN A O 1
ATOM 3564 N N . MET A 1 429 ? 29.258 -27.213 -29.620 1.00 70.75 429 MET A N 1
ATOM 3565 C CA . MET A 1 429 ? 29.528 -26.942 -31.035 1.00 70.75 429 MET A CA 1
ATOM 3566 C C . MET A 1 429 ? 30.446 -28.001 -31.672 1.00 70.75 429 MET A C 1
ATOM 3568 O O . MET A 1 429 ? 31.379 -28.500 -31.049 1.00 70.75 42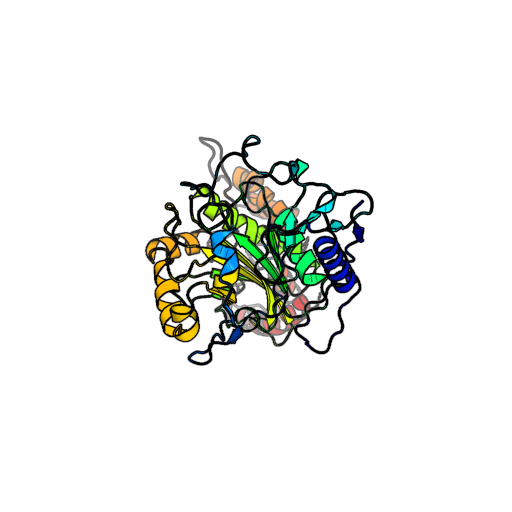9 MET A O 1
ATOM 3572 N N . GLN A 1 430 ? 30.198 -28.327 -32.946 1.00 75.06 430 GLN A N 1
ATOM 3573 C CA . GLN A 1 430 ? 31.064 -29.204 -33.748 1.00 75.06 430 GLN A CA 1
ATOM 3574 C C . GLN A 1 430 ? 32.218 -28.397 -34.348 1.00 75.06 430 GLN A C 1
ATOM 3576 O O . GLN A 1 430 ? 32.183 -27.987 -35.509 1.00 75.06 430 GLN A O 1
ATOM 3581 N N . TRP A 1 431 ? 33.221 -28.114 -33.518 1.00 75.75 431 TRP A N 1
ATOM 3582 C CA . TRP A 1 431 ? 34.367 -27.271 -33.877 1.00 75.75 431 TRP A CA 1
ATOM 3583 C C . TRP A 1 431 ? 35.172 -27.793 -35.071 1.00 75.75 431 TRP A C 1
ATOM 3585 O O . TRP A 1 431 ? 35.726 -27.002 -35.827 1.00 75.75 431 TRP A O 1
ATOM 3595 N N . ASP A 1 432 ? 35.167 -29.103 -35.304 1.00 78.62 432 ASP A N 1
ATOM 3596 C CA . ASP A 1 432 ? 35.769 -29.764 -36.466 1.00 78.62 432 ASP A CA 1
ATOM 3597 C C . ASP A 1 432 ? 35.194 -29.281 -37.812 1.00 78.62 432 ASP A C 1
ATOM 3599 O O . ASP A 1 432 ? 35.872 -29.328 -38.846 1.00 78.62 432 ASP A O 1
ATOM 3603 N N . LYS A 1 433 ? 33.958 -28.768 -37.805 1.00 73.62 433 LYS A N 1
ATOM 3604 C CA . LYS A 1 433 ? 33.276 -28.230 -38.989 1.00 73.62 433 LYS A CA 1
ATOM 3605 C C . LYS A 1 433 ? 33.482 -26.730 -39.170 1.00 73.62 433 LYS A C 1
ATOM 3607 O O . LYS A 1 433 ? 33.306 -26.227 -40.278 1.00 73.62 433 LYS A O 1
ATOM 3612 N N . VAL A 1 434 ? 33.875 -26.013 -38.120 1.00 71.06 434 VAL A N 1
ATOM 3613 C CA . VAL A 1 434 ? 34.008 -24.553 -38.128 1.00 71.06 434 VAL A CA 1
ATOM 3614 C C . VAL A 1 434 ? 35.328 -24.150 -38.787 1.00 71.06 434 VAL A C 1
ATOM 3616 O O . VAL A 1 434 ? 36.344 -23.956 -38.128 1.00 71.06 434 VAL A O 1
ATOM 3619 N N . LYS A 1 435 ? 35.317 -24.040 -40.120 1.00 74.12 435 LYS A N 1
ATOM 3620 C CA . LYS A 1 435 ? 36.491 -23.639 -40.923 1.00 74.12 435 LYS A CA 1
ATOM 3621 C C . LYS A 1 435 ? 36.425 -22.205 -41.448 1.00 74.12 435 LYS A C 1
ATOM 3623 O O . LYS A 1 435 ? 37.428 -21.685 -41.924 1.00 74.12 435 LYS A O 1
ATOM 3628 N N . THR A 1 436 ? 35.255 -21.573 -41.377 1.00 69.12 436 THR A N 1
ATOM 3629 C CA . THR A 1 436 ? 35.013 -20.193 -41.818 1.00 69.12 436 THR A CA 1
ATOM 3630 C C . THR A 1 436 ? 34.027 -19.499 -40.878 1.00 69.12 436 THR A C 1
ATOM 3632 O O . THR A 1 436 ? 33.272 -20.159 -40.154 1.00 69.12 436 THR A O 1
ATOM 3635 N N . SER A 1 437 ? 34.003 -18.164 -40.911 1.00 51.12 437 SER A N 1
ATOM 3636 C CA . SER A 1 437 ? 33.038 -17.344 -40.166 1.00 51.12 437 SER A CA 1
ATOM 3637 C C . SER A 1 437 ? 31.584 -17.700 -40.493 1.00 51.12 437 SER A C 1
ATOM 3639 O O . SER A 1 437 ? 30.743 -17.717 -39.600 1.00 51.12 437 SER A O 1
ATOM 3641 N N . ASP A 1 438 ? 31.286 -18.054 -41.743 1.00 63.47 438 ASP A N 1
ATOM 3642 C CA . ASP A 1 438 ? 29.920 -18.376 -42.177 1.00 63.47 438 ASP A CA 1
ATOM 3643 C C . ASP A 1 438 ? 29.433 -19.711 -41.602 1.00 63.47 438 ASP A C 1
ATOM 3645 O O . ASP A 1 438 ? 28.276 -19.839 -41.193 1.00 63.47 438 ASP A O 1
ATOM 3649 N N . VAL A 1 439 ? 30.329 -20.700 -41.491 1.00 65.31 439 VAL A N 1
ATOM 3650 C CA . VAL A 1 439 ? 30.009 -21.986 -40.855 1.00 65.31 439 VAL A CA 1
ATOM 3651 C C . VAL A 1 439 ? 29.837 -21.822 -39.344 1.00 65.31 439 VAL A C 1
ATOM 3653 O O . VAL A 1 439 ? 28.922 -22.418 -38.773 1.00 65.31 439 VAL A O 1
ATOM 3656 N N . LEU A 1 440 ? 30.641 -20.962 -38.705 1.00 58.66 440 LEU A N 1
ATOM 3657 C CA . LEU A 1 440 ? 30.461 -20.580 -37.300 1.00 58.66 440 LEU A CA 1
ATOM 3658 C C . LEU A 1 440 ? 29.066 -19.977 -37.072 1.00 58.66 440 LEU A C 1
ATOM 3660 O O . LEU A 1 440 ? 28.314 -20.445 -36.218 1.00 58.66 440 LEU A O 1
ATOM 3664 N N . VAL A 1 441 ? 28.685 -18.977 -37.875 1.00 60.31 441 VAL A N 1
ATOM 3665 C CA . VAL A 1 441 ? 27.374 -18.307 -37.799 1.00 60.31 441 VAL A CA 1
ATOM 3666 C C . VAL A 1 441 ? 26.224 -19.300 -38.007 1.00 60.31 441 VAL A C 1
ATOM 3668 O O . VAL A 1 441 ? 25.235 -19.245 -37.267 1.00 60.31 441 VAL A O 1
ATOM 3671 N N . GLY A 1 442 ? 26.368 -20.229 -38.957 1.00 65.56 442 GLY A N 1
ATOM 3672 C CA . GLY A 1 442 ? 25.391 -21.281 -39.234 1.00 65.56 442 GLY A CA 1
ATOM 3673 C C . GLY A 1 442 ? 25.205 -22.277 -38.083 1.00 65.56 442 GLY A C 1
ATOM 3674 O O . GLY A 1 442 ? 24.067 -22.612 -37.748 1.00 65.56 442 GLY A O 1
ATOM 3675 N N . GLU A 1 443 ? 26.285 -22.728 -37.441 1.00 66.88 443 GLU A N 1
ATOM 3676 C CA . GLU A 1 443 ? 26.208 -23.645 -36.291 1.00 66.88 443 GLU A CA 1
ATOM 3677 C C . GLU A 1 443 ? 25.594 -22.980 -35.048 1.00 66.88 443 GLU A C 1
ATOM 3679 O O . GLU A 1 443 ? 24.782 -23.601 -34.357 1.00 66.88 443 GLU A O 1
ATOM 3684 N N . ILE A 1 444 ? 25.890 -21.697 -34.808 1.00 61.47 444 ILE A N 1
ATOM 3685 C CA . ILE A 1 444 ? 25.284 -20.906 -33.720 1.00 61.47 444 ILE A CA 1
ATOM 3686 C C . ILE A 1 444 ? 23.762 -20.810 -33.900 1.00 61.47 444 ILE A C 1
ATOM 3688 O O . ILE A 1 444 ? 22.995 -21.084 -32.973 1.00 61.47 444 ILE A O 1
ATOM 3692 N N . SER A 1 445 ? 23.307 -20.462 -35.109 1.00 64.75 445 SER A N 1
ATOM 3693 C CA . SER A 1 445 ? 21.881 -20.285 -35.406 1.00 64.75 445 SER A CA 1
ATOM 3694 C C . SER A 1 445 ? 21.061 -21.567 -35.215 1.00 64.75 445 SER A C 1
ATOM 3696 O O . SER A 1 445 ? 19.920 -21.490 -34.765 1.00 64.75 445 SER A O 1
ATOM 3698 N N . LYS A 1 446 ? 21.630 -22.750 -35.487 1.00 67.56 446 LYS A N 1
ATOM 3699 C CA . LYS A 1 446 ? 20.944 -24.040 -35.278 1.00 67.56 446 LYS A CA 1
ATOM 3700 C C . LYS A 1 446 ? 20.721 -24.374 -33.801 1.00 67.56 446 LYS A C 1
ATOM 3702 O O . LYS A 1 446 ? 19.765 -25.075 -33.475 1.00 67.56 446 LYS A O 1
ATOM 3707 N N . ARG A 1 447 ? 21.606 -23.920 -32.905 1.00 64.94 447 ARG A N 1
ATOM 3708 C CA . ARG A 1 447 ? 21.625 -24.359 -31.496 1.00 64.94 447 ARG A CA 1
ATOM 3709 C C . ARG A 1 447 ? 21.046 -23.353 -30.508 1.00 64.94 447 ARG A C 1
ATOM 3711 O O . ARG A 1 447 ? 20.563 -23.788 -29.462 1.00 64.94 447 ARG A O 1
ATOM 3718 N N . ASN A 1 448 ? 20.986 -22.066 -30.859 1.00 59.16 448 ASN A N 1
ATOM 3719 C CA . ASN A 1 448 ? 20.347 -21.030 -30.035 1.00 59.16 448 ASN A CA 1
ATOM 3720 C C . ASN A 1 448 ? 18.933 -21.433 -29.576 1.00 59.16 448 ASN A C 1
ATOM 3722 O O . ASN A 1 448 ? 18.631 -21.385 -28.389 1.00 59.16 448 ASN A O 1
ATOM 3726 N N . SER A 1 449 ? 18.078 -21.921 -30.478 1.00 54.03 449 SER A N 1
ATOM 3727 C CA . SER A 1 449 ? 16.681 -22.240 -30.139 1.00 54.03 449 SER A CA 1
ATOM 3728 C C . SER A 1 449 ? 16.506 -23.502 -29.281 1.00 54.03 449 SER A C 1
ATOM 3730 O O . SER A 1 449 ? 15.504 -23.626 -28.579 1.00 54.03 449 SER A O 1
ATOM 3732 N N . SER A 1 450 ? 17.449 -24.449 -29.332 1.00 53.25 450 SER A N 1
ATOM 3733 C CA . SER A 1 450 ? 17.369 -25.713 -28.583 1.00 53.25 450 SER A CA 1
ATOM 3734 C C . SER A 1 450 ? 18.036 -25.629 -27.211 1.00 53.25 450 SER A C 1
ATOM 3736 O O . SER A 1 450 ? 17.525 -26.225 -26.264 1.00 53.25 450 SER A O 1
ATOM 3738 N N . CYS A 1 451 ? 19.175 -24.940 -27.094 1.00 51.50 451 CYS A N 1
ATOM 3739 C CA . CYS A 1 451 ? 19.897 -24.820 -25.826 1.00 51.50 451 CYS A CA 1
ATOM 3740 C C . CYS A 1 451 ? 19.158 -23.898 -24.853 1.00 51.50 451 CYS A C 1
ATOM 3742 O O . CYS A 1 451 ? 18.971 -24.283 -23.703 1.00 51.50 451 CYS A O 1
ATOM 3744 N N . ILE A 1 452 ? 18.636 -22.757 -25.323 1.00 49.38 452 ILE A N 1
ATOM 3745 C CA . ILE A 1 452 ? 17.862 -21.820 -24.487 1.00 49.38 452 ILE A CA 1
ATOM 3746 C C . ILE A 1 452 ? 16.619 -22.511 -23.889 1.00 49.38 452 ILE A C 1
ATOM 3748 O O . ILE A 1 452 ? 16.327 -22.355 -22.709 1.00 49.38 452 ILE A O 1
ATOM 3752 N N . LYS A 1 453 ? 15.935 -23.377 -24.655 1.00 46.62 453 LYS A N 1
ATOM 3753 C CA . LYS A 1 453 ? 14.791 -24.172 -24.160 1.00 46.62 453 LYS A CA 1
ATOM 3754 C C . LYS A 1 453 ? 15.156 -25.226 -23.104 1.00 46.62 453 LYS A C 1
ATOM 3756 O O . LYS A 1 453 ? 14.278 -25.626 -22.345 1.00 46.62 453 LYS A O 1
ATOM 3761 N N . LYS A 1 454 ? 16.399 -25.719 -23.083 1.00 46.34 454 LYS A N 1
ATOM 3762 C CA . LYS A 1 454 ? 16.895 -26.640 -22.043 1.00 46.34 454 LYS A CA 1
ATOM 3763 C C . LYS A 1 454 ? 17.341 -25.889 -20.789 1.00 46.34 454 LYS A C 1
ATOM 3765 O O . LYS A 1 454 ? 17.070 -26.370 -19.701 1.00 46.34 454 LYS A O 1
ATOM 3770 N N . LEU A 1 455 ? 17.967 -24.727 -20.966 1.00 43.53 455 LEU A N 1
ATOM 3771 C CA . LEU A 1 455 ? 18.441 -23.848 -19.894 1.00 43.53 455 LEU A CA 1
ATOM 3772 C C . LEU A 1 455 ? 17.299 -23.265 -19.051 1.00 43.53 455 LEU A C 1
ATOM 3774 O O . LEU A 1 455 ? 17.439 -23.145 -17.849 1.00 43.53 455 LEU A O 1
ATOM 3778 N N . LEU A 1 456 ? 16.143 -22.972 -19.655 1.00 37.62 456 LEU A N 1
ATOM 3779 C CA . LEU A 1 456 ? 14.950 -22.499 -18.932 1.00 37.62 456 LEU A CA 1
ATOM 3780 C C . LEU A 1 456 ? 14.183 -23.610 -18.179 1.00 37.62 456 LEU A C 1
ATOM 3782 O O . LEU A 1 456 ? 13.123 -23.345 -17.619 1.00 37.62 456 LEU A O 1
ATOM 3786 N N . ARG A 1 457 ? 14.651 -24.865 -18.227 1.00 35.97 457 ARG A N 1
ATOM 3787 C CA . ARG A 1 457 ? 14.023 -26.026 -17.561 1.00 35.97 457 ARG A CA 1
ATOM 3788 C C . ARG A 1 457 ? 14.841 -26.577 -16.386 1.00 35.97 457 ARG A C 1
ATOM 3790 O O . ARG A 1 457 ? 14.358 -27.490 -15.723 1.00 35.97 457 ARG A O 1
ATOM 3797 N N . SER A 1 458 ? 16.062 -26.085 -16.194 1.00 34.66 458 SER A N 1
ATOM 3798 C CA . SER A 1 458 ? 16.991 -26.421 -15.106 1.00 34.66 458 SER A CA 1
ATOM 3799 C C . SER A 1 458 ? 17.108 -25.241 -14.166 1.00 34.66 458 SER A C 1
ATOM 3801 O O . SER A 1 458 ? 17.176 -25.484 -12.947 1.00 34.66 458 SER A O 1
#

=== Feature glossary ===
Key to the feature types in this record:

— What the protein is —

Primary structure: the covalent order of the twenty standard amino acids along the backbone. Two proteins with the same sequence will (almost always) fold to the same structure; two with 30% identity often share a fold but not the details.

Database cross-references. InterPro integrates a dozen domain/family signature databases into unified entries with residue-range hits. GO terms attach function/process/location labels with evidence codes. CATH codes position the fold in a four-level structural taxonomy. Organism is the NCBI-taxonomy species name.

— Where its atoms are —

The mmCIF block holds the 3D Cartesian coordinates of each backbone atom (N, Cα, C, O) in ångströms. mmCIF is the PDB's canonical archive format — a tagged-loop text representation of the atomic model.

Six rendered views show the 3D structure from the faces of a cube — i.e. along ±x, ±y, ±z. Rendering representation is drawn randomly per protein from cartoon (secondary-structure ribbons), sticks (backbone bonds), or molecular surface; coloring is either N→C rainbow (blue at the N-terminus through red at the C-terminus) or one color per chain.

— Local backbone conformation —

DSSP 8-state secondary structure assigns each residue one of H (α-helix), G (3₁₀-helix), I (π-helix), E (extended β-strand), B (isolated β-bridge), T (hydrogen-bonded turn), S (bend), or '-' (coil). The assignment is computed from backbone hydrogen-bond geometry via the Kabsch–Sander algorithm.

P-SEA three-state annotation labels each residue as helix, strand, or coil based purely on the geometry of the Cα trace. It serves as a fallback when the full backbone (and thus DSSP) is unavailable.

The φ/ψ torsion pair specifies the backbone conformation at each residue. φ rotates about the N–Cα bond, ψ about the Cα–C bond. Steric clashes forbid most of the (φ, ψ) plane — the allowed regions (α-helix basin, β-sheet basin, left-handed helix) are the Ramachandran-allowed regions.

— Global shape and packing —

The geometric summary reports three shape descriptors. Rg (radius of gyration) measures how spread out the Cα atoms are about their centre of mass; compact globular proteins have small Rg, elongated or unfolded ones large. Cα contacts (<8 Å, |i−j|>4) count long-range residue pairs in spatial proximity — high for tightly packed folds, near zero for rods or random coil. The bounding-box extents give the protein's footprint along x, y, z in Å.

Accessible surface area quantifies burial. A residue with SASA near zero is packed into the hydrophobic core; one with SASA >100 Å² sits on the surface. Computed here via the Shrake–Rupley numerical algorithm with a 1.4 Å probe.

Plot images: a contact map (which residues are close in 3D, as an N×N binary image), a Ramachandran scatter (backbone torsion angles, revealing secondary-structure composition at a glance), and — for AlphaFold structures — a PAE heatmap (pairwise prediction confidence).

— Structural neighborhood —

The Foldseek 3Di string encodes local tertiary geometry as a 20-letter alphabet — one character per residue — derived from the relative positions of nearby Cα atoms. Unlike the amino-acid sequence, 3Di is a direct function of the 3D structure, so two proteins with the same fold have similar 3Di strings even at low sequence identity.

Nearest PDB neighbors are the top structural matches found by Foldseek when searching this structure against the entire Protein Data Bank. Each hit reports a TM-score (0 to 1; >0.5 almost always implies the same fold) and an E-value. These are *structural* homologs — they may share no detectable sequence similarity.

— Confidence and disorder —

For AlphaFold models, the B-factor field carries pLDDT — the model's own estimate of local accuracy on a 0–100 scale. Regions with pLDDT<50 should be treated as essentially unmodeled; they often correspond to intrinsically disordered segments.

B-factor (Debye–Waller factor) reflects atomic displacement in the crystal lattice. It is an experimental observable (units Å²), not a prediction; low values mean the atom is pinned down, high values mean it moves or is heterogeneous across the crystal.

Predicted aligned error is AlphaFold's pairwise confidence. Unlike pLDDT (per-residue), PAE is per-residue-pair and captures whether two parts of the structure are correctly placed relative to each other. Units are ångströms of expected positional error.